Protein AF-A0A7S1ZQQ0-F1 (afdb_monomer_lite)

Radius of gyration: 28.27 Å; chains: 1; bounding box: 54×68×83 Å

Sequence (393 aa):
GRGGAGSAPSSYASSSVVGAVKSFFGMGETDEGSNVTDSGSGGEGSPTNDPLLAARMRSLRFAGRDAESLDLFVRELESSGHDDAAYRNLKRSTVEALRSILRGGGGGGAGGGAEGASSSSVDDAMALLSDSERAGGTTPESYAAVAAVLIERGRRNEAADLCEAALYASPSDGRASSSSSSEGLALLAMEAIGGQKDRPGRMRALRNAADDAARIEGTEQGEWIRSRYWTLKGKLGTKDARLLMWWNDPVRSRDNELELALEHVRRCKAEGLRPKGGALRSIVRLTGHRRRRRRGGDGGGDDDASDDDGAWDEEDSEGRTPPRPVGAKAANGGVDPRSRDVAQILLAAGEARRTGLDGDPRFVDDVASALRSLGGNGECVSYVREAVVRAGA

pLDDT: mean 73.49, std 22.1, range [25.56, 97.75]

Secondary structure (DSSP, 8-state):
-----PPPP--------------SS-----------------PPPPGGG-HHHHHHHHHHHHTT-HHHHHHHHHHHHHHH---HHHHHHHHHHHHHHHHHHHHTTSSS-SS----PPPHHHHHHHHHHHHHHHHTT---HHHHHHHHHHHHHTT-HHHHHHHHHHHHHHS---S----HHHHHHHHHHHHHHHHT-TT-TTHHHHHHHHHHHHHHHHTS-HHHHHHHHHHHHHHHHHHHHHHHHTT---HHHHHHHHHHHHHHHHHHHHHTTPPPPHHHHHHHHHHHHHHHHHHHGGG----------S-----TT----PPPP-TT----S----HHHHHHHHHHHHHHHHHHHTGGG-HHHHHHHHHHHHHTT-HHHHHHHHHHHHHHHT-

Structure (mmCIF, N/CA/C/O backbone):
data_AF-A0A7S1ZQQ0-F1
#
_entry.id   AF-A0A7S1ZQQ0-F1
#
loop_
_atom_site.group_PDB
_atom_site.id
_atom_site.type_symbol
_atom_site.label_atom_id
_atom_site.label_alt_id
_atom_site.label_comp_id
_atom_site.label_asym_id
_atom_site.label_entity_id
_atom_site.label_seq_id
_atom_site.pdbx_PDB_ins_code
_atom_site.Cartn_x
_atom_site.Cartn_y
_atom_site.Cartn_z
_atom_site.occupancy
_atom_site.B_iso_or_equiv
_atom_site.auth_seq_id
_atom_site.auth_comp_id
_atom_site.auth_asym_id
_atom_site.auth_atom_id
_atom_site.pdbx_PDB_model_num
ATOM 1 N N . GLY A 1 1 ? 24.781 42.252 34.941 1.00 40.00 1 GLY A N 1
ATOM 2 C CA . GLY A 1 1 ? 24.158 43.244 34.049 1.00 40.00 1 GLY A CA 1
ATOM 3 C C . GLY A 1 1 ? 24.727 43.085 32.658 1.00 40.00 1 GLY A C 1
ATOM 4 O O . GLY A 1 1 ? 25.937 42.970 32.595 1.00 40.00 1 GLY A O 1
ATOM 5 N N . ARG A 1 2 ? 23.845 43.094 31.635 1.00 34.00 2 ARG A N 1
ATOM 6 C CA . ARG A 1 2 ? 24.059 43.308 30.175 1.00 34.00 2 ARG A CA 1
ATOM 7 C C . ARG A 1 2 ? 25.136 42.435 29.499 1.00 34.00 2 ARG A C 1
ATOM 9 O O . ARG A 1 2 ? 26.260 42.406 29.955 1.00 34.00 2 ARG A O 1
ATOM 16 N N . GLY A 1 3 ? 24.946 41.736 28.386 1.00 33.69 3 GLY A N 1
ATOM 17 C CA . GLY A 1 3 ? 23.927 41.559 27.338 1.00 33.69 3 GLY A CA 1
ATOM 18 C C . GLY A 1 3 ? 24.571 40.543 26.358 1.00 33.69 3 GLY A C 1
ATOM 19 O O . GLY A 1 3 ? 25.790 40.443 26.320 1.00 33.69 3 GLY A O 1
ATOM 20 N N . GLY A 1 4 ? 23.887 39.660 25.638 1.00 35.19 4 GLY A N 1
ATOM 21 C CA . GLY A 1 4 ? 22.658 39.869 24.886 1.00 35.19 4 GLY A CA 1
ATOM 22 C C . GLY A 1 4 ? 22.996 40.179 23.423 1.00 35.19 4 GLY A C 1
ATOM 23 O O . GLY A 1 4 ? 22.872 41.326 23.021 1.00 35.19 4 GLY A O 1
ATOM 24 N N . ALA A 1 5 ? 23.440 39.178 22.652 1.00 35.88 5 ALA A N 1
ATOM 25 C CA . ALA A 1 5 ? 23.517 39.229 21.187 1.00 35.88 5 ALA A CA 1
ATOM 26 C C . ALA A 1 5 ? 23.404 37.804 20.612 1.00 35.88 5 ALA A C 1
ATOM 28 O O . ALA A 1 5 ? 24.387 37.181 20.217 1.00 35.88 5 ALA A O 1
ATOM 29 N N . GLY A 1 6 ? 22.186 37.259 20.639 1.00 35.41 6 GLY A N 1
ATOM 30 C CA . GLY A 1 6 ? 21.825 36.077 19.861 1.00 35.41 6 GLY A CA 1
ATOM 31 C C . GLY A 1 6 ? 21.527 36.506 18.428 1.00 35.41 6 GLY A C 1
ATOM 32 O O . GLY A 1 6 ? 20.647 37.335 18.206 1.00 35.41 6 GLY A O 1
ATOM 33 N N . SER A 1 7 ? 22.282 35.969 17.472 1.00 33.94 7 SER A N 1
ATOM 34 C CA . SER A 1 7 ? 22.012 36.140 16.045 1.00 33.94 7 SER A CA 1
ATOM 35 C C . SER A 1 7 ? 20.804 35.292 15.649 1.00 33.94 7 SER A C 1
ATOM 37 O O . SER A 1 7 ? 20.791 34.081 15.860 1.00 33.94 7 SER A O 1
ATOM 39 N N . ALA A 1 8 ? 19.790 35.943 15.086 1.00 35.06 8 ALA A N 1
ATOM 40 C CA . ALA A 1 8 ? 18.660 35.296 14.434 1.00 35.06 8 ALA A CA 1
ATOM 41 C C . ALA A 1 8 ? 19.076 34.792 13.039 1.00 35.06 8 ALA A C 1
ATOM 43 O O . ALA A 1 8 ? 19.772 35.521 12.327 1.00 35.06 8 ALA A O 1
ATOM 44 N N . PRO A 1 9 ? 18.643 33.601 12.597 1.00 36.81 9 PRO A N 1
ATOM 45 C CA . PRO A 1 9 ? 18.746 33.238 11.197 1.00 36.81 9 PRO A CA 1
ATOM 46 C C . PRO A 1 9 ? 17.637 33.908 10.376 1.00 36.81 9 PRO A C 1
ATOM 48 O O . PRO A 1 9 ? 16.452 33.874 10.709 1.00 36.81 9 PRO A O 1
ATOM 51 N N . SER A 1 10 ? 18.112 34.524 9.298 1.00 30.84 10 SER A N 1
ATOM 52 C CA . SER A 1 10 ? 17.414 35.167 8.190 1.00 30.84 10 SER A CA 1
ATOM 53 C C . SER A 1 10 ? 16.196 34.391 7.679 1.00 30.84 10 SER A C 1
ATOM 55 O O . SER A 1 10 ? 16.276 33.206 7.352 1.00 30.84 10 SER A O 1
ATOM 57 N N . SER A 1 11 ? 15.078 35.103 7.564 1.00 29.64 11 SER A N 1
ATOM 58 C CA . SER A 1 11 ? 13.858 34.691 6.886 1.00 29.64 11 SER A CA 1
ATOM 59 C C . SER A 1 11 ? 14.047 34.719 5.365 1.00 29.64 11 SER A C 1
ATOM 61 O O . SER A 1 11 ? 14.115 35.782 4.753 1.00 29.64 11 SER A O 1
ATOM 63 N N . TYR A 1 12 ? 14.053 33.549 4.727 1.00 30.02 12 TYR A N 1
ATOM 64 C CA . TYR A 1 12 ? 13.777 33.463 3.294 1.00 30.02 12 TYR A CA 1
ATOM 65 C C . TYR A 1 12 ? 12.266 33.417 3.074 1.00 30.02 12 TYR A C 1
ATOM 67 O O . TYR A 1 12 ? 11.593 32.425 3.353 1.00 30.02 12 TYR A O 1
ATOM 75 N N . ALA A 1 13 ? 11.738 34.535 2.581 1.00 29.66 13 ALA A N 1
ATOM 76 C CA . ALA A 1 13 ? 10.409 34.628 2.009 1.00 29.66 13 ALA A CA 1
ATOM 77 C C . ALA A 1 13 ? 10.333 33.731 0.761 1.00 29.66 13 ALA A C 1
ATOM 79 O O . ALA A 1 13 ? 11.017 33.974 -0.229 1.00 29.66 13 ALA A O 1
ATOM 80 N N . SER A 1 14 ? 9.499 32.692 0.810 1.00 27.72 14 SER A N 1
ATOM 81 C CA . SER A 1 14 ? 9.102 31.934 -0.377 1.00 27.72 14 SER A CA 1
ATOM 82 C C . SER A 1 14 ? 7.944 32.664 -1.049 1.00 27.72 14 SER A C 1
ATOM 84 O O . SER A 1 14 ? 6.824 32.684 -0.537 1.00 27.72 14 SER A O 1
ATOM 86 N N . SER A 1 15 ? 8.227 33.303 -2.182 1.00 29.70 15 SER A N 1
ATOM 87 C CA . SER A 1 15 ? 7.210 33.877 -3.055 1.00 29.70 15 SER A CA 1
ATOM 88 C C . SER A 1 15 ? 6.462 32.767 -3.795 1.00 29.70 15 SER A C 1
ATOM 90 O O . SER A 1 15 ? 7.056 31.997 -4.544 1.00 29.70 15 SER A O 1
ATOM 92 N N . SER A 1 16 ? 5.154 32.728 -3.554 1.00 28.53 16 SER A N 1
ATOM 93 C CA . SER A 1 16 ? 4.069 32.225 -4.403 1.00 28.53 16 SER A CA 1
ATOM 94 C C . SER A 1 16 ? 4.465 31.652 -5.776 1.00 28.53 16 SER A C 1
ATOM 96 O O . SER A 1 16 ? 4.719 32.393 -6.722 1.00 28.53 16 SER A O 1
ATOM 98 N N . VAL A 1 17 ? 4.376 30.326 -5.906 1.00 29.52 17 VAL A N 1
ATOM 99 C CA . VAL A 1 17 ? 4.088 29.643 -7.177 1.00 29.52 17 VAL A CA 1
ATOM 100 C C . VAL A 1 17 ? 2.749 28.929 -7.003 1.00 29.52 17 VAL A C 1
ATOM 102 O O . VAL A 1 17 ? 2.662 27.716 -6.848 1.00 29.52 17 VAL A O 1
ATOM 105 N N . VAL A 1 18 ? 1.676 29.718 -6.958 1.00 32.03 18 VAL A N 1
ATOM 106 C CA . VAL A 1 18 ? 0.299 29.235 -7.116 1.00 32.03 18 VAL A CA 1
ATOM 107 C C . VAL A 1 18 ? -0.200 29.801 -8.436 1.00 32.03 18 VAL A C 1
ATOM 109 O O . VAL A 1 18 ? -0.717 30.912 -8.491 1.00 32.03 18 VAL A O 1
ATOM 112 N N . GLY A 1 19 ? 0.020 29.056 -9.519 1.00 32.41 19 GLY A N 1
ATOM 113 C CA . GLY A 1 19 ? -0.414 29.496 -10.842 1.00 32.41 19 GLY A CA 1
ATOM 114 C C . GLY A 1 19 ? 0.051 28.640 -12.014 1.00 32.41 19 GLY A C 1
ATOM 115 O O . GLY A 1 19 ? 0.469 29.219 -13.001 1.00 32.41 19 GLY A O 1
ATOM 116 N N . ALA A 1 20 ? 0.013 27.300 -11.932 1.00 30.08 20 ALA A N 1
ATOM 117 C CA . ALA A 1 20 ? 0.182 26.438 -13.118 1.00 30.08 20 ALA A CA 1
ATOM 118 C C . ALA A 1 20 ? -0.195 24.956 -12.876 1.00 30.08 20 ALA A C 1
ATOM 120 O O . ALA A 1 20 ? 0.647 24.082 -13.028 1.00 30.08 20 ALA A O 1
ATOM 121 N N . VAL A 1 21 ? -1.443 24.633 -12.500 1.00 27.36 21 VAL A N 1
ATOM 122 C CA . VAL A 1 21 ? -1.960 23.236 -12.564 1.00 27.36 21 VAL A CA 1
ATOM 123 C C . VAL A 1 21 ? -3.460 23.216 -12.909 1.00 27.36 21 VAL A C 1
ATOM 125 O O . VAL A 1 21 ? -4.263 22.611 -12.204 1.00 27.36 21 VAL A O 1
ATOM 128 N N . LYS A 1 22 ? -3.898 23.932 -13.956 1.00 28.86 22 LYS A N 1
ATOM 129 C CA . LYS A 1 22 ? -5.340 23.999 -14.282 1.00 28.86 22 LYS A CA 1
ATOM 130 C C . LYS A 1 22 ? -5.755 23.804 -15.742 1.00 28.86 22 LYS A C 1
ATOM 132 O O . LYS A 1 22 ? -6.899 24.085 -16.066 1.00 28.86 22 LYS A O 1
ATOM 137 N N . SER A 1 23 ? -4.918 23.228 -16.600 1.00 28.72 23 SER A N 1
ATOM 138 C CA . SER A 1 23 ? -5.334 22.896 -17.972 1.00 28.72 23 SER A CA 1
ATOM 139 C C . SER A 1 23 ? -4.786 21.543 -18.431 1.00 28.72 23 SER A C 1
ATOM 141 O O . SER A 1 23 ? -3.764 21.461 -19.102 1.00 28.72 23 SER A O 1
ATOM 143 N N . PHE A 1 24 ? -5.468 20.453 -18.061 1.00 27.19 24 PHE A N 1
ATOM 144 C CA . PHE A 1 24 ? -5.206 19.133 -18.662 1.00 27.19 24 PHE A CA 1
ATOM 145 C C . PHE A 1 24 ? -6.459 18.280 -18.947 1.00 27.19 24 PHE A C 1
ATOM 147 O O . PHE A 1 24 ? -6.338 17.174 -19.456 1.00 27.19 24 PHE A O 1
ATOM 154 N N . PHE A 1 25 ? -7.672 18.792 -18.716 1.00 28.05 25 PHE A N 1
ATOM 155 C CA . PHE A 1 25 ? -8.905 18.180 -19.230 1.00 28.05 25 PHE A CA 1
ATOM 156 C C . PHE A 1 25 ? -9.790 19.285 -19.809 1.00 28.05 25 PHE A C 1
ATOM 158 O O . PHE A 1 25 ? -10.298 20.125 -19.073 1.00 28.05 25 PHE A O 1
ATOM 165 N N . GLY A 1 26 ? -9.870 19.344 -21.138 1.00 28.08 26 GLY A N 1
ATOM 166 C CA . GLY A 1 26 ? -10.518 20.425 -21.874 1.00 28.08 26 GLY A CA 1
ATOM 167 C C . GLY A 1 26 ? -12.038 20.303 -21.975 1.00 28.08 26 GLY A C 1
ATOM 168 O O . GLY A 1 26 ? -12.572 19.212 -22.139 1.00 28.08 26 GLY A O 1
ATOM 169 N N . MET A 1 27 ? -12.696 21.459 -21.977 1.00 25.56 27 MET A N 1
ATOM 170 C CA . MET A 1 27 ? -13.829 21.793 -22.842 1.00 25.56 27 MET A CA 1
ATOM 171 C C . MET A 1 27 ? -13.660 23.269 -23.214 1.00 25.56 27 MET A C 1
ATOM 173 O O . MET A 1 27 ? -13.268 24.073 -22.371 1.00 25.56 27 MET A O 1
ATOM 177 N N . GLY A 1 28 ? -13.805 23.574 -24.501 1.00 28.64 28 GLY A N 1
ATOM 178 C CA . GLY A 1 28 ? -13.458 24.871 -25.063 1.00 28.64 28 GLY A CA 1
ATOM 179 C C . GLY A 1 28 ? -14.454 25.973 -24.733 1.00 28.64 28 GLY A C 1
ATOM 180 O O . GLY A 1 28 ? -15.632 25.709 -24.533 1.00 28.64 28 GLY A O 1
ATOM 181 N N . GLU A 1 29 ? -13.957 27.200 -24.796 1.00 26.55 29 GLU A N 1
ATOM 182 C CA . GLU A 1 29 ? -14.693 28.356 -25.291 1.00 26.55 29 GLU A CA 1
ATOM 183 C C . GLU A 1 29 ? -13.696 29.177 -26.114 1.00 26.55 29 GLU A C 1
ATOM 185 O O . GLU A 1 29 ? -12.574 29.453 -25.686 1.00 26.55 29 GLU A O 1
ATOM 190 N N . THR A 1 30 ? -14.075 29.440 -27.359 1.00 36.78 30 THR A N 1
ATOM 191 C CA . THR A 1 30 ? -13.397 30.353 -28.272 1.00 36.78 30 THR A CA 1
ATOM 192 C C . THR A 1 30 ? -13.651 31.769 -27.792 1.00 36.78 30 THR A C 1
ATOM 194 O O . THR A 1 30 ? -14.815 32.148 -27.680 1.00 36.78 30 THR A O 1
ATOM 197 N N . ASP A 1 31 ? -12.597 32.554 -27.587 1.00 27.14 31 ASP A N 1
ATOM 198 C CA . ASP A 1 31 ? -12.744 34.002 -27.650 1.00 27.14 31 ASP A CA 1
ATOM 199 C C . ASP A 1 31 ? -11.626 34.609 -28.494 1.00 27.14 31 ASP A C 1
ATOM 201 O O . ASP A 1 31 ? -10.446 34.255 -28.391 1.00 27.14 31 ASP A O 1
ATOM 205 N N . GLU A 1 32 ? -12.076 35.434 -29.427 1.00 35.16 32 GLU A N 1
ATOM 206 C CA . GLU A 1 32 ? -11.340 35.986 -30.546 1.00 35.16 32 GLU A CA 1
ATOM 207 C C . GLU A 1 32 ? -10.509 37.199 -30.115 1.00 35.16 32 GLU A C 1
ATOM 209 O O . GLU A 1 32 ? -10.909 37.999 -29.273 1.00 35.16 32 GLU A O 1
ATOM 214 N N . GLY A 1 33 ? -9.378 37.393 -30.794 1.00 35.06 33 GLY A N 1
ATOM 215 C CA . GLY A 1 33 ? -8.764 38.711 -30.921 1.00 35.06 33 GLY A CA 1
ATOM 216 C C . GLY A 1 33 ? -7.434 38.881 -30.202 1.00 35.06 33 GLY A C 1
ATOM 217 O O . GLY A 1 33 ? -7.368 39.342 -29.069 1.00 35.06 33 GLY A O 1
ATOM 218 N N . SER A 1 34 ? -6.335 38.673 -30.928 1.00 31.83 34 SER A N 1
ATOM 219 C CA . SER A 1 34 ? -5.212 39.608 -30.822 1.00 31.83 34 SER A CA 1
ATOM 220 C C . SER A 1 34 ? -4.381 39.630 -32.101 1.00 31.83 34 SER A C 1
ATOM 222 O O . SER A 1 34 ? -4.284 38.651 -32.840 1.00 31.83 34 SER A O 1
ATOM 224 N N . ASN A 1 35 ? -3.887 40.831 -32.381 1.00 30.77 35 ASN A N 1
ATOM 225 C CA . ASN A 1 35 ? -3.395 41.296 -33.663 1.00 30.77 35 ASN A CA 1
ATOM 226 C C . ASN A 1 35 ? -2.081 40.654 -34.106 1.00 30.77 35 ASN A C 1
ATOM 228 O O . ASN A 1 35 ? -1.156 40.439 -33.327 1.00 30.77 35 ASN A O 1
ATOM 232 N N . VAL A 1 36 ? -2.018 40.496 -35.424 1.0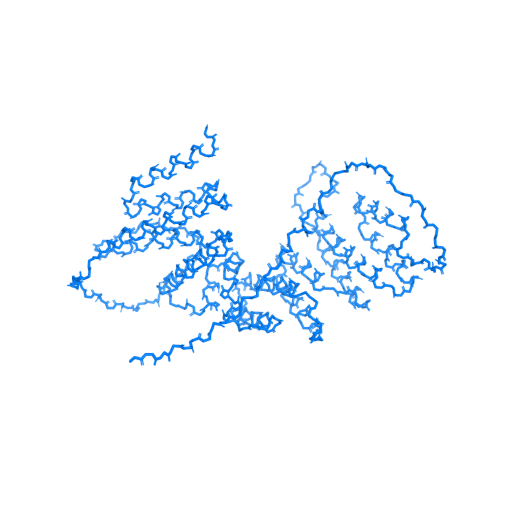0 37.88 36 VAL A N 1
ATOM 233 C CA . VAL A 1 36 ? -0.837 40.265 -36.249 1.00 37.88 36 VAL A CA 1
ATOM 234 C C . VAL A 1 36 ? 0.246 41.307 -35.950 1.00 37.88 36 VAL A C 1
ATOM 236 O O . VAL A 1 36 ? 0.036 42.503 -36.151 1.00 37.88 36 VAL A O 1
ATOM 239 N N . THR A 1 37 ? 1.437 40.840 -35.578 1.00 32.25 37 THR A N 1
ATOM 240 C CA . THR A 1 37 ? 2.687 41.502 -35.963 1.00 32.25 37 THR A CA 1
ATOM 241 C C . THR A 1 37 ? 3.575 40.487 -36.655 1.00 32.25 37 THR A C 1
ATOM 243 O O . THR A 1 37 ? 4.038 39.514 -36.065 1.00 32.25 37 THR A O 1
ATOM 246 N N . ASP A 1 38 ? 3.730 40.760 -37.939 1.00 42.28 38 ASP A N 1
ATOM 247 C CA . ASP A 1 38 ? 4.604 40.154 -38.921 1.00 42.28 38 ASP A CA 1
ATOM 248 C C . ASP A 1 38 ? 6.064 40.147 -38.439 1.00 42.28 38 ASP A C 1
ATOM 250 O O . ASP A 1 38 ? 6.615 41.169 -38.023 1.00 42.28 38 ASP A O 1
ATOM 254 N N . SER A 1 39 ? 6.690 38.974 -38.449 1.00 36.62 39 SER A N 1
ATOM 255 C CA . SER A 1 39 ? 8.141 38.805 -38.355 1.00 36.62 39 SER A CA 1
ATOM 256 C C . SER A 1 39 ? 8.500 37.526 -39.089 1.00 36.62 39 SER A C 1
ATOM 258 O O . SER A 1 39 ? 8.498 36.430 -38.530 1.00 36.62 39 SER A O 1
ATOM 260 N N . GLY A 1 40 ? 8.763 37.686 -40.383 1.00 44.38 40 GLY A N 1
ATOM 261 C CA . GLY A 1 40 ? 9.292 36.635 -41.229 1.00 44.38 40 GLY A CA 1
ATOM 262 C C . GLY A 1 40 ? 10.653 36.161 -40.724 1.00 44.38 40 GLY A C 1
ATOM 263 O O . GLY A 1 40 ? 11.648 36.877 -40.804 1.00 44.38 40 GLY A O 1
ATOM 264 N N . SER A 1 41 ? 10.699 34.916 -40.265 1.00 36.56 41 SER A N 1
ATOM 265 C CA . SER A 1 41 ? 11.913 34.110 -40.277 1.00 36.56 41 SER A CA 1
ATOM 266 C C . SER A 1 41 ? 11.574 32.793 -40.961 1.00 36.56 41 SER A C 1
ATOM 268 O O . SER A 1 41 ? 10.789 32.005 -40.433 1.00 36.56 41 SER A O 1
ATOM 270 N N . GLY A 1 42 ? 12.132 32.575 -42.152 1.00 42.16 42 GLY A N 1
ATOM 271 C CA . GLY A 1 42 ? 12.095 31.287 -42.835 1.00 42.16 42 GLY A CA 1
ATOM 272 C C . GLY A 1 42 ? 12.874 30.257 -42.025 1.00 42.16 42 GLY A C 1
ATOM 273 O O . GLY A 1 42 ? 14.074 30.099 -42.218 1.00 42.16 42 GLY A O 1
ATOM 274 N N . GLY A 1 43 ? 12.195 29.615 -41.079 1.00 38.78 43 GLY A N 1
ATOM 275 C CA . GLY A 1 43 ? 12.644 28.383 -40.452 1.00 38.78 43 GLY A CA 1
ATOM 276 C C . GLY A 1 43 ? 12.069 27.223 -41.247 1.00 38.78 43 GLY A C 1
ATOM 277 O O . GLY A 1 43 ? 10.851 27.126 -41.394 1.00 38.78 43 GLY A O 1
ATOM 278 N N . GLU A 1 44 ? 12.940 26.378 -41.788 1.00 42.69 44 GLU A N 1
ATOM 279 C CA . GLU A 1 44 ? 12.561 25.083 -42.345 1.00 42.69 44 GLU A CA 1
ATOM 280 C C . GLU A 1 44 ? 11.691 24.352 -41.312 1.00 42.69 44 GLU A C 1
ATOM 282 O O . GLU A 1 44 ? 12.088 24.158 -40.161 1.00 42.69 44 GLU A O 1
ATOM 287 N N . GLY A 1 45 ? 10.443 24.065 -41.689 1.00 43.59 45 GLY A N 1
ATOM 288 C CA . GLY A 1 45 ? 9.460 23.478 -40.791 1.00 43.59 45 GLY A CA 1
ATOM 289 C C . GLY A 1 45 ? 9.933 22.111 -40.317 1.00 43.59 45 GLY A C 1
ATOM 290 O O . GLY A 1 45 ? 10.230 21.247 -41.139 1.00 43.59 45 GLY A O 1
ATOM 291 N N . SER A 1 46 ? 9.987 21.913 -38.996 1.00 44.12 46 SER A N 1
ATOM 292 C CA . SER A 1 46 ? 10.211 20.585 -38.421 1.00 44.12 46 SER A CA 1
ATOM 293 C C . SER A 1 46 ? 9.187 19.606 -39.024 1.00 44.12 46 SER A C 1
ATOM 295 O O . SER A 1 46 ? 7.982 19.890 -38.976 1.00 44.12 46 SER A O 1
ATOM 297 N N . PRO A 1 47 ? 9.628 18.454 -39.566 1.00 48.47 47 PRO A N 1
ATOM 298 C CA . PRO A 1 47 ? 8.754 17.454 -40.189 1.00 48.47 47 PRO A CA 1
ATOM 299 C C . PRO A 1 47 ? 7.731 16.843 -39.211 1.00 48.47 47 PRO A C 1
ATOM 301 O O . PRO A 1 47 ? 6.822 16.126 -39.613 1.00 48.47 47 PRO A O 1
ATOM 304 N N . THR A 1 48 ? 7.820 17.157 -37.915 1.00 50.88 48 THR A N 1
ATOM 305 C CA . THR A 1 48 ? 6.959 16.601 -36.859 1.00 50.88 48 THR A CA 1
ATOM 306 C C . THR A 1 48 ? 5.613 17.301 -36.686 1.00 50.88 48 THR A C 1
ATOM 308 O O . THR A 1 48 ? 4.778 16.841 -35.905 1.00 50.88 48 THR A O 1
ATOM 311 N N . ASN A 1 49 ? 5.376 18.375 -37.440 1.00 56.38 49 ASN A N 1
ATOM 312 C CA . ASN A 1 49 ? 4.110 19.099 -37.471 1.00 56.38 49 ASN A CA 1
ATOM 313 C C . ASN A 1 49 ? 3.281 18.777 -38.720 1.00 56.38 49 ASN A C 1
ATOM 315 O O . ASN A 1 49 ? 2.541 19.647 -39.164 1.00 56.38 49 ASN A O 1
ATOM 319 N N . ASP A 1 50 ? 3.364 17.571 -39.296 1.00 75.44 50 ASP A N 1
ATOM 320 C CA . ASP A 1 50 ? 2.377 17.170 -40.305 1.00 75.44 50 ASP A CA 1
ATOM 321 C C . ASP A 1 50 ? 1.029 16.833 -39.623 1.00 75.44 50 ASP A C 1
ATOM 323 O O . ASP A 1 50 ? 0.874 15.764 -39.009 1.00 75.44 50 ASP A O 1
ATOM 327 N N . PRO A 1 51 ? 0.011 17.718 -39.700 1.00 73.75 51 PRO A N 1
ATOM 328 C CA . PRO A 1 51 ? -1.295 17.451 -39.114 1.00 73.75 51 PRO A CA 1
ATOM 329 C C . PRO A 1 51 ? -1.989 16.251 -39.772 1.00 73.75 51 PRO A C 1
ATOM 331 O O . PRO A 1 51 ? -2.859 15.644 -39.137 1.00 73.75 51 PRO A O 1
ATOM 334 N N . LEU A 1 52 ? -1.613 15.886 -41.005 1.00 76.81 52 LEU A N 1
ATOM 335 C CA . LEU A 1 52 ? -2.190 14.764 -41.739 1.00 76.81 52 LEU A CA 1
ATOM 336 C C . LEU A 1 52 ? -1.705 13.429 -41.181 1.00 76.81 52 LEU A C 1
ATOM 338 O O . LEU A 1 52 ? -2.540 12.558 -40.924 1.00 76.81 52 LEU A O 1
ATOM 342 N N . LEU A 1 53 ? -0.408 13.281 -40.896 1.00 78.31 53 LEU A N 1
ATOM 343 C CA . LEU A 1 53 ? 0.122 12.114 -40.186 1.00 78.31 53 LEU A CA 1
ATOM 344 C C . LEU A 1 53 ? -0.571 11.937 -38.828 1.00 78.31 53 LEU A C 1
ATOM 346 O O . LEU A 1 53 ? -1.104 10.866 -38.526 1.00 78.31 53 LEU A O 1
ATOM 350 N N . ALA A 1 54 ? -0.648 13.004 -38.028 1.00 70.06 54 ALA A N 1
ATOM 351 C CA . ALA A 1 54 ? -1.284 12.956 -36.713 1.00 70.06 54 ALA A CA 1
ATOM 352 C C . ALA A 1 54 ? -2.787 12.618 -36.794 1.00 70.06 54 ALA A C 1
ATOM 354 O O . ALA A 1 54 ? -3.319 11.891 -35.949 1.00 70.06 54 ALA A O 1
ATOM 355 N N . ALA A 1 55 ? -3.504 13.137 -37.795 1.00 75.81 55 ALA A N 1
ATOM 356 C CA . ALA A 1 55 ? -4.899 12.783 -38.055 1.00 75.81 55 ALA A CA 1
ATOM 357 C C . ALA A 1 55 ? -5.047 11.316 -38.492 1.00 75.81 55 ALA A C 1
ATOM 359 O O . ALA A 1 55 ? -5.924 10.614 -37.986 1.00 75.81 55 ALA A O 1
ATOM 360 N N . ARG A 1 56 ? -4.157 10.822 -39.359 1.00 81.06 56 ARG A N 1
ATOM 361 C CA . ARG A 1 56 ? -4.170 9.441 -39.855 1.00 81.06 56 ARG A CA 1
ATOM 362 C C . ARG A 1 56 ? -3.876 8.432 -38.748 1.00 81.06 56 ARG A C 1
ATOM 364 O O . ARG A 1 56 ? -4.615 7.462 -38.611 1.00 81.06 56 ARG A O 1
ATOM 371 N N . MET A 1 57 ? -2.889 8.700 -37.897 1.00 78.19 57 MET A N 1
ATOM 372 C CA . MET A 1 57 ? -2.614 7.878 -36.714 1.00 78.19 57 MET A CA 1
ATOM 373 C C . MET A 1 57 ? -3.782 7.866 -35.726 1.00 78.19 57 MET A C 1
ATOM 375 O O . MET A 1 57 ? -4.096 6.834 -35.143 1.00 78.19 57 MET A O 1
ATOM 379 N N . ARG A 1 58 ? -4.436 9.013 -35.496 1.00 73.56 58 ARG A N 1
ATOM 380 C CA . ARG A 1 58 ? -5.628 9.067 -34.631 1.00 73.56 58 ARG A CA 1
ATOM 381 C C . ARG A 1 58 ? -6.785 8.265 -35.219 1.00 73.56 58 ARG A C 1
ATOM 383 O O . ARG A 1 58 ? -7.453 7.564 -34.473 1.00 73.56 58 ARG A O 1
ATOM 390 N N . SER A 1 59 ? -6.981 8.328 -36.534 1.00 79.12 59 SER A N 1
ATOM 391 C CA . SER A 1 59 ? -7.996 7.543 -37.244 1.00 79.12 59 SER A CA 1
ATOM 392 C C . SER A 1 59 ? -7.736 6.035 -37.138 1.00 79.12 59 SER A C 1
ATOM 394 O O . SER A 1 59 ? -8.638 5.281 -36.780 1.00 79.12 59 SER A O 1
ATOM 396 N N . LEU A 1 60 ? -6.489 5.595 -37.349 1.00 76.50 60 LEU A N 1
ATOM 397 C CA . LEU A 1 60 ? -6.097 4.188 -37.197 1.00 76.50 60 LEU A CA 1
ATOM 398 C C . LEU A 1 60 ? -6.303 3.688 -35.761 1.00 76.50 60 LEU A C 1
ATOM 400 O O . LEU A 1 60 ? -6.890 2.625 -35.573 1.00 76.50 60 LEU A O 1
ATOM 404 N N . ARG A 1 61 ? -5.924 4.487 -34.757 1.00 70.56 61 ARG A N 1
ATOM 405 C CA . ARG A 1 61 ? -6.190 4.191 -33.338 1.00 70.56 61 ARG A CA 1
ATOM 406 C C . ARG A 1 61 ? -7.684 4.105 -33.027 1.00 70.56 61 ARG A C 1
ATOM 408 O O . ARG A 1 61 ? -8.127 3.171 -32.371 1.00 70.56 61 ARG A O 1
ATOM 415 N N . PHE A 1 62 ? -8.490 5.037 -33.538 1.00 72.50 62 PHE A N 1
ATOM 416 C CA . PHE A 1 62 ? -9.944 5.018 -33.335 1.00 72.50 62 PHE A CA 1
ATOM 417 C C . PHE A 1 62 ? -10.606 3.786 -33.974 1.00 72.50 62 PHE A C 1
ATOM 419 O O . PHE A 1 62 ? -11.622 3.301 -33.486 1.00 72.50 62 PHE A O 1
ATOM 426 N N . ALA A 1 63 ? -10.007 3.259 -35.042 1.00 74.50 63 ALA A N 1
ATOM 427 C CA . ALA A 1 63 ? -10.430 2.032 -35.706 1.00 74.50 63 ALA A CA 1
ATOM 428 C C . ALA A 1 63 ? -9.877 0.744 -35.057 1.00 74.50 63 ALA A C 1
ATOM 430 O O . ALA A 1 63 ? -10.107 -0.335 -35.600 1.00 74.50 63 ALA A O 1
ATOM 431 N N . GLY A 1 64 ? -9.131 0.830 -33.946 1.00 74.19 64 GLY A N 1
ATOM 432 C CA . GLY A 1 64 ? -8.487 -0.323 -33.299 1.00 74.19 64 GLY A CA 1
ATOM 433 C C . GLY A 1 64 ? -7.327 -0.931 -34.100 1.00 74.19 64 GLY A C 1
ATOM 434 O O . GLY A 1 64 ? -6.954 -2.079 -33.879 1.00 74.19 64 GLY A O 1
ATOM 435 N N . ARG A 1 65 ? -6.767 -0.190 -35.066 1.00 77.44 65 ARG A N 1
ATOM 436 C CA . ARG A 1 65 ? -5.654 -0.618 -35.935 1.00 77.44 65 ARG A CA 1
ATOM 437 C C . ARG A 1 65 ? -4.332 -0.052 -35.426 1.00 77.44 65 ARG A C 1
ATOM 439 O O . ARG A 1 65 ? -3.616 0.652 -36.139 1.00 77.44 65 ARG A O 1
ATOM 446 N N . ASP A 1 66 ? -4.016 -0.331 -34.168 1.00 70.44 66 ASP A N 1
ATOM 447 C CA . ASP A 1 66 ? -2.883 0.293 -33.478 1.00 70.44 66 ASP A CA 1
ATOM 448 C C . ASP A 1 66 ? -1.523 -0.113 -34.054 1.00 70.44 66 ASP A C 1
ATOM 450 O O . ASP A 1 66 ? -0.635 0.732 -34.159 1.00 70.44 66 ASP A O 1
ATOM 454 N N . ALA A 1 67 ? -1.379 -1.364 -34.506 1.00 64.62 67 ALA A N 1
ATOM 455 C CA . ALA A 1 67 ? -0.164 -1.845 -35.167 1.00 64.62 67 ALA A CA 1
ATOM 456 C C . ALA A 1 67 ? 0.143 -1.053 -36.449 1.00 64.62 67 ALA A C 1
ATOM 458 O O . ALA A 1 67 ? 1.275 -0.639 -36.679 1.00 64.62 67 ALA A O 1
ATOM 459 N N . GLU A 1 68 ? -0.883 -0.754 -37.249 1.00 75.19 68 GLU A N 1
ATOM 460 C CA . GLU A 1 68 ? -0.727 0.053 -38.460 1.00 75.19 68 GLU A CA 1
ATOM 461 C C . GLU A 1 68 ? -0.492 1.529 -38.155 1.00 75.19 68 GLU A C 1
ATOM 463 O O . GLU A 1 68 ? 0.240 2.202 -38.878 1.00 75.19 68 GLU A O 1
ATOM 468 N N . SER A 1 69 ? -1.097 2.048 -37.079 1.00 75.44 69 SER A N 1
ATOM 469 C CA . SER A 1 69 ? -0.786 3.397 -36.605 1.00 75.44 69 SER A CA 1
ATOM 470 C C . SER A 1 69 ? 0.682 3.518 -36.203 1.00 75.44 69 SER A C 1
ATOM 472 O O . SER A 1 69 ? 1.250 4.598 -36.359 1.00 75.44 69 SER A O 1
ATOM 474 N N . LEU A 1 70 ? 1.269 2.451 -35.656 1.00 63.22 70 LEU A N 1
ATOM 475 C CA . LEU A 1 70 ? 2.671 2.419 -35.269 1.00 63.22 70 LEU A CA 1
ATOM 476 C C . LEU A 1 70 ? 3.593 2.290 -36.486 1.00 63.22 70 LEU A C 1
ATOM 478 O O . LEU A 1 70 ? 4.520 3.082 -36.608 1.00 63.22 70 LEU A O 1
ATOM 482 N N . ASP A 1 71 ? 3.306 1.358 -37.402 1.00 70.75 71 ASP A N 1
ATOM 483 C CA . ASP A 1 71 ? 4.076 1.150 -38.641 1.00 70.75 71 ASP A CA 1
ATOM 484 C C . ASP A 1 71 ? 4.149 2.428 -39.487 1.00 70.75 71 ASP A C 1
ATOM 486 O O . ASP A 1 71 ? 5.225 2.847 -39.911 1.00 70.75 71 ASP A O 1
ATOM 490 N N . LEU A 1 72 ? 3.007 3.109 -39.654 1.00 76.00 72 LEU A N 1
ATOM 491 C CA . LEU A 1 72 ? 2.930 4.396 -40.348 1.00 76.00 72 LEU A CA 1
ATOM 492 C C . LEU A 1 72 ? 3.870 5.433 -39.719 1.00 76.00 72 LEU A C 1
ATOM 494 O O . LEU A 1 72 ? 4.504 6.216 -40.418 1.00 76.00 72 LEU A O 1
ATOM 498 N N . PHE A 1 73 ? 3.943 5.446 -38.394 1.00 66.88 73 PHE A N 1
ATOM 499 C CA . PHE A 1 73 ? 4.713 6.431 -37.660 1.00 66.88 73 PHE A CA 1
ATOM 500 C C . PHE A 1 73 ? 6.215 6.116 -37.634 1.00 66.88 73 PHE A C 1
ATOM 502 O O . PHE A 1 73 ? 7.024 7.034 -37.744 1.00 66.88 73 PHE A O 1
ATOM 509 N N . VAL A 1 74 ? 6.593 4.836 -37.545 1.00 63.34 74 VAL A N 1
ATOM 510 C CA . VAL A 1 74 ? 7.990 4.386 -37.676 1.00 63.34 74 VAL A CA 1
ATOM 511 C C . VAL A 1 74 ? 8.530 4.724 -39.066 1.00 63.34 74 VAL A C 1
ATOM 513 O O . VAL A 1 74 ? 9.598 5.320 -39.166 1.00 63.34 74 VAL A O 1
ATOM 516 N N . ARG A 1 75 ? 7.761 4.446 -40.127 1.00 71.44 75 ARG A N 1
ATOM 517 C CA . ARG A 1 75 ? 8.135 4.801 -41.506 1.00 71.44 75 ARG A CA 1
ATOM 518 C C . ARG A 1 75 ? 8.357 6.297 -41.695 1.00 71.44 75 ARG A C 1
ATOM 520 O O . ARG A 1 75 ? 9.307 6.698 -42.363 1.00 71.44 75 ARG A O 1
ATOM 527 N N . GLU A 1 76 ? 7.500 7.122 -41.099 1.00 70.88 76 GLU A N 1
ATOM 528 C CA . GLU A 1 76 ? 7.659 8.572 -41.190 1.00 70.88 76 GLU A CA 1
ATOM 529 C C . GLU A 1 76 ? 8.931 9.040 -40.469 1.00 70.88 76 GLU A C 1
ATOM 531 O O . GLU A 1 76 ? 9.688 9.847 -41.002 1.00 70.88 76 GLU A O 1
ATOM 536 N N . LEU A 1 77 ? 9.219 8.473 -39.297 1.00 60.59 77 LEU A N 1
ATOM 537 C CA . LEU A 1 77 ? 10.435 8.741 -38.526 1.00 60.59 77 LEU A CA 1
ATOM 538 C C . LEU A 1 77 ? 11.726 8.366 -39.251 1.00 60.59 77 LEU A C 1
ATOM 540 O O . LEU A 1 77 ? 12.708 9.106 -39.186 1.00 60.59 77 LEU A O 1
ATOM 544 N N . GLU A 1 78 ? 11.731 7.217 -39.924 1.00 64.56 78 GLU A N 1
ATOM 545 C CA . GLU A 1 78 ? 12.853 6.781 -40.758 1.00 64.56 78 GLU A CA 1
ATOM 546 C C . GLU A 1 78 ? 13.094 7.760 -41.914 1.00 64.56 78 GLU A C 1
ATOM 548 O O . GLU A 1 78 ? 14.237 7.978 -42.315 1.00 64.56 78 GLU A O 1
ATOM 553 N N . SER A 1 79 ? 12.031 8.395 -42.416 1.00 70.88 79 SER A N 1
ATOM 554 C CA . SER A 1 79 ? 12.105 9.365 -43.510 1.00 70.88 79 SER A CA 1
ATOM 555 C C . SER A 1 79 ? 12.463 10.791 -43.067 1.00 70.88 79 SER A C 1
ATOM 557 O O . SER A 1 79 ? 13.053 11.539 -43.846 1.00 70.88 79 SER A O 1
ATOM 559 N N . SER A 1 80 ? 12.146 11.176 -41.824 1.00 61.50 80 SER A N 1
ATOM 560 C CA . SER A 1 80 ? 12.221 12.571 -41.372 1.00 61.50 80 SER A CA 1
ATOM 561 C C . SER A 1 80 ? 13.592 13.006 -40.845 1.00 61.50 80 SER A C 1
ATOM 563 O O . SER A 1 80 ? 13.805 14.196 -40.622 1.00 61.50 80 SER A O 1
ATOM 565 N N . GLY A 1 81 ? 14.516 12.068 -40.609 1.00 57.56 81 GLY A N 1
ATOM 566 C CA . GLY A 1 81 ? 15.735 12.339 -39.843 1.00 57.56 81 GLY A CA 1
ATOM 567 C C . GLY A 1 81 ?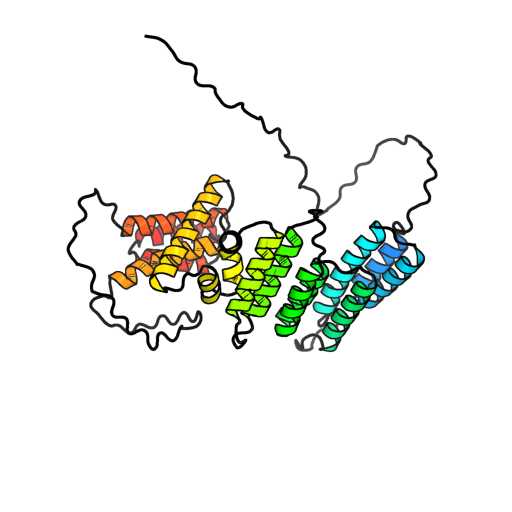 15.419 12.622 -38.366 1.00 57.56 81 GLY A C 1
ATOM 568 O O . GLY A 1 81 ? 14.333 13.080 -38.013 1.00 57.56 81 GLY A O 1
ATOM 569 N N . HIS A 1 82 ? 16.340 12.271 -37.470 1.00 56.06 82 HIS A N 1
ATOM 570 C CA . HIS A 1 82 ? 16.092 12.204 -36.026 1.00 56.06 82 HIS A CA 1
ATOM 571 C C . HIS A 1 82 ? 15.797 13.573 -35.376 1.00 56.06 82 HIS A C 1
ATOM 573 O O . HIS A 1 82 ? 16.703 14.248 -34.894 1.00 56.06 82 HIS A O 1
ATOM 579 N N . ASP A 1 83 ? 14.519 13.958 -35.316 1.00 67.25 83 ASP A N 1
ATOM 580 C CA . ASP A 1 83 ? 14.014 15.042 -34.465 1.00 67.25 83 ASP A CA 1
ATOM 581 C C . ASP A 1 83 ? 13.564 14.474 -33.099 1.00 67.25 83 ASP A C 1
ATOM 583 O O . ASP A 1 83 ? 12.725 13.570 -33.015 1.00 67.25 83 ASP A O 1
ATOM 587 N N . ASP A 1 84 ? 14.088 15.032 -32.005 1.00 58.00 84 ASP A N 1
ATOM 588 C CA . ASP A 1 84 ? 13.738 14.701 -30.615 1.00 58.00 84 ASP A CA 1
ATOM 589 C C . ASP A 1 84 ? 12.228 14.813 -30.320 1.00 58.00 84 ASP A C 1
ATOM 591 O O . ASP A 1 84 ? 11.704 14.171 -29.398 1.00 58.00 84 ASP A O 1
ATOM 595 N N . ALA A 1 85 ? 11.495 15.652 -31.057 1.00 63.69 85 ALA A N 1
ATOM 596 C CA . ALA A 1 85 ? 10.039 15.740 -30.955 1.00 63.69 85 ALA A CA 1
ATOM 597 C C . ALA A 1 85 ? 9.339 14.521 -31.581 1.00 63.69 85 ALA A C 1
ATOM 599 O O . ALA A 1 85 ? 8.415 13.964 -30.975 1.00 63.69 85 ALA A O 1
ATOM 600 N N . ALA A 1 86 ? 9.821 14.059 -32.738 1.00 61.56 86 ALA A N 1
ATOM 601 C CA . ALA A 1 86 ? 9.331 12.860 -33.418 1.00 61.56 86 ALA A CA 1
ATOM 602 C C . ALA A 1 86 ? 9.527 11.641 -32.515 1.00 61.56 86 ALA A C 1
ATOM 604 O O . ALA A 1 86 ? 8.620 10.845 -32.288 1.00 61.56 86 ALA A O 1
ATOM 605 N N . TYR A 1 87 ? 10.694 11.561 -31.889 1.00 61.91 87 TYR A N 1
ATOM 606 C CA . TYR A 1 87 ? 11.050 10.470 -31.002 1.00 61.91 87 TYR A CA 1
ATOM 607 C C . TYR A 1 87 ? 10.193 10.396 -29.731 1.00 61.91 87 TYR A C 1
ATOM 609 O O . TYR A 1 87 ? 9.763 9.324 -29.306 1.00 61.91 87 TYR A O 1
ATOM 617 N N . ARG A 1 88 ? 9.869 11.543 -29.121 1.00 60.62 88 ARG A N 1
ATOM 618 C CA . ARG A 1 88 ? 8.932 11.593 -27.983 1.00 60.62 88 ARG A CA 1
ATOM 619 C C . ARG A 1 88 ? 7.514 11.184 -28.383 1.00 60.62 88 ARG A C 1
ATOM 621 O O . ARG A 1 88 ? 6.819 10.544 -27.591 1.00 60.62 88 ARG A O 1
ATOM 628 N N . ASN A 1 89 ? 7.092 11.522 -29.599 1.00 64.44 89 ASN A N 1
ATOM 629 C CA . ASN A 1 89 ? 5.810 11.083 -30.140 1.00 64.44 89 ASN A CA 1
ATOM 630 C C . ASN A 1 89 ? 5.805 9.579 -30.466 1.00 64.44 89 ASN A C 1
ATOM 632 O O . ASN A 1 89 ? 4.785 8.943 -30.197 1.00 64.44 89 ASN A O 1
ATOM 636 N N . LEU A 1 90 ? 6.940 8.995 -30.892 1.00 64.94 90 LEU A N 1
ATOM 637 C CA . LEU A 1 90 ? 7.117 7.535 -31.010 1.00 64.94 90 LEU A CA 1
ATOM 638 C C . LEU A 1 90 ? 6.833 6.868 -29.693 1.00 64.94 90 LEU A C 1
ATOM 640 O O . LEU A 1 90 ? 5.935 6.050 -29.593 1.00 64.94 90 LEU A O 1
ATOM 644 N N . LYS A 1 91 ? 7.559 7.298 -28.664 1.00 62.47 91 LYS A N 1
ATOM 645 C CA . LYS A 1 91 ? 7.488 6.735 -27.321 1.00 62.47 91 LYS A CA 1
ATOM 646 C C . LYS A 1 91 ? 6.056 6.739 -26.799 1.00 62.47 91 LYS A C 1
ATOM 648 O O . LYS A 1 91 ? 5.565 5.719 -26.323 1.00 62.47 91 LYS A O 1
ATOM 653 N N . ARG A 1 92 ? 5.345 7.861 -26.960 1.00 66.00 92 ARG A N 1
ATOM 654 C CA . ARG A 1 92 ? 3.930 7.962 -26.577 1.00 66.00 92 ARG A CA 1
ATOM 655 C C . ARG A 1 92 ? 3.042 7.032 -27.411 1.00 66.00 92 ARG A C 1
ATOM 657 O O . ARG A 1 92 ? 2.207 6.339 -26.837 1.00 66.00 92 ARG A O 1
ATOM 664 N N . SER A 1 93 ? 3.229 6.998 -28.730 1.00 67.06 93 SER A N 1
ATOM 665 C CA . SER A 1 93 ? 2.444 6.151 -29.634 1.00 67.06 93 SER A CA 1
ATOM 666 C C . SER A 1 93 ? 2.679 4.660 -29.387 1.00 67.06 93 SER A C 1
ATOM 668 O O . SER A 1 93 ? 1.720 3.901 -29.402 1.00 67.06 93 SER A O 1
ATOM 670 N N . THR A 1 94 ? 3.912 4.239 -29.101 1.00 64.94 94 THR A N 1
ATOM 671 C CA . THR A 1 94 ? 4.265 2.853 -28.767 1.00 64.94 94 THR A CA 1
ATOM 672 C C . THR A 1 94 ? 3.646 2.436 -27.447 1.00 64.94 94 THR A C 1
ATOM 674 O O . THR A 1 94 ? 3.029 1.380 -27.377 1.00 64.94 94 THR A O 1
ATOM 677 N N . VAL A 1 95 ? 3.705 3.281 -26.413 1.00 62.91 95 VAL A N 1
ATOM 678 C CA . VAL A 1 95 ? 3.033 2.999 -25.133 1.00 62.91 95 VAL A CA 1
ATOM 679 C C . VAL A 1 95 ? 1.515 2.894 -25.307 1.00 62.91 95 VAL A C 1
ATOM 681 O O . VAL A 1 95 ? 0.884 2.037 -24.691 1.00 62.91 95 VAL A O 1
ATOM 684 N N . GLU A 1 96 ? 0.905 3.746 -26.131 1.00 67.75 96 GLU A N 1
ATOM 685 C CA . GLU A 1 96 ? -0.531 3.679 -26.421 1.00 67.75 96 GLU A CA 1
ATOM 686 C C . GLU A 1 96 ? -0.909 2.454 -27.256 1.00 67.75 96 GLU A C 1
ATOM 688 O O . GLU A 1 96 ? -1.888 1.792 -26.920 1.00 67.75 96 GLU A O 1
ATOM 693 N N . ALA A 1 97 ? -0.119 2.106 -28.273 1.00 66.25 97 ALA A N 1
ATOM 694 C CA . ALA A 1 97 ? -0.326 0.913 -29.085 1.00 66.25 97 ALA A CA 1
ATOM 695 C C . ALA A 1 97 ? -0.170 -0.360 -28.251 1.00 66.25 97 ALA A C 1
ATOM 697 O O . ALA A 1 97 ? -1.038 -1.222 -28.307 1.00 66.25 97 ALA A O 1
ATOM 698 N N . LEU A 1 98 ? 0.859 -0.438 -27.400 1.00 63.53 98 LEU A N 1
ATOM 699 C CA . LEU A 1 98 ? 1.018 -1.514 -26.422 1.00 63.53 98 LEU A CA 1
ATOM 700 C C . LEU A 1 98 ? -0.210 -1.582 -25.513 1.00 63.53 98 LEU A C 1
ATOM 702 O O . LEU A 1 98 ? -0.851 -2.617 -25.421 1.00 63.53 98 LEU A O 1
ATOM 706 N N . ARG A 1 99 ? -0.634 -0.472 -24.900 1.00 64.88 99 ARG A N 1
ATOM 707 C CA . ARG A 1 99 ? -1.852 -0.461 -24.068 1.00 64.88 99 ARG A CA 1
ATOM 708 C C . ARG A 1 99 ? -3.098 -0.902 -24.830 1.00 64.88 99 ARG A C 1
ATOM 710 O O . ARG A 1 99 ? -3.962 -1.533 -24.226 1.00 64.88 99 ARG A O 1
ATOM 717 N N . SER A 1 100 ? -3.212 -0.552 -26.105 1.00 69.69 100 SER A N 1
ATOM 718 C CA . SER A 1 100 ? -4.366 -0.903 -26.924 1.00 69.69 100 SER A CA 1
ATOM 719 C C . SER A 1 100 ? -4.354 -2.371 -27.332 1.00 69.69 100 SER A C 1
ATOM 721 O O . SER A 1 100 ? -5.332 -3.053 -27.061 1.00 69.69 100 SER A O 1
ATOM 723 N N . ILE A 1 101 ? -3.232 -2.902 -27.832 1.00 67.12 101 ILE A N 1
ATOM 724 C CA . ILE A 1 101 ? -3.025 -4.339 -28.090 1.00 67.12 101 ILE A CA 1
ATOM 725 C C . ILE A 1 101 ? -3.381 -5.150 -26.839 1.00 67.12 101 ILE A C 1
ATOM 727 O O . ILE A 1 101 ? -4.067 -6.166 -26.911 1.00 67.12 101 ILE A O 1
ATOM 731 N N . LEU A 1 102 ? -2.985 -4.649 -25.669 1.00 62.59 102 LEU A N 1
ATOM 732 C CA . LEU A 1 102 ? -3.152 -5.351 -24.404 1.00 62.59 102 LEU A CA 1
ATOM 733 C C . LEU A 1 102 ? -4.569 -5.227 -23.813 1.00 62.59 102 LEU A C 1
ATOM 735 O O . LEU A 1 102 ? -5.028 -6.157 -23.150 1.00 62.59 102 LEU A O 1
ATOM 739 N N . ARG A 1 103 ? -5.301 -4.138 -24.099 1.00 68.62 103 ARG A N 1
ATOM 740 C CA . ARG A 1 103 ? -6.750 -4.009 -23.812 1.00 68.62 103 ARG A CA 1
ATOM 741 C C . ARG A 1 103 ? -7.634 -4.674 -24.877 1.00 68.62 103 ARG A C 1
ATOM 743 O O . ARG A 1 103 ? -8.791 -4.988 -24.610 1.00 68.62 103 ARG A O 1
ATOM 750 N N . GLY A 1 104 ? -7.108 -4.847 -26.084 1.00 59.41 104 GLY A N 1
ATOM 751 C CA . GLY A 1 104 ? -7.830 -5.012 -27.344 1.00 59.41 104 GLY A CA 1
ATOM 752 C C . GLY A 1 104 ? -8.113 -6.446 -27.778 1.00 59.41 104 GLY A C 1
ATOM 753 O O . GLY A 1 104 ? -8.196 -6.702 -28.971 1.00 59.41 104 GLY A O 1
ATOM 754 N N . GLY A 1 105 ? -8.328 -7.371 -26.841 1.00 53.81 105 GLY A N 1
ATOM 755 C CA . GLY A 1 105 ? -8.944 -8.672 -27.146 1.00 53.81 105 GLY A CA 1
ATOM 756 C C . GLY A 1 105 ? -10.483 -8.654 -27.185 1.00 53.81 105 GLY A C 1
ATOM 757 O O . GLY A 1 105 ? -11.084 -9.674 -27.490 1.00 53.81 105 GLY A O 1
ATOM 758 N N . GLY A 1 106 ? -11.138 -7.533 -26.845 1.00 47.28 106 GLY A N 1
ATOM 759 C CA . GLY A 1 106 ? -12.594 -7.479 -26.600 1.00 47.28 106 GLY A CA 1
ATOM 760 C C . GLY A 1 106 ? -13.419 -6.584 -27.533 1.00 47.28 106 GLY A C 1
ATOM 761 O O . GLY A 1 106 ? -14.603 -6.364 -27.280 1.00 47.28 106 GLY A O 1
ATOM 762 N N . GLY A 1 107 ? -12.825 -6.019 -28.584 1.00 51.47 107 GLY A N 1
ATOM 763 C CA . GLY A 1 107 ? -13.513 -5.095 -29.486 1.00 51.47 107 GLY A CA 1
ATOM 764 C C . GLY A 1 107 ? -14.037 -5.781 -30.742 1.00 51.47 107 GLY A C 1
ATOM 765 O O . GLY A 1 107 ? -13.332 -5.805 -31.742 1.00 51.47 107 GLY A O 1
ATOM 766 N N . GLY A 1 108 ? -15.274 -6.287 -30.719 1.00 46.81 108 GLY A N 1
ATOM 767 C CA . GLY A 1 108 ? -15.999 -6.596 -31.962 1.00 46.81 108 GLY A CA 1
ATOM 768 C C . GLY A 1 108 ? -16.789 -7.900 -31.992 1.00 46.81 108 GLY A C 1
ATOM 769 O O . GLY A 1 108 ? -16.654 -8.674 -32.930 1.00 46.81 108 GLY A O 1
ATOM 770 N N . GLY A 1 109 ? -17.646 -8.147 -31.003 1.00 46.19 109 GLY A N 1
ATOM 771 C CA . GLY A 1 109 ? -18.614 -9.239 -31.077 1.00 46.19 109 GLY A CA 1
ATOM 772 C C . GLY A 1 109 ? -19.572 -9.189 -29.902 1.00 46.19 109 GLY A C 1
ATOM 773 O O . GLY A 1 109 ? -19.243 -9.639 -28.810 1.00 46.19 109 GLY A O 1
ATOM 774 N N . ALA A 1 110 ? -20.756 -8.613 -30.105 1.00 50.00 110 ALA A N 1
ATOM 775 C CA . ALA A 1 110 ? -21.833 -8.690 -29.128 1.00 50.00 110 ALA A CA 1
ATOM 776 C C . ALA A 1 110 ? -22.289 -10.157 -29.017 1.00 50.00 110 ALA A C 1
ATOM 778 O O . ALA A 1 110 ? -23.126 -10.608 -29.791 1.00 50.00 110 ALA A O 1
ATOM 779 N N . GLY A 1 111 ? -21.696 -10.903 -28.084 1.00 51.47 111 GLY A N 1
ATOM 780 C CA . GLY A 1 111 ? -22.059 -12.287 -27.779 1.00 51.47 111 GLY A CA 1
ATOM 781 C C . GLY A 1 111 ? -20.930 -13.283 -28.033 1.00 51.47 111 GLY A C 1
ATOM 782 O O . GLY A 1 111 ? -20.932 -13.994 -29.029 1.00 51.47 111 GLY A O 1
ATOM 783 N N . GLY A 1 112 ? -19.979 -13.366 -27.109 1.00 47.69 112 GLY A N 1
ATOM 784 C CA . GLY A 1 112 ? -18.934 -14.390 -27.090 1.00 47.69 112 GLY A CA 1
ATOM 785 C C . GLY A 1 112 ? -18.086 -14.199 -25.841 1.00 47.69 112 GLY A C 1
ATOM 786 O O . GLY A 1 112 ? -17.801 -13.062 -25.484 1.00 47.69 112 GLY A O 1
ATOM 787 N N . GLY A 1 113 ? -17.801 -15.277 -25.113 1.00 48.53 113 GLY A N 1
ATOM 788 C CA . GLY A 1 113 ? -17.252 -15.234 -23.758 1.00 48.53 113 GLY A CA 1
ATOM 789 C C . GLY A 1 113 ? -15.914 -14.504 -23.639 1.00 48.53 113 GLY A C 1
ATOM 790 O O . GLY A 1 113 ? -15.217 -14.275 -24.622 1.00 48.53 113 GLY A O 1
ATOM 791 N N . ALA A 1 114 ? -15.563 -14.154 -22.401 1.00 47.81 114 ALA A N 1
ATOM 792 C CA . ALA A 1 114 ? -14.275 -13.584 -22.026 1.00 47.81 114 ALA A CA 1
ATOM 793 C C . ALA A 1 114 ? -13.138 -14.607 -22.222 1.00 47.81 114 ALA A C 1
ATOM 795 O O . ALA A 1 114 ? -12.545 -15.086 -21.259 1.00 47.81 114 ALA A O 1
ATOM 796 N N . GLU A 1 115 ? -12.846 -14.980 -23.464 1.00 47.12 115 GLU A N 1
ATOM 797 C CA . GLU A 1 115 ? -11.603 -15.652 -23.812 1.00 47.12 115 GLU A CA 1
ATOM 798 C C . GLU A 1 115 ? -10.534 -14.566 -23.953 1.00 47.12 115 GLU A C 1
ATOM 800 O O . GLU A 1 115 ? -10.619 -13.671 -24.793 1.00 47.12 115 GLU A O 1
ATOM 805 N N . GLY A 1 116 ? -9.586 -14.575 -23.010 1.00 55.19 116 GLY A N 1
ATOM 806 C CA . GLY A 1 116 ? -8.539 -13.565 -22.882 1.00 55.19 116 GLY A CA 1
ATOM 807 C C . GLY A 1 116 ? -7.737 -13.385 -24.169 1.00 55.19 116 GLY A C 1
ATOM 808 O O . GLY A 1 116 ? -7.650 -14.305 -24.977 1.00 55.19 116 GLY A O 1
ATOM 809 N N . ALA A 1 117 ? -7.124 -12.206 -24.360 1.00 54.97 117 ALA A N 1
ATOM 810 C CA . ALA A 1 117 ? -6.377 -11.957 -25.598 1.00 54.97 117 ALA A CA 1
ATOM 811 C C . ALA A 1 117 ? -5.364 -13.086 -25.861 1.00 54.97 117 ALA A C 1
ATOM 813 O O . ALA A 1 117 ? -4.732 -13.584 -24.925 1.00 54.97 117 ALA A O 1
ATOM 814 N N . SER A 1 118 ? -5.255 -13.513 -27.111 1.00 65.31 118 SER A N 1
ATOM 815 C CA . SER A 1 118 ? -4.413 -14.635 -27.515 1.00 65.31 118 SER A CA 1
ATOM 816 C C . SER A 1 118 ? -2.955 -14.423 -27.095 1.00 65.31 118 SER A C 1
ATOM 818 O O . SER A 1 118 ? -2.480 -13.290 -27.005 1.00 65.31 118 SER A O 1
ATOM 820 N N . SER A 1 119 ? -2.219 -15.515 -26.860 1.00 67.38 119 SER A N 1
ATOM 821 C CA . SER A 1 119 ? -0.772 -15.481 -26.583 1.00 67.38 119 SER A CA 1
ATOM 822 C C . SER A 1 119 ? 0.004 -14.641 -27.606 1.00 67.38 119 SER A C 1
ATOM 824 O O . SER A 1 119 ? 0.941 -13.943 -27.228 1.00 67.38 119 SER A O 1
ATOM 826 N N . SER A 1 120 ? -0.469 -14.613 -28.858 1.00 77.50 120 SER A N 1
ATOM 827 C CA . SER A 1 120 ? 0.094 -13.805 -29.943 1.00 77.50 120 SER A CA 1
ATOM 828 C C . SER A 1 120 ? 0.172 -12.310 -29.620 1.00 77.50 120 SER A C 1
ATOM 830 O O . SER A 1 120 ? 1.162 -11.679 -29.948 1.00 77.50 120 SER A O 1
ATOM 832 N N . SER A 1 121 ? -0.807 -11.747 -28.905 1.00 74.12 121 SER A N 1
ATOM 833 C CA . SER A 1 121 ? -0.847 -10.313 -28.582 1.00 74.12 121 SER A CA 1
ATOM 834 C C . SER A 1 121 ? 0.296 -9.877 -27.654 1.00 74.12 121 SER A C 1
ATOM 836 O O . SER A 1 121 ? 0.790 -8.754 -27.760 1.00 74.12 121 SER A O 1
ATOM 838 N N . VAL A 1 122 ? 0.737 -10.758 -26.750 1.00 73.38 122 VAL A N 1
ATOM 839 C CA . VAL A 1 122 ? 1.880 -10.476 -25.868 1.00 73.38 122 VAL A CA 1
ATOM 840 C C . VAL A 1 122 ? 3.193 -10.625 -26.629 1.00 73.38 122 VAL A C 1
ATOM 842 O O . VAL A 1 122 ? 4.096 -9.814 -26.439 1.00 73.38 122 VAL A O 1
ATOM 845 N N . ASP A 1 123 ? 3.293 -11.620 -27.507 1.00 79.19 123 ASP A N 1
ATOM 846 C CA . ASP A 1 123 ? 4.492 -11.831 -28.318 1.00 79.19 123 ASP A CA 1
ATOM 847 C C . ASP A 1 123 ? 4.681 -10.683 -29.331 1.00 79.19 123 ASP A C 1
ATOM 849 O O . ASP A 1 123 ? 5.798 -10.195 -29.493 1.00 79.19 123 ASP A O 1
ATOM 853 N N . ASP A 1 124 ? 3.591 -10.154 -29.897 1.00 77.00 124 ASP A N 1
ATOM 854 C CA . ASP A 1 124 ? 3.593 -8.945 -30.732 1.00 77.00 124 ASP A CA 1
ATOM 855 C C . ASP A 1 124 ? 4.046 -7.708 -29.933 1.00 77.00 124 ASP A C 1
ATOM 857 O O . ASP A 1 124 ? 4.849 -6.905 -30.408 1.00 77.00 124 ASP A O 1
ATOM 861 N N . ALA A 1 125 ? 3.580 -7.559 -28.686 1.00 73.19 125 ALA A N 1
ATOM 862 C CA . ALA A 1 125 ? 4.006 -6.478 -27.795 1.00 73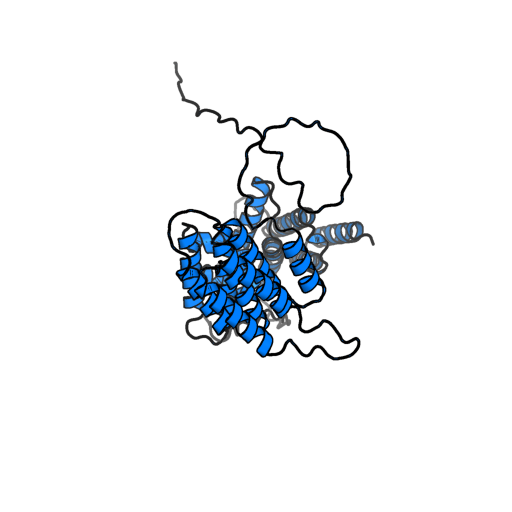.19 125 ALA A CA 1
ATOM 863 C C . ALA A 1 125 ? 5.503 -6.563 -27.439 1.00 73.19 125 ALA A C 1
ATOM 865 O O . ALA A 1 125 ? 6.190 -5.540 -27.397 1.00 73.19 125 ALA A O 1
ATOM 866 N N . MET A 1 126 ? 6.020 -7.773 -27.211 1.00 75.94 126 MET A N 1
ATOM 867 C CA . MET A 1 126 ? 7.445 -8.009 -26.968 1.00 75.94 126 MET A CA 1
ATOM 868 C C . MET A 1 126 ? 8.284 -7.747 -28.223 1.00 75.94 126 MET A C 1
ATOM 870 O O . MET A 1 126 ? 9.334 -7.117 -28.122 1.00 75.94 126 MET A O 1
ATOM 874 N N . ALA A 1 127 ? 7.807 -8.151 -29.404 1.00 80.00 127 ALA A N 1
ATOM 875 C CA . ALA A 1 127 ? 8.465 -7.850 -30.673 1.00 80.00 127 ALA A CA 1
ATOM 876 C C . ALA A 1 127 ? 8.556 -6.333 -30.912 1.00 80.00 127 ALA A C 1
ATOM 878 O O . ALA A 1 127 ? 9.635 -5.823 -31.206 1.00 80.00 127 ALA A O 1
ATOM 879 N N . LEU A 1 128 ? 7.462 -5.598 -30.672 1.00 74.62 128 LEU A N 1
ATOM 880 C CA . LEU A 1 128 ? 7.438 -4.135 -30.758 1.00 74.62 128 LEU A CA 1
ATOM 881 C C . LEU A 1 128 ? 8.399 -3.463 -29.771 1.00 74.62 128 LEU A C 1
ATOM 883 O O . LEU A 1 128 ? 9.022 -2.455 -30.111 1.00 74.62 128 LEU A O 1
ATOM 887 N N . LEU A 1 129 ? 8.535 -3.998 -28.553 1.00 75.75 129 LEU A N 1
ATOM 888 C CA . LEU A 1 129 ? 9.551 -3.521 -27.616 1.00 75.75 129 LEU A CA 1
ATOM 889 C C . LEU A 1 129 ? 10.959 -3.755 -28.156 1.00 75.75 129 LEU A C 1
ATOM 891 O O . LEU A 1 129 ? 11.743 -2.814 -28.165 1.00 75.75 129 LEU A O 1
ATOM 895 N N . SER A 1 130 ? 11.275 -4.962 -28.628 1.00 79.38 130 SER A N 1
ATOM 896 C CA . SER A 1 130 ? 12.600 -5.279 -29.172 1.00 79.38 130 SER A CA 1
ATOM 897 C C . SER A 1 130 ? 12.952 -4.430 -30.396 1.00 79.38 130 SER A C 1
ATOM 899 O O . SER A 1 130 ? 14.096 -4.001 -30.542 1.00 79.38 130 SER A O 1
ATOM 901 N N . ASP A 1 131 ? 11.985 -4.140 -31.264 1.00 75.31 131 ASP A N 1
ATOM 902 C CA . ASP A 1 131 ? 12.199 -3.251 -32.408 1.00 75.31 131 ASP A CA 1
ATOM 903 C C . ASP A 1 131 ? 12.400 -1.797 -31.960 1.00 75.31 131 ASP A C 1
ATOM 905 O O . ASP A 1 131 ? 13.296 -1.111 -32.457 1.00 75.31 131 ASP A O 1
ATOM 909 N N . SER A 1 132 ? 11.654 -1.350 -30.944 1.00 71.56 132 SER A N 1
ATOM 910 C CA . SER A 1 132 ? 11.879 -0.052 -30.300 1.00 71.56 132 SER A CA 1
ATOM 911 C C . SER A 1 132 ? 13.266 0.031 -29.649 1.00 71.56 132 SER A C 1
ATOM 913 O O . SER A 1 132 ? 13.941 1.044 -29.801 1.00 71.56 132 SER A O 1
ATOM 915 N N . GLU A 1 133 ? 13.744 -1.028 -28.984 1.00 76.00 133 GLU A N 1
ATOM 916 C CA . GLU A 1 133 ? 15.088 -1.081 -28.382 1.00 76.00 133 GLU A CA 1
ATOM 917 C C . GLU A 1 133 ? 16.178 -0.919 -29.438 1.00 76.00 133 GLU A C 1
ATOM 919 O O . GLU A 1 133 ? 17.108 -0.135 -29.248 1.00 76.00 133 GLU A O 1
ATOM 924 N N . ARG A 1 134 ? 16.049 -1.613 -30.577 1.00 77.50 134 ARG A N 1
ATOM 925 C CA . ARG A 1 134 ? 16.987 -1.488 -31.706 1.00 77.50 134 ARG A CA 1
ATOM 926 C C . ARG A 1 134 ? 17.017 -0.073 -32.275 1.00 77.50 134 ARG A C 1
ATOM 928 O O . ARG A 1 134 ? 18.077 0.389 -32.686 1.00 77.50 134 ARG A O 1
ATOM 935 N N . ALA A 1 135 ? 15.882 0.620 -32.254 1.00 73.50 135 ALA A N 1
ATOM 936 C CA . ALA A 1 135 ? 15.775 2.026 -32.631 1.00 73.50 135 ALA A CA 1
ATOM 937 C C . ALA A 1 135 ? 16.229 3.002 -31.519 1.00 73.50 135 ALA A C 1
ATOM 939 O O . ALA A 1 135 ? 16.116 4.215 -31.688 1.00 73.50 135 ALA A O 1
ATOM 940 N N . GLY A 1 136 ? 16.699 2.496 -30.369 1.00 74.12 136 GLY A N 1
ATOM 941 C CA . GLY A 1 136 ? 17.034 3.261 -29.158 1.00 74.12 136 GLY A CA 1
ATOM 942 C C . GLY A 1 136 ? 15.816 3.795 -28.391 1.00 74.12 136 GLY A C 1
ATOM 943 O O . GLY A 1 136 ? 15.957 4.488 -27.376 1.00 74.12 136 GLY A O 1
ATOM 944 N N . GLY A 1 137 ? 14.614 3.539 -28.910 1.00 70.12 137 GLY A N 1
ATOM 945 C CA . GLY A 1 137 ? 13.343 4.175 -28.585 1.00 70.12 137 GLY A CA 1
ATOM 946 C C . GLY A 1 137 ? 12.719 3.745 -27.271 1.00 70.12 137 GLY A C 1
ATOM 947 O O . GLY A 1 137 ? 11.725 4.351 -26.861 1.00 70.12 137 GLY A O 1
ATOM 948 N N . THR A 1 138 ? 13.267 2.749 -26.577 1.00 75.25 138 THR A N 1
ATOM 949 C CA . THR A 1 138 ? 12.664 2.304 -25.327 1.00 75.25 138 THR A CA 1
ATOM 950 C C . THR A 1 138 ? 12.779 3.348 -24.232 1.00 75.25 138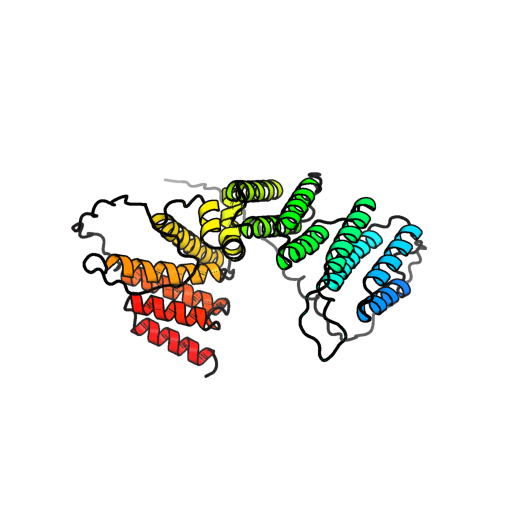 THR A C 1
ATOM 952 O O . THR A 1 138 ? 13.748 4.098 -24.096 1.00 75.25 138 THR A O 1
ATOM 955 N N . THR A 1 139 ? 11.709 3.434 -23.454 1.00 79.81 139 THR A N 1
ATOM 956 C CA . THR A 1 139 ? 11.675 4.227 -22.234 1.00 79.81 139 THR A CA 1
ATOM 957 C C . THR A 1 139 ? 11.335 3.342 -21.054 1.00 79.81 139 THR A C 1
ATOM 959 O O . THR A 1 139 ? 10.655 2.327 -21.238 1.00 79.81 139 THR A O 1
ATOM 962 N N . PRO A 1 140 ? 11.712 3.752 -19.834 1.00 81.06 140 PRO A N 1
ATOM 963 C CA . PRO A 1 140 ? 11.230 3.128 -18.610 1.00 81.06 140 PRO A CA 1
ATOM 964 C C . PRO A 1 140 ? 9.708 2.902 -18.592 1.00 81.06 140 PRO A C 1
ATOM 966 O O . PRO A 1 140 ? 9.235 1.856 -18.159 1.00 81.06 140 PRO A O 1
ATOM 969 N N . GLU A 1 141 ? 8.919 3.834 -19.136 1.00 77.38 141 GLU A N 1
ATOM 970 C CA . GLU A 1 141 ? 7.458 3.703 -19.216 1.00 77.38 141 GLU A CA 1
ATOM 971 C C . GLU A 1 141 ? 7.004 2.594 -20.173 1.00 77.38 141 GLU A C 1
ATOM 973 O O . GLU A 1 141 ? 5.967 1.974 -19.937 1.00 77.38 141 GLU A O 1
ATOM 978 N N . SER A 1 142 ? 7.767 2.337 -21.240 1.00 79.25 142 SER A N 1
ATOM 979 C CA . SER A 1 142 ? 7.482 1.265 -22.200 1.00 79.25 142 SER A CA 1
ATOM 980 C C . SER A 1 142 ? 7.690 -0.104 -21.548 1.00 79.25 142 SER A C 1
ATOM 982 O O . SER A 1 142 ? 6.806 -0.958 -21.620 1.00 79.25 142 SER A O 1
ATOM 984 N N . TYR A 1 143 ? 8.794 -0.273 -20.812 1.00 83.00 143 TYR A N 1
ATOM 985 C CA . TYR A 1 143 ? 9.037 -1.469 -20.001 1.00 83.00 143 TYR A CA 1
ATOM 986 C C . TYR A 1 143 ? 7.974 -1.646 -18.914 1.00 83.00 143 TYR A C 1
ATOM 988 O O . TYR A 1 143 ? 7.448 -2.742 -18.744 1.00 83.00 143 TYR A O 1
ATOM 996 N N . ALA A 1 144 ? 7.591 -0.566 -18.223 1.00 82.31 144 ALA A N 1
ATOM 997 C CA . ALA A 1 144 ? 6.570 -0.610 -17.179 1.00 82.31 144 ALA A CA 1
ATOM 998 C C . ALA A 1 144 ? 5.207 -1.055 -17.728 1.00 82.31 144 ALA A C 1
ATOM 1000 O O . ALA A 1 144 ? 4.505 -1.840 -17.089 1.00 82.31 144 ALA A O 1
ATOM 1001 N N . ALA A 1 145 ? 4.833 -0.577 -18.919 1.00 76.88 145 ALA A N 1
ATOM 1002 C CA . ALA A 1 145 ? 3.587 -0.965 -19.570 1.00 76.88 145 ALA A CA 1
ATOM 1003 C C . ALA A 1 145 ? 3.556 -2.465 -19.893 1.00 76.88 145 ALA A C 1
ATOM 1005 O O . ALA A 1 145 ? 2.558 -3.125 -19.608 1.00 76.88 145 ALA A O 1
ATOM 1006 N N . VAL A 1 146 ? 4.644 -3.016 -20.435 1.00 81.44 146 VAL A N 1
ATOM 1007 C CA . VAL A 1 146 ? 4.701 -4.445 -20.770 1.00 81.44 146 VAL A CA 1
ATOM 1008 C C . VAL A 1 146 ? 4.825 -5.317 -19.527 1.00 81.44 146 VAL A C 1
ATOM 1010 O O . VAL A 1 146 ? 4.116 -6.316 -19.420 1.00 81.44 146 VAL A O 1
ATOM 1013 N N . ALA A 1 147 ? 5.621 -4.913 -18.536 1.00 84.88 147 ALA A N 1
ATOM 1014 C CA . ALA A 1 147 ? 5.722 -5.624 -17.267 1.00 84.88 147 ALA A CA 1
ATOM 1015 C C . ALA A 1 147 ? 4.366 -5.726 -16.551 1.00 84.88 147 ALA A C 1
ATOM 1017 O O . ALA A 1 147 ? 4.006 -6.804 -16.080 1.00 84.88 147 ALA A O 1
ATOM 1018 N N . ALA A 1 148 ? 3.581 -4.642 -16.514 1.00 78.12 148 ALA A N 1
ATOM 1019 C CA . ALA A 1 148 ? 2.241 -4.652 -15.921 1.00 78.12 148 ALA A CA 1
ATOM 1020 C C . ALA A 1 148 ? 1.334 -5.708 -16.571 1.00 78.12 148 ALA A C 1
ATOM 1022 O O . ALA A 1 148 ? 0.641 -6.455 -15.883 1.00 78.12 148 ALA A O 1
ATOM 1023 N N . VAL A 1 149 ? 1.399 -5.837 -17.891 1.00 76.25 149 VAL A N 1
ATOM 1024 C CA . VAL A 1 149 ? 0.612 -6.833 -18.617 1.00 76.25 149 VAL A CA 1
ATOM 1025 C C . VAL A 1 149 ? 1.126 -8.244 -18.400 1.00 76.25 149 VAL A C 1
ATOM 1027 O O . VAL A 1 149 ? 0.329 -9.158 -18.197 1.00 76.25 149 VAL A O 1
ATOM 1030 N N . LEU A 1 150 ? 2.442 -8.449 -18.408 1.00 81.75 150 LEU A N 1
ATOM 1031 C CA . LEU A 1 150 ? 3.018 -9.751 -18.084 1.00 81.75 150 LEU A CA 1
ATOM 1032 C C . LEU A 1 150 ? 2.574 -10.209 -16.678 1.00 81.75 150 LEU A C 1
ATOM 1034 O O . LEU A 1 150 ? 2.244 -11.382 -16.496 1.00 81.75 150 LEU A O 1
ATOM 1038 N N . ILE A 1 151 ? 2.458 -9.286 -15.711 1.00 81.19 151 ILE A N 1
ATOM 1039 C CA . ILE A 1 151 ? 1.895 -9.554 -14.375 1.00 81.19 151 ILE A CA 1
ATOM 1040 C C . ILE A 1 151 ? 0.414 -9.949 -14.455 1.00 81.19 151 ILE A C 1
ATOM 1042 O O . ILE A 1 151 ? 0.044 -10.979 -13.884 1.00 81.19 151 ILE A O 1
ATOM 1046 N N . GLU A 1 152 ? -0.422 -9.180 -15.163 1.00 76.44 152 GLU A N 1
ATOM 1047 C CA . GLU A 1 152 ? -1.856 -9.473 -15.349 1.00 76.44 152 GLU A CA 1
ATOM 1048 C C . GLU A 1 152 ? -2.088 -10.848 -15.997 1.00 76.44 152 GLU A C 1
ATOM 1050 O O . GLU A 1 152 ? -3.041 -11.551 -15.665 1.00 76.44 152 GLU A O 1
ATOM 1055 N N . ARG A 1 153 ? -1.174 -11.271 -16.876 1.00 80.19 153 ARG A N 1
ATOM 1056 C CA . ARG A 1 153 ? -1.192 -12.573 -17.560 1.00 80.19 153 ARG A CA 1
ATOM 1057 C C . ARG A 1 153 ? -0.608 -13.724 -16.749 1.00 80.19 153 ARG A C 1
ATOM 1059 O O . ARG A 1 153 ? -0.577 -14.850 -17.234 1.00 80.19 153 ARG A O 1
ATOM 1066 N N . GLY A 1 154 ? -0.103 -13.463 -15.546 1.00 82.69 154 GLY A N 1
ATOM 1067 C CA . GLY A 1 154 ? 0.574 -14.468 -14.729 1.00 82.69 154 GLY A CA 1
ATOM 1068 C C . GLY A 1 154 ? 1.981 -14.846 -15.215 1.00 82.69 154 GLY A C 1
ATOM 1069 O O . GLY A 1 154 ? 2.632 -15.657 -14.557 1.00 82.69 154 GLY A O 1
ATOM 1070 N N . ARG A 1 155 ? 2.507 -14.222 -16.285 1.00 85.94 155 ARG A N 1
ATOM 1071 C CA . ARG A 1 155 ? 3.899 -14.356 -16.776 1.00 85.94 155 ARG A CA 1
ATOM 1072 C C . ARG A 1 155 ? 4.862 -13.548 -15.895 1.00 85.94 155 ARG A C 1
ATOM 1074 O O . ARG A 1 155 ? 5.621 -12.698 -16.350 1.00 85.94 155 ARG A O 1
ATOM 1081 N N . ARG A 1 156 ? 4.815 -13.792 -14.584 1.00 87.62 156 ARG A N 1
ATOM 1082 C CA . ARG A 1 156 ? 5.510 -12.969 -13.583 1.00 87.62 156 ARG A CA 1
ATOM 1083 C C . ARG A 1 156 ? 7.033 -13.055 -13.671 1.00 87.62 156 ARG A C 1
ATOM 1085 O O . ARG A 1 156 ? 7.684 -12.085 -13.307 1.00 87.62 156 ARG A O 1
ATOM 1092 N N . ASN A 1 157 ? 7.595 -14.189 -14.098 1.00 86.06 157 ASN A N 1
ATOM 1093 C CA . ASN A 1 157 ? 9.051 -14.340 -14.237 1.00 86.06 157 ASN A CA 1
ATOM 1094 C C . ASN A 1 157 ? 9.585 -13.373 -15.292 1.00 86.06 157 ASN A C 1
ATOM 1096 O O . ASN A 1 157 ? 10.445 -12.559 -14.992 1.00 86.06 157 ASN A O 1
ATOM 1100 N N . GLU A 1 158 ? 8.958 -13.369 -16.464 1.00 88.06 158 GLU A N 1
ATOM 1101 C CA . GLU A 1 158 ? 9.323 -12.478 -17.562 1.00 88.06 158 GLU A CA 1
ATOM 1102 C C . GLU A 1 158 ? 9.104 -11.008 -17.210 1.00 88.06 158 GLU A C 1
ATOM 1104 O O . GLU A 1 158 ? 9.920 -10.169 -17.564 1.00 88.06 158 GLU A O 1
ATOM 1109 N N . ALA A 1 159 ? 8.041 -10.687 -16.461 1.00 87.56 159 ALA A N 1
ATOM 1110 C CA . ALA A 1 159 ? 7.833 -9.329 -15.961 1.00 87.56 159 ALA A CA 1
ATOM 1111 C C . ALA A 1 159 ? 8.975 -8.869 -15.041 1.00 87.56 159 ALA A C 1
ATOM 1113 O O . ALA A 1 159 ? 9.411 -7.724 -15.124 1.00 87.56 159 ALA A O 1
ATOM 1114 N N . ALA A 1 160 ? 9.446 -9.755 -14.157 1.00 85.81 160 ALA A N 1
ATOM 1115 C CA . ALA A 1 160 ? 10.552 -9.458 -13.256 1.00 85.81 160 ALA A CA 1
ATOM 1116 C C . ALA A 1 160 ? 11.862 -9.266 -14.035 1.00 85.81 160 ALA A C 1
ATOM 1118 O O . ALA A 1 160 ? 12.531 -8.259 -13.822 1.00 85.81 160 ALA A O 1
ATOM 1119 N N . ASP A 1 161 ? 12.168 -10.171 -14.968 1.00 87.19 161 ASP A N 1
ATOM 1120 C CA . ASP A 1 161 ? 13.377 -10.111 -15.796 1.00 87.19 161 ASP A CA 1
ATOM 1121 C C . ASP A 1 161 ? 13.379 -8.854 -16.687 1.00 87.19 161 ASP A C 1
ATOM 1123 O O . ASP A 1 161 ? 14.396 -8.173 -16.809 1.00 87.19 161 ASP A O 1
ATOM 1127 N N . LEU A 1 162 ? 12.218 -8.487 -17.248 1.00 87.62 162 LEU A N 1
ATOM 1128 C CA . LEU A 1 162 ? 12.043 -7.272 -18.044 1.00 87.62 162 LEU A CA 1
ATOM 1129 C C . LEU A 1 162 ? 12.261 -6.005 -17.209 1.00 87.62 162 LEU A C 1
ATOM 1131 O O . LEU A 1 162 ? 12.946 -5.085 -17.654 1.00 87.62 162 LEU A O 1
ATOM 1135 N N . CYS A 1 163 ? 11.692 -5.939 -16.002 1.00 87.62 163 CYS A N 1
ATOM 1136 C CA . CYS A 1 163 ? 11.913 -4.801 -15.115 1.00 87.62 163 CYS A CA 1
ATOM 1137 C C . CYS A 1 163 ? 13.373 -4.700 -14.657 1.00 87.62 163 CYS A C 1
ATOM 1139 O O . CYS A 1 163 ? 13.897 -3.594 -14.566 1.00 87.62 163 CYS A O 1
ATOM 1141 N N . GLU A 1 164 ? 14.026 -5.826 -14.367 1.00 84.69 164 GLU A N 1
ATOM 1142 C CA . GLU A 1 164 ? 15.441 -5.862 -13.987 1.00 84.69 164 GLU A CA 1
ATOM 1143 C C . GLU A 1 164 ? 16.323 -5.360 -15.139 1.00 84.69 164 GLU A C 1
ATOM 1145 O O . GLU A 1 164 ? 17.132 -4.452 -14.946 1.00 84.69 164 GLU A O 1
ATOM 1150 N N . ALA A 1 165 ? 16.089 -5.851 -16.361 1.00 85.62 165 ALA A N 1
ATOM 1151 C CA . ALA A 1 165 ? 16.763 -5.361 -17.560 1.00 85.62 165 ALA A CA 1
ATOM 1152 C C . ALA A 1 165 ? 16.543 -3.853 -17.768 1.00 85.62 165 ALA A C 1
ATOM 1154 O O . ALA A 1 165 ? 17.497 -3.130 -18.044 1.00 85.62 165 ALA A O 1
ATOM 1155 N N . ALA A 1 166 ? 15.317 -3.358 -17.568 1.00 86.25 166 ALA A N 1
ATOM 1156 C CA . ALA A 1 166 ? 14.991 -1.938 -17.692 1.00 86.25 166 ALA A CA 1
ATOM 1157 C C . ALA A 1 166 ? 15.719 -1.064 -16.657 1.00 86.25 166 ALA A C 1
ATOM 1159 O O . ALA A 1 166 ? 16.194 0.022 -16.992 1.00 86.25 166 ALA A O 1
ATOM 1160 N N . LEU A 1 167 ? 15.833 -1.536 -15.410 1.00 82.88 167 LEU A N 1
ATOM 1161 C CA . LEU A 1 167 ? 16.550 -0.831 -14.344 1.00 82.88 167 LEU A CA 1
ATOM 1162 C C . LEU A 1 167 ? 18.056 -0.739 -14.633 1.00 82.88 167 LEU A C 1
ATOM 1164 O O . LEU A 1 167 ? 18.655 0.295 -14.344 1.00 82.88 167 LEU A O 1
ATOM 1168 N N . TYR A 1 168 ? 18.657 -1.770 -15.239 1.00 82.12 168 TYR A N 1
ATOM 1169 C CA . TYR A 1 168 ? 20.073 -1.759 -15.637 1.00 82.12 168 TYR A CA 1
ATOM 1170 C C . TYR A 1 168 ? 20.346 -1.020 -16.952 1.00 82.12 168 TYR A C 1
ATOM 1172 O O . TYR A 1 168 ? 21.428 -0.459 -17.121 1.00 82.12 168 TYR A O 1
ATOM 1180 N N . ALA A 1 169 ? 19.392 -1.020 -17.886 1.00 78.88 169 ALA A N 1
ATOM 1181 C CA . ALA A 1 169 ? 19.527 -0.351 -19.177 1.00 78.88 169 ALA A CA 1
ATOM 1182 C C . ALA A 1 169 ? 19.423 1.177 -19.068 1.00 78.88 169 ALA A C 1
ATOM 1184 O O . ALA A 1 169 ? 19.938 1.878 -19.937 1.00 78.88 169 ALA A O 1
ATOM 1185 N N . SER A 1 170 ? 18.782 1.703 -18.016 1.00 72.31 170 SER A N 1
ATOM 1186 C CA . SER A 1 170 ? 18.766 3.137 -17.727 1.00 72.31 170 SER A CA 1
ATOM 1187 C C . SER A 1 170 ? 20.189 3.627 -17.424 1.00 72.31 170 SER A C 1
ATOM 1189 O O . SER A 1 170 ? 20.730 3.293 -16.367 1.00 72.31 170 SER A O 1
ATOM 1191 N N . PRO A 1 171 ? 20.810 4.434 -18.309 1.00 62.59 171 PRO A N 1
ATOM 1192 C CA . PRO A 1 171 ? 22.156 4.934 -18.079 1.00 62.59 171 PRO A CA 1
ATOM 1193 C C . PRO A 1 171 ? 22.164 5.741 -16.785 1.00 62.59 171 PRO A C 1
ATOM 1195 O O . PRO A 1 171 ? 21.361 6.660 -16.620 1.00 62.59 171 PRO A O 1
ATOM 1198 N N . SER A 1 172 ? 23.103 5.452 -15.884 1.00 58.44 172 SER A N 1
ATOM 1199 C CA . SER A 1 172 ? 23.352 6.262 -14.685 1.00 58.44 172 SER A CA 1
ATOM 1200 C C . SER A 1 172 ? 23.934 7.643 -15.012 1.00 58.44 172 SER A C 1
ATOM 1202 O O . SER A 1 172 ? 24.498 8.298 -14.133 1.00 58.44 172 SER A O 1
ATOM 1204 N N . ASP A 1 173 ? 23.868 8.067 -16.276 1.00 55.31 173 ASP A N 1
ATOM 1205 C CA . ASP A 1 173 ? 24.260 9.388 -16.729 1.00 55.31 173 ASP A CA 1
ATOM 1206 C C . ASP A 1 173 ? 23.439 10.377 -15.914 1.00 55.31 173 ASP A C 1
ATOM 1208 O O . ASP A 1 173 ? 22.238 10.502 -16.127 1.00 55.31 173 ASP A O 1
ATOM 1212 N N . GLY A 1 174 ? 24.078 11.030 -14.938 1.00 56.78 174 GLY A N 1
ATOM 1213 C CA . GLY A 1 174 ? 23.472 11.813 -13.851 1.00 56.78 174 GLY A CA 1
ATOM 1214 C C . GLY A 1 174 ? 22.619 13.023 -14.260 1.00 56.78 174 GLY A C 1
ATOM 1215 O O . GLY A 1 174 ? 22.448 13.962 -13.484 1.00 56.78 174 GLY A O 1
ATOM 1216 N N . ARG A 1 175 ? 22.071 13.039 -15.474 1.00 56.53 175 ARG A N 1
ATOM 1217 C CA . ARG A 1 175 ? 20.935 13.857 -15.870 1.00 56.53 175 ARG A CA 1
ATOM 1218 C C . ARG A 1 175 ? 19.694 13.314 -15.169 1.00 56.53 175 ARG A C 1
ATOM 1220 O O . ARG A 1 175 ? 19.093 12.339 -15.598 1.00 56.53 175 ARG A O 1
ATOM 1227 N N . ALA A 1 176 ? 19.318 13.999 -14.092 1.00 52.69 176 ALA A N 1
ATOM 1228 C CA . ALA A 1 176 ? 18.168 13.772 -13.212 1.00 52.69 176 ALA A CA 1
ATOM 1229 C C . ALA A 1 176 ? 16.781 13.870 -13.898 1.00 52.69 176 ALA A C 1
ATOM 1231 O O . ALA A 1 176 ? 15.835 14.452 -13.364 1.00 52.69 176 ALA A O 1
ATOM 1232 N N . SER A 1 177 ? 16.630 13.348 -15.112 1.00 49.84 177 SER A N 1
ATOM 1233 C CA . SER A 1 177 ? 15.382 13.376 -15.859 1.00 49.84 177 SER A CA 1
ATOM 1234 C C . SER A 1 177 ? 14.467 12.240 -15.389 1.00 49.84 177 SER A C 1
ATOM 1236 O O . SER A 1 177 ? 14.464 11.143 -15.933 1.00 49.84 177 SER A O 1
ATOM 1238 N N . SER A 1 178 ? 13.651 12.573 -14.383 1.00 58.25 178 SER A N 1
ATOM 1239 C CA . SER A 1 178 ? 12.467 11.863 -13.865 1.00 58.25 178 SER A CA 1
ATOM 1240 C C . SER A 1 178 ? 12.698 10.624 -12.983 1.00 58.25 178 SER A C 1
ATOM 1242 O O . SER A 1 178 ? 12.508 9.486 -13.400 1.00 58.25 178 SER A O 1
ATOM 1244 N N . SER A 1 179 ? 12.950 10.855 -11.691 1.00 63.00 179 SER A N 1
ATOM 1245 C CA . SER A 1 179 ? 12.881 9.830 -10.629 1.00 63.00 179 SER A CA 1
ATOM 1246 C C . SER A 1 179 ? 11.532 9.095 -10.540 1.00 63.00 179 SER A C 1
ATOM 1248 O O . SER A 1 179 ? 11.438 8.032 -9.937 1.00 63.00 179 SER A O 1
ATOM 1250 N N . SER A 1 180 ? 10.470 9.631 -11.149 1.00 65.94 180 SER A N 1
ATOM 1251 C CA . SER A 1 180 ? 9.136 9.027 -11.113 1.00 65.94 180 SER A CA 1
ATOM 1252 C C . SER A 1 180 ? 8.998 7.764 -11.967 1.00 65.94 180 SER A C 1
ATOM 1254 O O . SER A 1 180 ? 8.101 6.963 -11.712 1.00 65.94 180 SER A O 1
ATOM 1256 N N . SER A 1 181 ? 9.831 7.587 -12.998 1.00 74.25 181 SER A N 1
ATOM 1257 C CA . SER A 1 181 ? 9.715 6.452 -13.923 1.00 74.25 181 SER A CA 1
ATOM 1258 C C . SER A 1 181 ? 10.400 5.188 -13.383 1.00 74.25 181 SER A C 1
ATOM 1260 O O . SER A 1 181 ? 9.843 4.092 -13.482 1.00 74.25 181 SER A O 1
ATOM 1262 N N . SER A 1 182 ? 11.544 5.345 -12.711 1.00 81.38 182 SER A N 1
ATOM 1263 C CA . SER A 1 182 ? 12.272 4.251 -12.059 1.00 81.38 182 SER A CA 1
ATOM 1264 C C . SER A 1 182 ? 11.535 3.691 -10.839 1.00 81.38 182 SER A C 1
ATOM 1266 O O . SER A 1 182 ? 11.493 2.474 -10.660 1.00 81.38 182 SER A O 1
ATOM 1268 N N . GLU A 1 183 ? 10.877 4.543 -10.043 1.00 87.88 183 GLU A N 1
ATOM 1269 C CA . GLU A 1 183 ? 10.058 4.096 -8.907 1.00 87.88 183 GLU A CA 1
ATOM 1270 C C . GLU A 1 183 ? 8.919 3.170 -9.365 1.00 87.88 183 GLU A C 1
ATOM 1272 O O . GLU A 1 183 ? 8.682 2.112 -8.776 1.00 87.88 183 GLU A O 1
ATOM 1277 N N . GLY A 1 184 ? 8.214 3.553 -10.434 1.00 88.19 184 GLY A N 1
ATOM 1278 C CA . GLY A 1 184 ? 7.116 2.761 -10.986 1.00 88.19 184 GLY A CA 1
ATOM 1279 C C . GLY A 1 184 ? 7.575 1.376 -11.446 1.00 88.19 184 GLY A C 1
ATOM 1280 O O . GLY A 1 184 ? 6.926 0.378 -11.124 1.00 88.19 184 GLY A O 1
ATOM 1281 N N . LEU A 1 185 ? 8.718 1.312 -12.135 1.00 87.56 185 LEU A N 1
ATOM 1282 C CA . LEU A 1 185 ? 9.342 0.057 -12.557 1.00 87.56 185 LEU A CA 1
ATOM 1283 C C . LEU A 1 185 ? 9.733 -0.825 -11.375 1.00 87.56 185 LEU A C 1
ATOM 1285 O O . LEU A 1 185 ? 9.401 -2.009 -11.370 1.00 87.56 185 LEU A O 1
ATOM 1289 N N . ALA A 1 186 ? 10.373 -0.255 -10.353 1.00 91.25 186 ALA A N 1
ATOM 1290 C CA . ALA A 1 186 ? 10.751 -0.996 -9.157 1.00 91.25 186 ALA A CA 1
ATOM 1291 C C . ALA A 1 186 ? 9.527 -1.594 -8.447 1.00 91.25 186 ALA A C 1
ATOM 1293 O O . ALA A 1 186 ? 9.523 -2.771 -8.089 1.00 91.25 186 ALA A O 1
ATOM 1294 N N . LEU A 1 187 ? 8.447 -0.821 -8.297 1.00 94.06 187 LEU A N 1
ATOM 1295 C CA . LEU A 1 187 ? 7.209 -1.315 -7.690 1.00 94.06 187 LEU A CA 1
ATOM 1296 C C . LEU A 1 187 ? 6.556 -2.439 -8.508 1.00 94.06 187 LEU A C 1
ATOM 1298 O O . LEU A 1 187 ? 5.981 -3.350 -7.912 1.00 94.06 187 LEU A O 1
ATOM 1302 N N . LEU A 1 188 ? 6.633 -2.394 -9.843 1.00 90.88 188 LEU A N 1
ATOM 1303 C CA . LEU A 1 188 ? 6.160 -3.474 -10.718 1.00 90.88 188 LEU A CA 1
ATOM 1304 C C . LEU A 1 188 ? 7.057 -4.712 -10.634 1.00 90.88 188 LEU A C 1
ATOM 1306 O O . LEU A 1 188 ? 6.542 -5.821 -10.519 1.00 90.88 188 LEU A O 1
ATOM 1310 N N . ALA A 1 189 ? 8.380 -4.535 -10.612 1.00 91.62 189 ALA A N 1
ATOM 1311 C CA . ALA A 1 189 ? 9.335 -5.626 -10.422 1.00 91.62 189 ALA A CA 1
ATOM 1312 C C . ALA A 1 189 ? 9.057 -6.359 -9.106 1.00 91.62 189 ALA A C 1
ATOM 1314 O O . ALA A 1 189 ? 8.933 -7.582 -9.064 1.00 91.62 189 ALA A O 1
ATOM 1315 N N . MET A 1 190 ? 8.885 -5.595 -8.024 1.00 95.50 190 MET A N 1
ATOM 1316 C CA . MET A 1 190 ? 8.572 -6.147 -6.713 1.00 95.50 190 MET A CA 1
ATOM 1317 C C . MET A 1 190 ? 7.224 -6.869 -6.712 1.00 95.50 190 MET A C 1
ATOM 1319 O O . MET A 1 190 ? 7.125 -7.947 -6.138 1.00 95.50 190 MET A O 1
ATOM 1323 N N . GLU A 1 191 ? 6.193 -6.328 -7.362 1.00 94.81 191 GLU A N 1
ATOM 1324 C CA . GLU A 1 191 ? 4.895 -7.003 -7.496 1.00 94.81 191 GLU A CA 1
ATOM 1325 C C . GLU A 1 191 ? 5.007 -8.328 -8.265 1.00 94.81 191 GLU A C 1
ATOM 1327 O O . GLU A 1 191 ? 4.491 -9.354 -7.811 1.00 94.81 191 GLU A O 1
ATOM 1332 N N . ALA A 1 192 ? 5.748 -8.336 -9.376 1.00 90.44 192 ALA A N 1
ATOM 1333 C CA . ALA A 1 192 ? 6.023 -9.536 -10.156 1.00 90.44 192 ALA A CA 1
ATOM 1334 C C . ALA A 1 192 ? 6.735 -10.606 -9.315 1.00 90.44 192 ALA A C 1
ATOM 1336 O O . ALA A 1 192 ? 6.280 -11.750 -9.264 1.00 90.44 192 ALA A O 1
ATOM 1337 N N . ILE A 1 193 ? 7.800 -10.228 -8.599 1.00 92.25 193 ILE A N 1
ATOM 1338 C CA . ILE A 1 193 ? 8.542 -11.124 -7.702 1.00 92.25 193 ILE A CA 1
ATOM 1339 C C . ILE A 1 193 ? 7.646 -11.604 -6.547 1.00 92.25 193 ILE A C 1
ATOM 1341 O O . ILE A 1 193 ? 7.648 -12.787 -6.201 1.00 92.25 193 ILE A O 1
ATOM 1345 N N . GLY A 1 194 ? 6.854 -10.710 -5.949 1.00 93.44 194 GLY A N 1
ATOM 1346 C CA . GLY A 1 194 ? 5.957 -11.011 -4.831 1.00 93.44 194 GLY A CA 1
ATOM 1347 C C . GLY A 1 194 ? 4.915 -12.070 -5.187 1.00 93.44 194 GLY A C 1
ATOM 1348 O O . GLY A 1 194 ? 4.673 -12.987 -4.399 1.00 93.44 194 GLY A O 1
ATOM 1349 N N . GLY A 1 195 ? 4.372 -12.013 -6.406 1.00 90.00 195 GLY A N 1
ATOM 1350 C CA . GLY A 1 195 ? 3.401 -12.984 -6.909 1.00 90.00 195 GLY A CA 1
ATOM 1351 C C . GLY A 1 195 ? 3.969 -14.372 -7.250 1.00 90.00 195 GLY A C 1
ATOM 1352 O O . GLY A 1 195 ? 3.191 -15.265 -7.590 1.00 90.00 195 GLY A O 1
ATOM 1353 N N . GLN A 1 196 ? 5.286 -14.583 -7.171 1.00 90.50 196 GLN A N 1
ATOM 1354 C CA . GLN A 1 196 ? 5.948 -15.874 -7.407 1.00 90.50 196 GLN A CA 1
ATOM 1355 C C . GLN A 1 196 ? 6.175 -16.617 -6.079 1.00 90.50 196 GLN A C 1
ATOM 1357 O O . GLN A 1 196 ? 7.311 -16.723 -5.624 1.00 90.50 196 GLN A O 1
ATOM 1362 N N . LYS A 1 197 ? 5.111 -17.107 -5.424 1.00 90.06 197 LYS A N 1
ATOM 1363 C CA . LYS A 1 197 ? 5.176 -17.686 -4.059 1.00 90.06 197 LYS A CA 1
ATOM 1364 C C . LYS A 1 197 ? 6.259 -18.767 -3.885 1.00 90.06 197 LYS A C 1
ATOM 1366 O O . LYS A 1 197 ? 6.909 -18.785 -2.842 1.00 90.06 197 LYS A O 1
ATOM 1371 N N . ASP A 1 198 ? 6.508 -19.565 -4.922 1.00 90.56 198 ASP A N 1
ATOM 1372 C CA . ASP A 1 198 ? 7.434 -20.707 -4.894 1.00 90.56 198 ASP A CA 1
ATOM 1373 C C . ASP A 1 198 ? 8.865 -20.375 -5.357 1.00 90.56 198 ASP A C 1
ATOM 1375 O O . ASP A 1 198 ? 9.716 -21.261 -5.439 1.00 90.56 198 ASP A O 1
ATOM 1379 N N . ARG A 1 199 ? 9.175 -19.105 -5.670 1.00 88.12 199 ARG A N 1
ATOM 1380 C CA . ARG A 1 199 ? 10.520 -18.730 -6.135 1.00 88.12 199 ARG A CA 1
ATOM 1381 C C . ARG A 1 199 ? 11.555 -18.900 -5.012 1.00 88.12 199 ARG A C 1
ATOM 1383 O O . ARG A 1 199 ? 11.471 -18.205 -3.990 1.00 88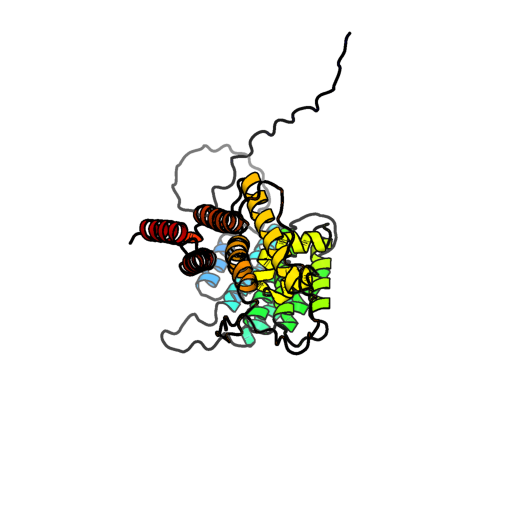.12 199 ARG A O 1
ATOM 1390 N N . PRO A 1 200 ? 12.601 -19.727 -5.196 1.00 90.56 200 PRO A N 1
ATOM 1391 C CA . PRO A 1 200 ? 13.690 -19.805 -4.233 1.00 90.56 200 PRO A CA 1
ATOM 1392 C C . PRO A 1 200 ? 14.391 -18.445 -4.131 1.00 90.56 200 PRO A C 1
ATOM 1394 O O . PRO A 1 200 ? 14.677 -17.788 -5.131 1.00 90.56 200 PRO A O 1
ATOM 1397 N N . GLY A 1 201 ? 14.640 -17.984 -2.904 1.00 92.81 201 GLY A N 1
ATOM 1398 C CA . GLY A 1 201 ? 15.272 -16.683 -2.675 1.00 92.81 201 GLY A CA 1
ATOM 1399 C C . GLY A 1 201 ? 14.389 -15.467 -2.992 1.00 92.81 201 GLY A C 1
ATOM 1400 O O . GLY A 1 201 ? 14.915 -14.359 -3.055 1.00 92.81 201 GLY A O 1
ATOM 1401 N N . ARG A 1 202 ? 13.062 -15.623 -3.131 1.00 94.38 202 ARG A N 1
ATOM 1402 C CA . ARG A 1 202 ? 12.100 -14.531 -3.400 1.00 94.38 202 ARG A CA 1
ATOM 1403 C C . ARG A 1 202 ? 12.323 -13.274 -2.555 1.00 94.38 202 ARG A C 1
ATOM 1405 O O . ARG A 1 202 ? 12.375 -12.170 -3.083 1.00 94.38 202 ARG A O 1
ATOM 1412 N N . MET A 1 203 ? 12.511 -13.428 -1.244 1.00 96.00 203 MET A N 1
ATOM 1413 C CA . MET A 1 203 ? 12.737 -12.285 -0.349 1.00 96.00 203 MET A CA 1
ATOM 1414 C C . MET A 1 203 ? 14.088 -11.599 -0.576 1.00 96.00 203 MET A C 1
ATOM 1416 O O . MET A 1 203 ? 14.206 -10.390 -0.401 1.00 96.00 203 MET A O 1
ATOM 1420 N N . ARG A 1 204 ? 15.105 -12.348 -1.017 1.00 95.12 204 ARG A N 1
ATOM 1421 C CA . ARG A 1 204 ? 16.385 -11.771 -1.438 1.00 95.12 204 ARG A CA 1
ATOM 1422 C C . ARG A 1 204 ? 16.200 -10.927 -2.698 1.00 95.12 204 ARG A C 1
ATOM 1424 O O . ARG A 1 204 ? 16.673 -9.801 -2.721 1.00 95.12 204 ARG A O 1
ATOM 1431 N N . ALA A 1 205 ? 15.457 -11.433 -3.683 1.00 91.50 205 ALA A N 1
ATOM 1432 C CA . ALA A 1 205 ? 15.141 -10.693 -4.904 1.00 91.50 205 ALA A CA 1
ATOM 1433 C C . ALA A 1 205 ? 14.340 -9.409 -4.615 1.00 91.50 205 ALA A C 1
ATOM 1435 O O . ALA A 1 205 ? 14.698 -8.348 -5.110 1.00 91.50 205 ALA A O 1
ATOM 1436 N N . LEU A 1 206 ? 13.325 -9.468 -3.740 1.00 95.75 206 LEU A N 1
ATOM 1437 C CA . LEU A 1 206 ? 12.573 -8.276 -3.319 1.00 95.75 206 LEU A CA 1
ATOM 1438 C C . LEU A 1 206 ? 13.460 -7.225 -2.640 1.00 95.75 206 LEU A C 1
ATOM 1440 O O . LEU A 1 206 ? 13.295 -6.033 -2.885 1.00 95.75 206 LEU A O 1
ATOM 1444 N N . ARG A 1 207 ? 14.402 -7.652 -1.791 1.00 96.31 207 ARG A N 1
ATOM 1445 C CA . ARG A 1 207 ? 15.361 -6.740 -1.154 1.00 96.31 207 ARG A CA 1
ATOM 1446 C C . ARG A 1 207 ? 16.318 -6.132 -2.174 1.00 96.31 207 ARG A C 1
ATOM 1448 O O . ARG A 1 207 ? 16.520 -4.929 -2.124 1.00 96.31 207 ARG A O 1
ATOM 1455 N N . ASN A 1 208 ? 16.851 -6.920 -3.104 1.00 91.19 208 ASN A N 1
ATOM 1456 C CA . ASN A 1 208 ? 17.716 -6.400 -4.165 1.00 91.19 208 ASN A CA 1
ATOM 1457 C C . ASN A 1 208 ? 16.982 -5.343 -5.004 1.00 91.19 208 ASN A C 1
ATOM 1459 O O . ASN A 1 208 ? 17.478 -4.234 -5.130 1.00 91.19 208 ASN A O 1
ATOM 1463 N N . ALA A 1 209 ? 15.749 -5.627 -5.438 1.00 92.06 209 ALA A N 1
ATOM 1464 C CA . ALA A 1 209 ? 14.934 -4.662 -6.177 1.00 92.06 209 ALA A CA 1
ATOM 1465 C C . ALA A 1 209 ? 14.689 -3.361 -5.385 1.00 92.06 209 ALA A C 1
ATOM 1467 O O . ALA A 1 209 ? 14.737 -2.271 -5.948 1.00 92.06 209 ALA A O 1
ATOM 1468 N N . ALA A 1 210 ? 14.457 -3.458 -4.070 1.00 95.19 210 ALA A N 1
ATOM 1469 C CA . ALA A 1 210 ? 14.329 -2.282 -3.210 1.00 95.19 210 ALA A CA 1
ATOM 1470 C C . ALA A 1 210 ? 15.657 -1.522 -3.026 1.00 95.19 210 ALA A C 1
ATOM 1472 O O . ALA A 1 210 ? 15.632 -0.302 -2.898 1.00 95.19 210 ALA A O 1
ATOM 1473 N N . ASP A 1 211 ? 16.798 -2.219 -2.991 1.00 94.38 211 ASP A N 1
ATOM 1474 C CA . ASP A 1 211 ? 18.129 -1.597 -2.915 1.00 94.38 211 ASP A CA 1
ATOM 1475 C C . ASP A 1 211 ? 18.459 -0.837 -4.201 1.00 94.38 211 ASP A C 1
ATOM 1477 O O . ASP A 1 211 ? 18.878 0.317 -4.142 1.00 94.38 211 ASP A O 1
ATOM 1481 N N . ASP A 1 212 ? 18.191 -1.440 -5.360 1.00 88.75 212 ASP A N 1
ATOM 1482 C CA . ASP A 1 212 ? 18.393 -0.800 -6.659 1.00 88.75 212 ASP A CA 1
ATOM 1483 C C . ASP A 1 212 ? 17.502 0.442 -6.802 1.00 88.75 212 ASP A C 1
ATOM 1485 O O . ASP A 1 212 ? 17.981 1.511 -7.179 1.00 88.75 212 ASP A O 1
ATOM 1489 N N . ALA A 1 213 ? 16.228 0.349 -6.402 1.00 91.56 213 ALA A N 1
ATOM 1490 C CA . ALA A 1 213 ? 15.314 1.490 -6.396 1.00 91.56 213 ALA A CA 1
ATOM 1491 C C . ALA A 1 213 ? 15.785 2.619 -5.466 1.00 91.56 213 ALA A C 1
ATOM 1493 O O . ALA A 1 213 ? 15.794 3.789 -5.853 1.00 91.56 213 ALA A O 1
ATOM 1494 N N . ALA A 1 214 ? 16.223 2.269 -4.254 1.00 93.06 214 ALA A N 1
ATOM 1495 C CA . ALA A 1 214 ? 16.745 3.230 -3.291 1.00 93.06 214 ALA A CA 1
ATOM 1496 C C . ALA A 1 214 ? 18.013 3.919 -3.812 1.00 93.06 214 ALA A C 1
ATOM 1498 O O . ALA A 1 214 ? 18.128 5.142 -3.715 1.00 93.06 214 ALA A O 1
ATOM 1499 N N . ARG A 1 215 ? 18.917 3.159 -4.444 1.00 90.62 215 ARG A N 1
ATOM 1500 C CA . ARG A 1 215 ? 20.148 3.667 -5.060 1.00 90.62 215 ARG A CA 1
ATOM 1501 C C . ARG A 1 215 ? 19.862 4.639 -6.201 1.00 90.62 215 ARG A C 1
ATOM 1503 O O . ARG A 1 215 ? 20.502 5.685 -6.257 1.00 90.62 215 ARG A O 1
ATOM 1510 N N . ILE A 1 216 ? 18.898 4.326 -7.069 1.00 86.19 216 ILE A N 1
ATOM 1511 C CA . ILE A 1 216 ? 18.481 5.212 -8.168 1.00 86.19 216 ILE A CA 1
ATOM 1512 C C . ILE A 1 216 ? 17.922 6.535 -7.625 1.00 86.19 216 ILE A C 1
ATOM 1514 O O . ILE A 1 216 ? 18.175 7.596 -8.192 1.00 86.19 216 ILE A O 1
ATOM 1518 N N . GLU A 1 217 ? 17.192 6.494 -6.511 1.00 89.75 217 GLU A N 1
ATOM 1519 C CA . GLU A 1 217 ? 16.655 7.693 -5.860 1.00 89.75 217 GLU A CA 1
ATOM 1520 C C . GLU A 1 217 ? 17.655 8.419 -4.947 1.00 89.75 217 GLU A C 1
ATOM 1522 O O . GLU A 1 217 ? 17.354 9.508 -4.460 1.00 89.75 217 GLU A O 1
ATOM 1527 N N . GLY A 1 218 ? 18.832 7.838 -4.697 1.00 91.81 218 GLY A N 1
ATOM 1528 C CA . GLY A 1 218 ? 19.816 8.387 -3.762 1.00 91.81 218 GLY A CA 1
ATOM 1529 C C . GLY A 1 218 ? 19.365 8.338 -2.298 1.00 91.81 218 GLY A C 1
ATOM 1530 O O . GLY A 1 218 ? 19.689 9.237 -1.526 1.00 91.81 218 GLY A O 1
ATOM 1531 N N . THR A 1 219 ? 18.606 7.310 -1.913 1.00 95.81 219 THR A N 1
ATOM 1532 C CA . THR A 1 219 ? 18.103 7.095 -0.544 1.00 95.81 219 THR A CA 1
ATOM 1533 C C . THR A 1 219 ? 18.626 5.783 0.036 1.00 95.81 219 THR A C 1
ATOM 1535 O O . THR A 1 219 ? 19.044 4.888 -0.699 1.00 95.81 219 THR A O 1
ATOM 1538 N N . GLU A 1 220 ? 18.608 5.635 1.363 1.00 96.62 220 GLU A N 1
ATOM 1539 C CA . GLU A 1 220 ? 18.895 4.339 1.982 1.00 96.62 220 GLU A CA 1
ATOM 1540 C C . GLU A 1 220 ? 17.730 3.364 1.759 1.00 96.62 220 GLU A C 1
ATOM 1542 O O . GLU A 1 220 ? 16.562 3.740 1.877 1.00 96.62 220 GLU A O 1
ATOM 1547 N N . GLN A 1 221 ? 18.029 2.080 1.522 1.00 96.31 221 GLN A N 1
ATOM 1548 C CA . GLN A 1 221 ? 17.019 1.037 1.291 1.00 96.31 221 GLN A CA 1
ATOM 1549 C C . GLN A 1 221 ? 15.910 1.037 2.359 1.00 96.31 221 GLN A C 1
ATOM 1551 O O . GLN A 1 221 ? 14.724 0.963 2.037 1.00 96.31 221 GLN A O 1
ATOM 1556 N N . GLY A 1 222 ? 16.277 1.141 3.640 1.00 96.88 222 GLY A N 1
ATOM 1557 C CA . GLY A 1 222 ? 15.312 1.146 4.742 1.00 96.88 222 GLY A CA 1
ATOM 1558 C C . GLY A 1 222 ? 14.378 2.360 4.718 1.00 96.88 222 GLY A C 1
ATOM 1559 O O . GLY A 1 222 ? 13.180 2.224 4.976 1.00 96.88 222 GLY A O 1
ATOM 1560 N N . GLU A 1 223 ? 14.901 3.536 4.371 1.00 96.62 223 GLU A N 1
ATOM 1561 C CA . GLU A 1 223 ? 14.113 4.761 4.227 1.00 96.62 223 GLU A CA 1
ATOM 1562 C C . GLU A 1 223 ? 13.182 4.680 3.013 1.00 96.62 223 GLU A C 1
ATOM 1564 O O . GLU A 1 223 ? 11.987 4.986 3.122 1.00 96.62 223 GLU A O 1
ATOM 1569 N N . TRP A 1 224 ? 13.693 4.169 1.890 1.00 96.44 224 TRP A N 1
ATOM 1570 C CA . TRP A 1 224 ? 12.916 3.942 0.678 1.00 96.44 224 TRP A CA 1
ATOM 1571 C C . TRP A 1 224 ? 11.725 3.017 0.953 1.00 96.44 224 TRP A C 1
ATOM 1573 O O . TRP A 1 224 ? 10.576 3.406 0.721 1.00 96.44 224 TRP A O 1
ATOM 1583 N N . ILE A 1 225 ? 11.967 1.842 1.554 1.00 97.50 225 ILE A N 1
ATOM 1584 C CA . ILE A 1 225 ? 10.910 0.885 1.920 1.00 97.50 225 ILE A CA 1
ATOM 1585 C C . ILE A 1 225 ? 9.916 1.539 2.890 1.00 97.50 225 ILE A C 1
ATOM 1587 O O . ILE A 1 225 ? 8.704 1.435 2.686 1.00 97.50 225 ILE A O 1
ATOM 1591 N N . ARG A 1 226 ? 10.389 2.259 3.919 1.00 97.06 226 ARG A N 1
ATOM 1592 C CA . ARG A 1 226 ? 9.524 2.924 4.912 1.00 97.06 226 ARG A CA 1
ATOM 1593 C C . ARG A 1 226 ? 8.607 3.968 4.276 1.00 97.06 226 ARG A C 1
ATOM 1595 O O . ARG A 1 226 ? 7.422 4.026 4.613 1.00 97.06 226 ARG A O 1
ATOM 1602 N N . SER A 1 227 ? 9.117 4.778 3.350 1.00 95.81 227 SER A N 1
ATOM 1603 C CA . SER A 1 227 ? 8.333 5.810 2.655 1.00 95.81 227 SER A CA 1
ATOM 1604 C C . SER A 1 227 ? 7.223 5.209 1.773 1.00 95.81 227 SER A C 1
ATOM 1606 O O . SER A 1 227 ? 6.127 5.775 1.651 1.00 95.81 227 SER A O 1
ATOM 1608 N N . ARG A 1 228 ? 7.468 4.006 1.238 1.00 96.62 228 ARG A N 1
ATOM 1609 C CA . ARG A 1 228 ? 6.592 3.274 0.310 1.00 96.62 228 ARG A CA 1
ATOM 1610 C C . ARG A 1 228 ? 5.824 2.128 0.947 1.00 96.62 228 ARG A C 1
ATOM 1612 O O . ARG A 1 228 ? 5.029 1.485 0.262 1.00 96.62 228 ARG A O 1
ATOM 1619 N N . TYR A 1 229 ? 5.959 1.935 2.257 1.00 97.75 229 TYR A N 1
ATOM 1620 C CA . TYR A 1 229 ? 5.403 0.804 2.999 1.00 97.75 229 TYR A CA 1
ATOM 1621 C C . TYR A 1 229 ? 3.931 0.526 2.674 1.00 97.75 229 TYR A C 1
ATOM 1623 O O . TYR A 1 229 ? 3.563 -0.604 2.374 1.00 97.75 229 TYR A O 1
ATOM 1631 N N . TRP A 1 230 ? 3.079 1.556 2.658 1.00 96.88 230 TRP A N 1
ATOM 1632 C CA . TRP A 1 230 ? 1.646 1.384 2.379 1.00 96.88 230 TRP A CA 1
ATOM 1633 C C . TRP A 1 230 ? 1.351 0.934 0.945 1.00 96.88 230 TRP A C 1
ATOM 1635 O O . TRP A 1 230 ? 0.393 0.198 0.727 1.00 96.88 230 TRP A O 1
ATOM 1645 N N . THR A 1 231 ? 2.163 1.370 -0.019 1.00 95.75 231 THR A N 1
ATOM 1646 C CA . THR A 1 231 ? 2.052 0.952 -1.422 1.00 95.75 231 THR A CA 1
ATOM 1647 C C . THR A 1 231 ? 2.548 -0.487 -1.577 1.00 95.75 231 THR A C 1
ATOM 1649 O O . THR A 1 231 ? 1.852 -1.319 -2.155 1.00 95.75 231 THR A O 1
ATOM 1652 N N . LEU A 1 232 ? 3.705 -0.802 -0.983 1.00 96.75 232 LEU A N 1
ATOM 1653 C CA . LEU A 1 232 ? 4.284 -2.148 -0.969 1.00 96.75 232 LEU A CA 1
ATOM 1654 C C . LEU A 1 232 ? 3.354 -3.157 -0.290 1.00 96.75 232 LEU A C 1
ATOM 1656 O O . LEU A 1 232 ? 3.128 -4.230 -0.830 1.00 96.75 232 LEU A O 1
ATOM 1660 N N . LYS A 1 233 ? 2.740 -2.798 0.841 1.00 96.25 233 LYS A N 1
ATOM 1661 C CA . LYS A 1 233 ? 1.746 -3.632 1.530 1.00 96.25 233 LYS A CA 1
ATOM 1662 C C . LYS A 1 233 ? 0.544 -3.957 0.642 1.00 96.25 233 LYS A C 1
ATOM 1664 O O . LYS A 1 233 ? 0.048 -5.075 0.701 1.00 96.25 233 LYS A O 1
ATOM 1669 N N . GLY A 1 234 ? 0.088 -3.005 -0.174 1.00 93.81 234 GLY A N 1
ATOM 1670 C CA . GLY A 1 234 ? -1.008 -3.230 -1.119 1.00 93.81 234 GLY A CA 1
ATOM 1671 C C . GLY A 1 234 ? -0.647 -4.194 -2.252 1.00 93.81 234 GLY A C 1
ATOM 1672 O O . GLY A 1 234 ? -1.488 -4.993 -2.642 1.00 93.81 234 GLY A O 1
ATOM 1673 N N . LYS A 1 235 ? 0.597 -4.144 -2.748 1.00 94.19 235 LYS A N 1
ATOM 1674 C CA . LYS A 1 235 ? 1.075 -4.978 -3.868 1.00 94.19 235 LYS A CA 1
ATOM 1675 C C . LYS A 1 235 ? 1.571 -6.363 -3.440 1.00 94.19 235 LYS A C 1
ATOM 1677 O O . LYS A 1 235 ? 1.311 -7.350 -4.113 1.00 94.19 235 LYS A O 1
ATOM 1682 N N . LEU A 1 236 ? 2.300 -6.436 -2.329 1.00 95.31 236 LEU A N 1
ATOM 1683 C CA . LEU A 1 236 ? 2.992 -7.645 -1.862 1.00 95.31 236 LEU A CA 1
ATOM 1684 C C . LEU A 1 236 ? 2.231 -8.380 -0.751 1.00 95.31 236 LEU A C 1
ATOM 1686 O O . LEU A 1 236 ? 2.559 -9.512 -0.408 1.00 95.31 236 LEU A O 1
ATOM 1690 N N . GLY A 1 237 ? 1.243 -7.724 -0.145 1.00 94.31 237 GLY A N 1
ATOM 1691 C CA . GLY A 1 237 ? 0.588 -8.196 1.067 1.00 94.31 237 GLY A CA 1
ATOM 1692 C C . GLY A 1 237 ? 1.364 -7.865 2.347 1.00 94.31 237 GLY A C 1
ATOM 1693 O O . GLY A 1 237 ? 2.528 -7.455 2.349 1.00 94.31 237 GLY A O 1
ATOM 1694 N N . THR A 1 238 ? 0.688 -8.045 3.483 1.00 94.00 238 THR A N 1
ATOM 1695 C CA . THR A 1 238 ? 1.199 -7.671 4.813 1.00 94.00 238 THR A CA 1
ATOM 1696 C C . THR A 1 238 ? 2.460 -8.446 5.203 1.00 94.00 238 THR A C 1
ATOM 1698 O O . THR A 1 238 ? 3.377 -7.869 5.785 1.00 94.00 238 THR A O 1
ATOM 1701 N N . LYS A 1 239 ? 2.523 -9.744 4.880 1.00 93.38 239 LYS A N 1
ATOM 1702 C CA . LYS A 1 239 ? 3.648 -10.631 5.218 1.00 93.38 239 LYS A CA 1
ATOM 1703 C C . LYS A 1 239 ? 4.956 -10.138 4.606 1.00 93.38 239 LYS A C 1
ATOM 1705 O O . LYS A 1 239 ? 5.908 -9.857 5.332 1.00 93.38 239 LYS A O 1
ATOM 1710 N N . ASP A 1 240 ? 4.979 -9.976 3.290 1.00 95.38 240 ASP A N 1
ATOM 1711 C CA . ASP A 1 240 ? 6.197 -9.613 2.570 1.00 95.38 240 ASP A CA 1
ATOM 1712 C C . ASP A 1 240 ? 6.612 -8.162 2.857 1.00 95.38 240 ASP A C 1
ATOM 1714 O O . ASP A 1 240 ? 7.795 -7.894 3.067 1.00 95.38 240 ASP A O 1
ATOM 1718 N N . ALA A 1 241 ? 5.653 -7.236 2.998 1.00 96.75 241 ALA A N 1
ATOM 1719 C CA . ALA A 1 241 ? 5.947 -5.857 3.394 1.00 96.75 241 ALA A CA 1
ATOM 1720 C C . ALA A 1 241 ? 6.601 -5.760 4.788 1.00 96.75 241 ALA A C 1
ATOM 1722 O O . ALA A 1 241 ? 7.522 -4.966 4.987 1.00 96.75 241 ALA A O 1
ATOM 1723 N N . ARG A 1 242 ? 6.184 -6.590 5.754 1.00 95.75 242 ARG A N 1
ATOM 1724 C CA . ARG A 1 242 ? 6.819 -6.651 7.084 1.00 95.75 242 ARG A CA 1
ATOM 1725 C C . ARG A 1 242 ? 8.219 -7.267 7.036 1.00 95.75 242 ARG A C 1
ATOM 1727 O O . ARG A 1 242 ? 9.115 -6.768 7.714 1.00 95.75 242 ARG A O 1
ATOM 1734 N N . LEU A 1 243 ? 8.428 -8.305 6.221 1.00 95.44 243 LEU A N 1
ATOM 1735 C CA . LEU A 1 243 ? 9.749 -8.924 6.026 1.00 95.44 243 LEU A CA 1
ATOM 1736 C C . LEU A 1 243 ? 10.756 -7.972 5.361 1.00 95.44 243 LEU A C 1
ATOM 1738 O O . LEU A 1 243 ? 11.950 -8.020 5.677 1.00 95.44 243 LEU A O 1
ATOM 1742 N N . LEU A 1 244 ? 10.282 -7.087 4.479 1.00 96.69 244 LEU A N 1
ATOM 1743 C CA . LEU A 1 244 ? 11.078 -5.998 3.907 1.00 96.69 244 LEU A CA 1
ATOM 1744 C C . LEU A 1 244 ? 11.482 -4.956 4.957 1.00 96.69 244 LEU A C 1
ATOM 1746 O O . LEU A 1 244 ? 12.606 -4.469 4.932 1.00 96.69 244 LEU A O 1
ATOM 1750 N N . MET A 1 245 ? 10.611 -4.682 5.930 1.00 97.38 245 MET A N 1
ATOM 1751 C CA . MET A 1 245 ? 10.910 -3.818 7.080 1.00 97.38 245 MET A CA 1
ATOM 1752 C C . MET A 1 245 ? 11.752 -4.503 8.170 1.00 97.38 245 MET A C 1
ATOM 1754 O O . MET A 1 245 ? 11.985 -3.910 9.223 1.00 97.38 245 MET A O 1
ATOM 1758 N N . TRP A 1 246 ? 12.188 -5.750 7.952 1.00 95.88 246 TRP A N 1
ATOM 1759 C CA . TRP A 1 246 ? 12.891 -6.576 8.944 1.00 95.88 246 TRP A CA 1
ATOM 1760 C C . TRP A 1 246 ? 12.095 -6.803 10.239 1.00 95.88 246 TRP A C 1
ATOM 1762 O O . TRP A 1 246 ? 12.653 -7.088 11.300 1.00 95.88 246 TRP A O 1
ATOM 1772 N N . TRP A 1 247 ? 10.767 -6.713 10.171 1.00 95.81 247 TRP A N 1
ATOM 1773 C CA . TRP A 1 247 ? 9.881 -6.960 11.305 1.00 95.81 247 TRP A CA 1
ATOM 1774 C C . TRP A 1 247 ? 9.544 -8.448 11.412 1.00 95.81 247 TRP A C 1
ATOM 1776 O O . TRP A 1 247 ? 8.404 -8.862 11.212 1.00 95.81 247 TRP A O 1
ATOM 1786 N N . ASN A 1 248 ? 10.563 -9.251 11.719 1.00 92.38 248 ASN A N 1
ATOM 1787 C CA . ASN A 1 248 ? 10.469 -10.714 11.733 1.00 92.38 248 ASN A CA 1
ATOM 1788 C C . ASN A 1 248 ? 9.646 -11.266 12.911 1.00 92.38 248 ASN A C 1
ATOM 1790 O O . ASN A 1 248 ? 9.150 -12.382 12.833 1.00 92.38 248 ASN A O 1
ATOM 1794 N N . ASP A 1 249 ? 9.499 -10.501 13.997 1.00 92.38 249 ASP A N 1
ATOM 1795 C CA . ASP A 1 249 ? 8.699 -10.886 15.165 1.00 92.38 249 ASP A CA 1
ATOM 1796 C C . ASP A 1 249 ? 7.209 -10.545 14.923 1.00 92.38 249 ASP A C 1
ATOM 1798 O O . ASP A 1 249 ? 6.870 -9.362 14.788 1.00 92.38 249 ASP A O 1
ATOM 1802 N N . PRO A 1 250 ? 6.288 -11.530 14.890 1.00 86.88 250 PRO A N 1
ATOM 1803 C CA . PRO A 1 250 ? 4.861 -11.296 14.647 1.00 86.88 250 PRO A CA 1
ATOM 1804 C C . PRO A 1 250 ? 4.186 -10.377 15.671 1.00 86.88 250 PRO A C 1
ATOM 1806 O O . PRO A 1 250 ? 3.233 -9.669 15.337 1.00 86.88 250 PRO A O 1
ATOM 1809 N N . VAL A 1 251 ? 4.663 -10.367 16.918 1.00 84.88 251 VAL A N 1
ATOM 1810 C CA . VAL A 1 251 ? 4.112 -9.529 17.986 1.00 84.88 251 VAL A CA 1
ATOM 1811 C C . VAL A 1 251 ? 4.607 -8.100 17.818 1.00 84.88 251 VAL A C 1
ATOM 1813 O O . VAL A 1 251 ? 3.796 -7.176 17.728 1.00 84.88 251 VAL A O 1
ATOM 1816 N N . ARG A 1 252 ? 5.927 -7.910 17.702 1.00 91.69 252 ARG A N 1
ATOM 1817 C CA . ARG A 1 252 ? 6.512 -6.569 17.530 1.00 91.69 252 ARG A CA 1
ATOM 1818 C C . ARG A 1 252 ? 6.160 -5.943 16.187 1.00 91.69 252 ARG A C 1
ATOM 1820 O O . ARG A 1 252 ? 5.972 -4.736 16.125 1.00 91.69 252 ARG A O 1
ATOM 1827 N N . SER A 1 253 ? 6.017 -6.733 15.124 1.00 93.94 253 SER A N 1
ATOM 1828 C CA . SER A 1 253 ? 5.696 -6.223 13.785 1.00 93.94 253 SER A CA 1
ATOM 1829 C C . SER A 1 253 ? 4.359 -5.488 13.737 1.00 93.94 253 SER A C 1
ATOM 1831 O O . SER A 1 253 ? 4.259 -4.458 13.078 1.00 93.94 253 SER A O 1
ATOM 1833 N N . ARG A 1 254 ? 3.349 -5.957 14.481 1.00 92.75 254 ARG A N 1
ATOM 1834 C CA . ARG A 1 254 ? 2.053 -5.272 14.613 1.00 92.75 254 ARG A CA 1
ATOM 1835 C C . ARG A 1 254 ? 2.190 -3.938 15.344 1.00 92.75 254 ARG A C 1
ATOM 1837 O O . ARG A 1 254 ? 1.576 -2.954 14.943 1.00 92.75 254 ARG A O 1
ATOM 1844 N N . ASP A 1 255 ? 2.993 -3.901 16.404 1.00 93.44 255 ASP A N 1
ATOM 1845 C CA . ASP A 1 255 ? 3.226 -2.678 17.171 1.00 93.44 255 ASP A CA 1
ATOM 1846 C C . ASP A 1 255 ? 4.021 -1.646 16.357 1.00 93.44 255 ASP A C 1
ATOM 1848 O O . ASP A 1 255 ? 3.618 -0.482 16.307 1.00 93.44 255 ASP A O 1
ATOM 1852 N N . ASN A 1 256 ? 5.067 -2.087 15.652 1.00 95.94 256 ASN A N 1
ATOM 1853 C CA . ASN A 1 256 ? 5.859 -1.258 14.744 1.00 95.94 256 ASN A CA 1
ATOM 1854 C C . ASN A 1 256 ? 5.008 -0.722 13.582 1.00 95.94 256 ASN A C 1
ATOM 1856 O O . ASN A 1 256 ? 5.118 0.444 13.209 1.00 95.94 256 ASN A O 1
ATOM 1860 N N . GLU A 1 257 ? 4.125 -1.552 13.023 1.00 96.56 257 GLU A N 1
ATOM 1861 C CA . GLU A 1 257 ? 3.228 -1.142 11.944 1.00 96.56 257 GLU A CA 1
ATOM 1862 C C . GLU A 1 257 ? 2.221 -0.086 12.400 1.00 96.56 257 GLU A C 1
ATOM 1864 O O . GLU A 1 257 ? 1.976 0.888 11.685 1.00 96.56 257 GLU A O 1
ATOM 1869 N N . LEU A 1 258 ? 1.650 -0.248 13.597 1.00 95.88 258 LEU A N 1
ATOM 1870 C CA . LEU A 1 258 ? 0.760 0.754 14.171 1.00 95.88 258 LEU A CA 1
ATOM 1871 C C . LEU A 1 258 ? 1.504 2.069 14.433 1.00 95.88 258 LEU A C 1
ATOM 1873 O O . LEU A 1 258 ? 0.964 3.143 14.169 1.00 95.88 258 LEU A O 1
ATOM 1877 N N . GLU A 1 259 ? 2.736 2.000 14.936 1.00 96.50 259 GLU A N 1
ATOM 1878 C CA . GLU A 1 259 ? 3.571 3.182 15.138 1.00 96.50 259 GLU A CA 1
ATOM 1879 C C . GLU A 1 259 ? 3.848 3.910 13.817 1.00 96.50 259 GLU A C 1
ATOM 1881 O O . GLU A 1 259 ? 3.600 5.116 13.731 1.00 96.50 259 GLU A O 1
ATOM 1886 N N . LEU A 1 260 ? 4.233 3.175 12.768 1.00 97.50 260 LEU A N 1
ATOM 1887 C CA . LEU A 1 260 ? 4.442 3.724 11.428 1.00 97.50 260 LEU A CA 1
ATOM 1888 C C . LEU A 1 260 ? 3.157 4.347 10.852 1.00 97.50 260 LEU A C 1
ATOM 1890 O O . LEU A 1 260 ? 3.202 5.393 10.201 1.00 97.50 260 LEU A O 1
ATOM 1894 N N . ALA A 1 261 ? 1.991 3.742 11.102 1.00 97.44 261 ALA A N 1
ATOM 1895 C CA . ALA A 1 261 ? 0.701 4.281 10.670 1.00 97.44 261 ALA A CA 1
ATOM 1896 C C . ALA A 1 261 ? 0.366 5.606 11.366 1.00 97.44 261 ALA A C 1
ATOM 1898 O O . ALA A 1 261 ? -0.030 6.575 10.712 1.00 97.44 261 ALA A O 1
ATOM 1899 N N . LEU A 1 262 ? 0.567 5.671 12.684 1.00 96.62 262 LEU A N 1
ATOM 1900 C CA . LEU A 1 262 ? 0.355 6.885 13.472 1.00 96.62 262 LEU A CA 1
ATOM 1901 C C . LEU A 1 262 ? 1.325 7.998 13.064 1.00 96.62 262 LEU A C 1
ATOM 1903 O O . LEU A 1 262 ? 0.916 9.153 12.956 1.00 96.62 262 LEU A O 1
ATOM 1907 N N . GLU A 1 263 ? 2.591 7.668 12.820 1.00 97.00 263 GLU A N 1
ATOM 1908 C CA . GLU A 1 263 ? 3.586 8.608 12.303 1.00 97.00 263 GLU A CA 1
ATOM 1909 C C . GLU A 1 263 ? 3.180 9.161 10.933 1.00 97.00 263 GLU A C 1
ATOM 1911 O O . GLU A 1 263 ? 3.202 10.375 10.734 1.00 97.00 263 GLU A O 1
ATOM 1916 N N . HIS A 1 264 ? 2.739 8.300 10.009 1.00 96.31 264 HIS A N 1
ATOM 1917 C CA . HIS A 1 264 ? 2.273 8.724 8.690 1.00 96.31 264 HIS A CA 1
ATOM 1918 C C . HIS A 1 264 ? 1.105 9.714 8.788 1.00 96.31 264 HIS A C 1
ATOM 1920 O O . HIS A 1 264 ? 1.141 10.766 8.155 1.00 96.31 264 HIS A O 1
ATOM 1926 N N . VAL A 1 265 ? 0.108 9.430 9.634 1.00 96.62 265 VAL A N 1
ATOM 1927 C CA . VAL A 1 265 ? -1.023 10.343 9.861 1.00 96.62 265 VAL A CA 1
ATOM 1928 C C . VAL A 1 265 ? -0.567 11.677 10.453 1.00 96.62 265 VAL A C 1
ATOM 1930 O O . VAL A 1 265 ? -1.006 12.728 9.989 1.00 96.62 265 VAL A O 1
ATOM 1933 N N . ARG A 1 266 ? 0.327 11.662 11.450 1.00 96.25 266 ARG A N 1
ATOM 1934 C CA . ARG A 1 266 ? 0.851 12.891 12.071 1.00 96.25 266 ARG A CA 1
ATOM 1935 C C . ARG A 1 266 ? 1.619 13.751 11.075 1.00 96.25 266 ARG A C 1
ATOM 1937 O O . ARG A 1 266 ? 1.383 14.954 11.031 1.00 96.25 266 ARG A O 1
ATOM 1944 N N . ARG A 1 267 ? 2.488 13.137 10.268 1.00 96.06 267 ARG A N 1
ATOM 1945 C CA . ARG A 1 267 ? 3.250 13.818 9.216 1.00 96.06 267 ARG A CA 1
ATOM 1946 C C . ARG A 1 267 ? 2.324 14.441 8.175 1.00 96.06 267 ARG A C 1
ATOM 1948 O O . ARG A 1 267 ? 2.382 15.646 7.972 1.00 96.06 267 ARG A O 1
ATOM 1955 N N . CYS A 1 268 ? 1.391 13.666 7.614 1.00 95.50 268 CYS A N 1
ATOM 1956 C CA . CYS A 1 268 ? 0.422 14.201 6.656 1.00 95.50 268 CYS A CA 1
ATOM 1957 C C . CYS A 1 268 ? -0.398 15.348 7.256 1.00 95.50 268 CYS A C 1
ATOM 1959 O O . CYS A 1 268 ? -0.621 16.354 6.595 1.00 95.50 268 CYS A O 1
ATOM 1961 N N . LYS A 1 269 ? -0.811 15.241 8.524 1.00 94.12 269 LYS A N 1
ATOM 1962 C CA . LYS A 1 269 ? -1.522 16.323 9.210 1.00 94.12 269 LYS A CA 1
ATOM 1963 C C . LYS A 1 269 ? -0.668 17.588 9.354 1.00 94.12 269 LYS A C 1
ATOM 1965 O O . LYS A 1 269 ? -1.193 18.673 9.129 1.00 94.12 269 LYS A O 1
ATOM 1970 N N . ALA A 1 270 ? 0.610 17.456 9.710 1.00 95.88 270 ALA A N 1
ATOM 1971 C CA . ALA A 1 270 ? 1.538 18.583 9.832 1.00 95.88 270 ALA A CA 1
ATOM 1972 C C . ALA A 1 270 ? 1.800 19.276 8.483 1.00 95.88 270 ALA A C 1
ATOM 1974 O O . ALA A 1 270 ? 1.904 20.496 8.432 1.00 95.88 270 ALA A O 1
ATOM 1975 N N . GLU A 1 271 ? 1.837 18.508 7.395 1.00 95.81 271 GLU A N 1
ATOM 1976 C CA . GLU A 1 271 ? 2.066 18.998 6.028 1.00 95.81 271 GLU A CA 1
ATOM 1977 C C . GLU A 1 271 ? 0.772 19.435 5.313 1.00 95.81 271 GLU A C 1
ATOM 1979 O O . GLU A 1 271 ? 0.803 19.848 4.157 1.00 95.81 271 GLU A O 1
ATOM 1984 N N . GLY A 1 272 ? -0.394 19.315 5.960 1.00 94.88 272 GLY A N 1
ATOM 1985 C CA . GLY A 1 272 ? -1.694 19.581 5.330 1.00 94.88 272 GLY A CA 1
ATOM 1986 C C . GLY A 1 272 ? -2.102 18.553 4.262 1.00 94.88 272 GLY A C 1
ATOM 1987 O O . GLY A 1 272 ? -3.088 18.752 3.553 1.00 94.88 272 GLY A O 1
ATOM 1988 N N . LEU A 1 273 ? -1.386 17.434 4.164 1.00 95.38 273 LEU A N 1
ATOM 1989 C CA . LEU A 1 273 ? -1.656 16.340 3.240 1.00 95.38 273 LEU A CA 1
ATOM 1990 C C . LEU A 1 273 ? -2.728 15.377 3.777 1.00 95.38 273 LEU A C 1
ATOM 1992 O O . LEU A 1 273 ? -3.085 15.341 4.963 1.00 95.38 273 LEU A O 1
ATOM 1996 N N . ARG A 1 274 ? -3.250 14.560 2.861 1.00 95.69 274 ARG A N 1
ATOM 1997 C CA . ARG A 1 274 ? -4.200 13.483 3.154 1.00 95.69 274 ARG A CA 1
ATOM 1998 C C . ARG A 1 274 ? -3.441 12.181 3.444 1.00 95.69 274 ARG A C 1
ATOM 2000 O O . ARG A 1 274 ? -2.638 11.774 2.605 1.00 95.69 274 ARG A O 1
ATOM 2007 N N . PRO A 1 275 ? -3.681 11.510 4.586 1.00 96.06 275 PRO A N 1
ATOM 2008 C CA . PRO A 1 275 ? -3.035 10.233 4.875 1.00 96.06 275 PRO A CA 1
ATOM 2009 C C . PRO A 1 275 ? -3.525 9.125 3.933 1.00 96.06 275 PRO A C 1
ATOM 2011 O O . PRO A 1 275 ? -4.686 9.104 3.523 1.00 96.06 275 PRO A O 1
ATOM 2014 N N . LYS A 1 276 ? -2.651 8.163 3.620 1.00 95.00 276 LYS A N 1
ATOM 2015 C CA . LYS A 1 276 ? -3.006 6.998 2.794 1.00 95.00 276 LYS A CA 1
ATOM 2016 C C . LYS A 1 276 ? -4.044 6.119 3.505 1.00 95.00 276 LYS A C 1
ATOM 2018 O O . LYS A 1 276 ? -3.920 5.832 4.696 1.00 95.00 276 LYS A O 1
ATOM 2023 N N . GLY A 1 277 ? -5.021 5.601 2.755 1.00 94.19 277 GLY A N 1
ATOM 2024 C CA . GLY A 1 277 ? -6.092 4.764 3.315 1.00 94.19 277 GLY A CA 1
ATOM 2025 C C . GLY A 1 277 ? -5.598 3.477 3.988 1.00 94.19 277 GLY A C 1
ATOM 2026 O O . GLY A 1 277 ? -6.135 3.076 5.018 1.00 94.19 277 GLY A O 1
ATOM 2027 N N . GLY A 1 278 ? -4.514 2.877 3.478 1.00 94.31 278 GLY A N 1
ATOM 2028 C CA . GLY A 1 278 ? -3.873 1.713 4.104 1.00 94.31 278 GLY A CA 1
ATOM 2029 C C . GLY A 1 278 ? -3.341 1.986 5.517 1.00 94.31 278 GLY A C 1
ATOM 2030 O O . GLY A 1 278 ? -3.431 1.111 6.381 1.00 94.31 278 GLY A O 1
ATOM 2031 N N . ALA A 1 279 ? -2.859 3.205 5.787 1.00 97.00 279 ALA A N 1
ATOM 2032 C CA . ALA A 1 279 ? -2.415 3.607 7.121 1.00 97.00 279 ALA A CA 1
ATOM 2033 C C . ALA A 1 279 ? -3.606 3.731 8.083 1.00 97.00 279 ALA A C 1
ATOM 2035 O O . ALA A 1 279 ? -3.573 3.183 9.182 1.00 97.00 279 ALA A O 1
ATOM 2036 N N . LEU A 1 280 ? -4.691 4.380 7.642 1.00 97.12 280 LEU A N 1
ATOM 2037 C CA . LEU A 1 280 ? -5.911 4.546 8.442 1.00 97.12 280 LEU A CA 1
ATOM 2038 C C . LEU A 1 280 ? -6.537 3.197 8.815 1.00 97.12 280 LEU A C 1
ATOM 2040 O O . LEU A 1 280 ? -6.810 2.957 9.989 1.00 97.12 280 LEU A O 1
ATOM 2044 N N . ARG A 1 281 ? -6.683 2.282 7.845 1.00 95.81 281 ARG A N 1
ATOM 2045 C CA . ARG A 1 281 ? -7.151 0.907 8.104 1.00 95.81 281 ARG A CA 1
ATOM 2046 C C . ARG A 1 281 ? -6.258 0.171 9.094 1.00 95.81 281 ARG A C 1
ATOM 2048 O O . ARG A 1 281 ? -6.758 -0.520 9.976 1.00 95.81 281 ARG A O 1
ATOM 2055 N N . SER A 1 282 ? -4.940 0.334 8.966 1.00 96.00 282 SER A N 1
ATOM 2056 C CA . SER A 1 282 ? -3.983 -0.317 9.864 1.00 96.00 282 SER A CA 1
ATOM 2057 C C . SER A 1 282 ? -4.121 0.194 11.301 1.00 96.00 282 SER A C 1
ATOM 2059 O O . SER A 1 282 ? -4.092 -0.623 12.214 1.00 96.00 282 SER A O 1
ATOM 2061 N N . ILE A 1 283 ? -4.366 1.495 11.519 1.00 96.69 283 ILE A N 1
ATOM 2062 C CA . ILE A 1 283 ? -4.659 2.028 12.864 1.00 96.69 283 ILE A CA 1
ATOM 2063 C C . ILE A 1 283 ? -5.902 1.356 13.445 1.00 96.69 283 ILE A C 1
ATOM 2065 O O . ILE A 1 283 ? -5.851 0.812 14.543 1.00 96.69 283 ILE A O 1
ATOM 2069 N N . VAL A 1 284 ? -7.004 1.353 12.694 1.00 96.19 284 VAL A N 1
ATOM 2070 C CA . VAL A 1 284 ? -8.286 0.813 13.162 1.00 96.19 284 VAL A CA 1
ATOM 2071 C C . VAL A 1 284 ? -8.164 -0.667 13.539 1.00 96.19 284 VAL A C 1
ATOM 2073 O O . VAL A 1 284 ? -8.479 -1.046 14.670 1.00 96.19 284 VAL A O 1
ATOM 2076 N N . ARG A 1 285 ? -7.630 -1.493 12.630 1.00 94.44 285 ARG A N 1
ATOM 2077 C CA . ARG A 1 285 ? -7.495 -2.942 12.841 1.00 94.44 285 ARG A CA 1
ATOM 2078 C C . ARG A 1 285 ? -6.517 -3.268 13.970 1.00 94.44 285 ARG A C 1
ATOM 2080 O O . ARG A 1 285 ? -6.857 -4.004 14.896 1.00 94.44 285 ARG A O 1
ATOM 2087 N N . LEU A 1 286 ? -5.306 -2.705 13.944 1.00 93.88 286 LEU A N 1
ATOM 2088 C CA . LEU A 1 286 ? -4.262 -3.059 14.915 1.00 93.88 286 LEU A CA 1
ATOM 2089 C C . LEU A 1 286 ? -4.613 -2.595 16.334 1.00 93.88 286 LEU A C 1
ATOM 2091 O O . LEU A 1 286 ? -4.372 -3.333 17.293 1.00 93.88 286 LEU A O 1
ATOM 2095 N N . THR A 1 287 ? -5.239 -1.425 16.479 1.00 93.88 287 THR A N 1
ATOM 2096 C CA . THR A 1 287 ? -5.693 -0.931 17.783 1.00 93.88 287 THR A CA 1
ATOM 2097 C C . THR A 1 287 ? -6.868 -1.756 18.322 1.00 93.88 287 THR A C 1
ATOM 2099 O O . THR A 1 287 ? -6.851 -2.145 19.492 1.00 93.88 287 THR A O 1
ATOM 2102 N N . GLY A 1 288 ? -7.837 -2.132 17.477 1.00 89.88 288 GLY A N 1
ATOM 2103 C CA . GLY A 1 288 ? -8.964 -2.988 17.871 1.00 89.88 288 GLY A CA 1
ATOM 2104 C C . GLY A 1 288 ? -8.555 -4.396 18.337 1.00 89.88 288 GLY A C 1
ATOM 2105 O O . GLY A 1 288 ? -9.178 -4.957 19.246 1.00 89.88 288 GLY A O 1
ATOM 2106 N N . HIS A 1 289 ? -7.483 -4.968 17.774 1.00 85.50 289 HIS A N 1
ATOM 2107 C CA . HIS A 1 289 ? -7.011 -6.316 18.126 1.00 85.50 289 HIS A CA 1
ATOM 2108 C C . HIS A 1 289 ? -6.160 -6.387 19.403 1.00 85.50 289 HIS A C 1
ATOM 2110 O O . HIS A 1 289 ? -6.152 -7.432 20.064 1.00 85.50 289 HIS A O 1
ATOM 2116 N N . ARG A 1 290 ? -5.468 -5.307 19.804 1.00 83.19 290 ARG A N 1
ATOM 2117 C CA . ARG A 1 290 ? -4.591 -5.302 20.998 1.00 83.19 290 ARG A CA 1
ATOM 2118 C C . ARG A 1 290 ? -5.309 -5.727 22.280 1.00 83.19 290 ARG A C 1
ATOM 2120 O O . ARG A 1 290 ? -4.693 -6.327 23.163 1.00 83.19 290 ARG A O 1
ATOM 2127 N N . ARG A 1 291 ? -6.609 -5.442 22.396 1.00 72.44 291 ARG A N 1
ATOM 2128 C CA . ARG A 1 291 ? -7.380 -5.728 23.612 1.00 72.44 291 ARG A CA 1
ATOM 2129 C C . ARG A 1 291 ? -7.941 -7.147 23.674 1.00 72.44 291 ARG A C 1
ATOM 2131 O O . ARG A 1 291 ? -7.987 -7.693 24.775 1.00 72.44 291 ARG A O 1
ATOM 2138 N N . ARG A 1 292 ? -8.299 -7.767 22.537 1.00 68.88 292 ARG A N 1
ATOM 2139 C CA . ARG A 1 292 ? -8.767 -9.172 22.515 1.00 68.88 292 ARG A CA 1
ATOM 2140 C C . ARG A 1 292 ? -7.722 -10.098 23.148 1.00 68.88 292 ARG A C 1
ATOM 2142 O O . ARG A 1 292 ? -8.046 -10.846 24.063 1.00 68.88 292 ARG A O 1
ATOM 2149 N N . ARG A 1 293 ? -6.444 -9.918 22.790 1.00 67.31 293 ARG A N 1
ATOM 2150 C CA . ARG A 1 293 ? -5.322 -10.691 23.356 1.00 67.31 293 ARG A CA 1
ATOM 2151 C C . ARG A 1 293 ? -5.111 -10.495 24.860 1.00 67.31 293 ARG A C 1
ATOM 2153 O O . ARG A 1 293 ? -4.640 -11.404 25.524 1.00 67.31 293 ARG A O 1
ATOM 2160 N N . ARG A 1 294 ? -5.455 -9.327 25.418 1.00 69.31 294 ARG A N 1
ATOM 2161 C CA . ARG A 1 294 ? -5.324 -9.079 26.867 1.00 69.31 294 ARG A CA 1
ATOM 2162 C C . ARG A 1 294 ? -6.450 -9.701 27.691 1.00 69.31 294 ARG A C 1
ATOM 2164 O O . ARG A 1 294 ? -6.260 -9.895 28.883 1.00 69.31 294 ARG A O 1
ATOM 2171 N N . ARG A 1 295 ? -7.616 -9.956 27.088 1.00 65.69 295 ARG A N 1
ATOM 2172 C CA . ARG A 1 295 ? -8.769 -10.562 27.773 1.00 65.69 295 ARG A CA 1
ATOM 2173 C C . ARG A 1 295 ? -8.770 -12.090 27.714 1.00 65.69 295 ARG A C 1
ATOM 2175 O O . ARG A 1 295 ? -9.256 -12.698 28.653 1.00 65.69 295 ARG A O 1
ATOM 2182 N N . GLY A 1 296 ? -8.208 -12.688 26.663 1.00 58.34 296 GLY A N 1
ATOM 2183 C CA . GLY A 1 296 ? -8.193 -14.144 26.457 1.00 58.34 296 GLY A CA 1
ATOM 2184 C C . GLY A 1 296 ? -7.169 -14.934 27.281 1.00 58.34 296 GLY A C 1
ATOM 2185 O O . GLY A 1 296 ? -6.896 -16.075 26.943 1.00 58.34 296 GLY A O 1
ATOM 2186 N N . GLY A 1 297 ? -6.578 -14.354 28.330 1.00 56.16 297 GLY A N 1
ATOM 2187 C CA . GLY A 1 297 ? -5.564 -15.035 29.146 1.00 56.16 297 GLY A CA 1
ATOM 2188 C C . GLY A 1 297 ? -6.085 -16.197 30.002 1.00 56.16 297 GLY A C 1
ATOM 2189 O O . GLY A 1 297 ? -5.264 -16.966 30.479 1.00 56.16 297 GLY A O 1
ATOM 2190 N N . ASP A 1 298 ? -7.406 -16.343 30.164 1.00 52.00 298 ASP A N 1
ATOM 2191 C CA . ASP A 1 298 ? -8.009 -17.317 31.093 1.00 52.00 298 ASP A CA 1
ATOM 2192 C C . ASP A 1 298 ? -9.072 -18.246 30.468 1.00 52.00 298 ASP A C 1
ATOM 2194 O O . ASP A 1 298 ? -9.721 -19.000 31.187 1.00 52.00 298 ASP A O 1
ATOM 2198 N N . GLY A 1 299 ? -9.281 -18.246 29.147 1.00 50.16 299 GLY A N 1
ATOM 2199 C CA . GLY A 1 299 ? -10.318 -19.103 28.558 1.00 50.16 299 GLY A CA 1
ATOM 2200 C C . GLY A 1 299 ? -10.097 -19.397 27.086 1.00 50.16 299 GLY A C 1
ATOM 2201 O O . GLY A 1 299 ? -10.349 -18.533 26.250 1.00 50.16 299 GLY A O 1
ATOM 2202 N N . GLY A 1 300 ? -9.638 -20.615 26.792 1.00 46.59 300 GLY A N 1
ATOM 2203 C CA . GLY A 1 300 ? -9.569 -21.171 25.443 1.00 46.59 300 GLY A CA 1
ATOM 2204 C C . GLY A 1 300 ? -10.966 -21.306 24.846 1.00 46.59 300 GLY A C 1
ATOM 2205 O O . GLY A 1 300 ? -11.697 -22.234 25.178 1.00 46.59 300 GLY A O 1
ATOM 2206 N N . GLY A 1 301 ? -11.339 -20.335 24.018 1.00 47.09 301 GLY A N 1
ATOM 2207 C CA . GLY A 1 301 ? -12.501 -20.398 23.145 1.00 47.09 301 GLY A CA 1
ATOM 2208 C C . GLY A 1 301 ? -12.014 -20.295 21.711 1.00 47.09 301 GLY A C 1
ATOM 2209 O O . GLY A 1 301 ? -11.539 -19.233 21.302 1.00 47.09 301 GLY A O 1
ATOM 2210 N N . ASP A 1 302 ? -12.100 -21.415 21.001 1.00 47.47 302 ASP A N 1
ATOM 2211 C CA . ASP A 1 302 ? -11.778 -21.607 19.588 1.00 47.47 302 ASP A CA 1
ATOM 2212 C C . ASP A 1 302 ? -12.800 -20.898 18.682 1.00 47.47 302 ASP A C 1
ATOM 2214 O O . ASP A 1 302 ? -13.461 -21.519 17.858 1.00 47.47 302 ASP A O 1
ATOM 2218 N N . ASP A 1 303 ? -12.975 -19.586 18.846 1.00 46.12 303 ASP A N 1
ATOM 2219 C CA . ASP A 1 303 ? -13.878 -18.817 17.990 1.00 46.12 303 ASP A CA 1
ATOM 2220 C C . ASP A 1 303 ? -13.119 -18.291 16.764 1.00 46.12 303 ASP A C 1
ATOM 2222 O O . ASP A 1 303 ? -12.569 -17.182 16.758 1.00 46.12 303 ASP A O 1
ATOM 2226 N N . ASP A 1 304 ? -13.087 -19.157 15.749 1.00 45.12 304 ASP A N 1
ATOM 2227 C CA . ASP A 1 304 ? -13.133 -18.899 14.303 1.00 45.12 304 ASP A CA 1
ATOM 2228 C C . ASP A 1 304 ? -13.130 -17.415 13.886 1.00 45.12 304 ASP A C 1
ATOM 2230 O O . ASP A 1 304 ? -14.151 -16.813 13.546 1.00 45.12 304 ASP A O 1
ATOM 2234 N N . ALA A 1 305 ? -11.939 -16.822 13.838 1.00 46.34 305 ALA A N 1
ATOM 2235 C CA . ALA A 1 305 ? -11.674 -15.627 13.044 1.00 46.34 305 ALA A CA 1
ATOM 2236 C C . ALA A 1 305 ? -10.766 -16.007 11.872 1.00 46.34 305 ALA A C 1
ATOM 2238 O O . ALA A 1 305 ? -9.632 -15.540 11.762 1.00 46.34 305 ALA A O 1
ATOM 2239 N N . SER A 1 306 ? -11.281 -16.873 11.000 1.00 43.34 306 SER A N 1
ATOM 2240 C CA . SER A 1 306 ? -10.760 -17.100 9.655 1.00 43.34 306 SER A CA 1
ATOM 2241 C C . SER A 1 306 ? -11.099 -15.898 8.763 1.00 43.34 306 SER A C 1
ATOM 2243 O O . SER A 1 306 ? -11.845 -16.018 7.793 1.00 43.34 306 SER A O 1
ATOM 2245 N N . ASP A 1 307 ? -10.569 -14.721 9.100 1.00 45.34 307 ASP A N 1
ATOM 2246 C CA . ASP A 1 307 ? -10.313 -13.711 8.076 1.00 45.34 307 ASP A CA 1
ATOM 2247 C C . ASP A 1 307 ? -9.023 -14.152 7.385 1.00 45.34 307 ASP A C 1
ATOM 2249 O O . ASP A 1 307 ? -7.904 -13.885 7.830 1.00 45.34 307 ASP A O 1
ATOM 2253 N N . ASP A 1 308 ? -9.255 -14.954 6.350 1.00 42.50 308 ASP A N 1
ATOM 2254 C CA . ASP A 1 308 ? -8.339 -15.557 5.393 1.00 42.50 308 ASP A CA 1
ATOM 2255 C C . ASP A 1 308 ? -7.501 -14.499 4.648 1.00 42.50 308 ASP A C 1
ATOM 2257 O O . ASP A 1 308 ? -7.625 -14.270 3.449 1.00 42.50 308 ASP A O 1
ATOM 2261 N N . ASP A 1 309 ? -6.607 -13.841 5.383 1.00 45.12 309 ASP A N 1
ATOM 2262 C CA . ASP A 1 309 ? -5.455 -13.123 4.845 1.00 45.12 309 ASP A CA 1
ATOM 2263 C C . ASP A 1 309 ? -4.245 -14.078 4.816 1.00 45.12 309 ASP A C 1
ATOM 2265 O O . ASP A 1 309 ? -3.155 -13.721 5.266 1.00 45.12 309 ASP A O 1
ATOM 2269 N N . GLY A 1 310 ? -4.431 -15.318 4.343 1.00 42.97 310 GLY A N 1
ATOM 2270 C CA . GLY A 1 310 ? -3.377 -16.329 4.279 1.00 42.97 310 GLY A CA 1
ATOM 2271 C C . GLY A 1 310 ? -2.844 -16.674 5.665 1.00 42.97 310 GLY A C 1
ATOM 2272 O O . GLY A 1 310 ? -1.823 -16.128 6.100 1.00 42.97 310 GLY A O 1
ATOM 2273 N N . ALA A 1 311 ? -3.557 -17.584 6.333 1.00 39.38 311 ALA A N 1
ATOM 2274 C CA . ALA A 1 311 ? -3.127 -18.231 7.560 1.00 39.38 311 ALA A CA 1
ATOM 2275 C C . ALA A 1 311 ? -1.622 -18.513 7.489 1.00 39.38 311 ALA A C 1
ATOM 2277 O O . ALA A 1 311 ? -1.122 -19.247 6.637 1.00 39.38 311 ALA A O 1
ATOM 2278 N N . TRP A 1 312 ? -0.877 -17.841 8.359 1.00 45.03 312 TRP A N 1
ATOM 2279 C CA . TRP A 1 312 ? 0.369 -18.422 8.791 1.00 45.03 312 TRP A CA 1
ATOM 2280 C C . TRP A 1 312 ? -0.060 -19.676 9.525 1.00 45.03 312 TRP A C 1
ATOM 2282 O O . TRP A 1 312 ? -0.736 -19.553 10.546 1.00 45.03 312 TRP A O 1
ATOM 2292 N N . ASP A 1 313 ? 0.288 -20.838 8.989 1.00 39.62 313 ASP A N 1
ATOM 2293 C CA . ASP A 1 313 ? 0.407 -22.031 9.807 1.00 39.62 313 ASP A CA 1
ATOM 2294 C C . ASP A 1 313 ? 1.393 -21.653 10.926 1.00 39.62 313 ASP A C 1
ATOM 2296 O O . ASP A 1 313 ? 2.610 -21.643 10.749 1.00 39.62 313 ASP A O 1
ATOM 2300 N N . GLU A 1 314 ? 0.846 -21.197 12.057 1.00 50.09 314 GLU A N 1
ATOM 2301 C CA . GLU A 1 314 ? 1.522 -20.982 13.342 1.00 50.09 314 GLU A CA 1
ATOM 2302 C C . GLU A 1 314 ? 1.845 -22.350 13.983 1.00 50.09 314 GLU A C 1
ATOM 2304 O O . GLU A 1 314 ? 1.917 -22.475 15.203 1.00 50.09 314 GLU A O 1
ATOM 2309 N N . GLU A 1 315 ? 2.051 -23.389 13.170 1.00 42.06 315 GLU A N 1
ATOM 2310 C CA . GLU A 1 315 ? 2.604 -24.658 13.616 1.00 42.06 315 GLU A CA 1
ATOM 2311 C C . GLU A 1 315 ? 4.101 -24.425 13.909 1.00 42.06 315 GLU A C 1
ATOM 2313 O O . GLU A 1 315 ? 4.861 -23.926 13.080 1.00 42.06 315 GLU A O 1
ATOM 2318 N N . ASP A 1 316 ? 4.508 -24.728 15.140 1.00 41.41 316 ASP A N 1
ATOM 2319 C CA . ASP A 1 316 ? 5.901 -24.890 15.584 1.00 41.41 316 ASP A CA 1
ATOM 2320 C C . ASP A 1 316 ? 6.719 -23.657 16.006 1.00 41.41 316 ASP A C 1
ATOM 2322 O O . ASP A 1 316 ? 7.946 -23.626 15.876 1.00 41.41 316 ASP A O 1
ATOM 2326 N N . SER A 1 317 ? 6.105 -22.674 16.671 1.00 43.84 317 SER A N 1
ATOM 2327 C CA . SER A 1 317 ? 6.874 -21.781 17.561 1.00 43.84 317 SER A CA 1
ATOM 2328 C C . SER A 1 317 ? 6.407 -21.850 19.017 1.00 43.84 317 SER A C 1
ATOM 2330 O O . SER A 1 317 ? 5.902 -20.884 19.584 1.00 43.84 317 SER A O 1
ATOM 2332 N N . GLU A 1 318 ? 6.673 -22.989 19.672 1.00 39.84 318 GLU A N 1
ATOM 2333 C CA . GLU A 1 318 ? 6.552 -23.199 21.129 1.00 39.84 318 GLU A CA 1
ATOM 2334 C C . GLU A 1 318 ? 7.585 -22.395 21.959 1.00 39.84 318 GLU A C 1
ATOM 2336 O O . GLU A 1 318 ? 8.153 -22.851 22.955 1.00 39.84 318 GLU A O 1
ATOM 2341 N N . GLY A 1 319 ? 7.836 -21.142 21.587 1.00 44.09 319 GLY A N 1
ATOM 2342 C CA . GLY A 1 319 ? 8.567 -20.191 22.410 1.00 44.09 319 GLY A CA 1
ATOM 2343 C C . GLY A 1 319 ? 7.660 -19.649 23.509 1.00 44.09 319 GLY A C 1
ATOM 2344 O O . GLY A 1 319 ? 7.127 -18.548 23.372 1.00 44.09 319 GLY A O 1
ATOM 2345 N N . ARG A 1 320 ? 7.481 -20.408 24.603 1.00 42.97 320 ARG A N 1
ATOM 2346 C CA . ARG A 1 320 ? 6.793 -19.949 25.827 1.00 42.97 320 ARG A CA 1
ATOM 2347 C C . ARG A 1 320 ? 7.301 -18.563 26.219 1.00 42.97 320 ARG A C 1
ATOM 2349 O O . ARG A 1 320 ? 8.401 -18.410 26.749 1.00 42.97 320 ARG A O 1
ATOM 2356 N N . THR A 1 321 ? 6.486 -17.542 25.985 1.00 47.78 321 THR A N 1
ATOM 2357 C CA . THR A 1 321 ? 6.765 -16.204 26.494 1.00 47.78 321 THR A CA 1
ATOM 2358 C C . THR A 1 321 ? 6.531 -16.243 28.005 1.00 47.78 321 THR A C 1
ATOM 2360 O O . THR A 1 321 ? 5.464 -16.691 28.431 1.00 47.78 321 THR A O 1
ATOM 2363 N N . PRO A 1 322 ? 7.493 -15.825 28.847 1.00 43.09 322 PRO A N 1
ATOM 2364 C CA . PRO A 1 322 ? 7.290 -15.841 30.288 1.00 43.09 322 PRO A CA 1
ATOM 2365 C C . PRO A 1 322 ? 6.100 -14.941 30.660 1.00 43.09 322 PRO A C 1
ATOM 2367 O O . PRO A 1 322 ? 5.940 -13.864 30.069 1.00 43.09 322 PRO A O 1
ATOM 2370 N N . PRO A 1 323 ? 5.265 -15.355 31.632 1.00 46.62 323 PRO A N 1
ATOM 2371 C CA . PRO A 1 323 ? 4.131 -14.560 32.076 1.00 46.62 323 PRO A CA 1
ATOM 2372 C C . PRO A 1 323 ? 4.629 -13.194 32.551 1.00 46.62 323 PRO A C 1
ATOM 2374 O O . PRO A 1 323 ? 5.520 -13.090 33.397 1.00 46.62 323 PRO A O 1
ATOM 2377 N N . ARG A 1 324 ? 4.073 -12.121 31.978 1.00 45.62 324 ARG A N 1
ATOM 2378 C CA . ARG A 1 324 ? 4.380 -10.764 32.436 1.00 45.62 324 ARG A CA 1
ATOM 2379 C C . ARG A 1 324 ? 3.892 -10.600 33.881 1.00 45.62 324 ARG A C 1
ATOM 2381 O O . ARG A 1 324 ? 2.779 -11.027 34.182 1.00 45.62 324 ARG A O 1
ATOM 2388 N N . PRO A 1 325 ? 4.676 -9.952 34.761 1.00 45.44 325 PRO A N 1
ATOM 2389 C CA . PRO A 1 325 ? 4.308 -9.768 36.157 1.00 45.44 325 PRO A CA 1
ATOM 2390 C C . PRO A 1 325 ? 3.007 -8.966 36.272 1.00 45.44 325 PRO A C 1
ATOM 2392 O O . PRO A 1 325 ? 2.932 -7.785 35.920 1.00 45.44 325 PRO A O 1
ATOM 2395 N N . VAL A 1 326 ? 1.972 -9.635 36.773 1.00 45.78 326 VAL A N 1
ATOM 2396 C CA . VAL A 1 326 ? 0.662 -9.065 37.084 1.00 45.78 326 VAL A CA 1
ATOM 2397 C C . VAL A 1 326 ? 0.800 -8.329 38.417 1.00 45.78 326 VAL A C 1
ATOM 2399 O O . VAL A 1 326 ? 0.638 -8.923 39.475 1.00 45.78 326 VAL A O 1
ATOM 2402 N N . GLY A 1 327 ? 1.193 -7.052 38.412 1.00 46.09 327 GLY A N 1
ATOM 2403 C CA . GLY A 1 327 ? 1.309 -6.340 39.696 1.00 46.09 327 GLY A CA 1
ATOM 2404 C C . GLY A 1 327 ? 1.822 -4.905 39.706 1.00 46.09 327 GLY A C 1
ATOM 2405 O O . GLY A 1 327 ? 1.656 -4.226 40.717 1.00 46.09 327 GLY A O 1
ATOM 2406 N N . ALA A 1 328 ? 2.396 -4.384 38.621 1.00 51.91 328 ALA A N 1
ATOM 2407 C CA . ALA A 1 328 ? 2.869 -3.000 38.616 1.00 51.91 328 ALA A CA 1
ATOM 2408 C C . ALA A 1 328 ? 1.700 -2.012 38.420 1.00 51.91 328 ALA A C 1
ATOM 2410 O O . ALA A 1 328 ? 1.378 -1.620 37.298 1.00 51.91 328 ALA A O 1
ATOM 2411 N N . LYS A 1 329 ? 1.049 -1.607 39.521 1.00 51.75 329 LYS A N 1
ATOM 2412 C CA . LYS A 1 329 ? 0.148 -0.442 39.560 1.00 51.75 329 LYS A CA 1
ATOM 2413 C C . LYS A 1 329 ? 0.946 0.798 39.138 1.00 51.75 329 LYS A C 1
ATOM 2415 O O . LYS A 1 329 ? 1.789 1.282 39.887 1.00 51.75 329 LYS A O 1
ATOM 2420 N N . ALA A 1 330 ? 0.705 1.290 37.925 1.00 52.56 330 ALA A N 1
ATOM 2421 C CA . ALA A 1 330 ? 1.352 2.488 37.408 1.00 52.56 330 ALA A CA 1
ATOM 2422 C C . ALA A 1 330 ? 0.922 3.717 38.229 1.00 52.56 330 ALA A C 1
ATOM 2424 O O . ALA A 1 330 ? -0.250 4.083 38.239 1.00 52.56 330 ALA A O 1
ATOM 2425 N N . ALA A 1 331 ? 1.881 4.343 38.914 1.00 56.12 331 ALA A N 1
ATOM 2426 C CA . ALA A 1 331 ? 1.690 5.528 39.755 1.00 56.12 331 ALA A CA 1
ATOM 2427 C C . ALA A 1 331 ? 1.684 6.860 38.973 1.00 56.12 331 ALA A C 1
ATOM 2429 O O . ALA A 1 331 ? 1.568 7.929 39.563 1.00 56.12 331 ALA A O 1
ATOM 2430 N N . ASN A 1 332 ? 1.787 6.818 37.644 1.00 55.12 332 ASN A N 1
ATOM 2431 C CA . ASN A 1 332 ? 1.602 7.995 36.796 1.00 55.12 332 ASN A CA 1
ATOM 2432 C C . ASN A 1 332 ? 0.116 8.132 36.490 1.00 55.12 332 ASN A C 1
ATOM 2434 O O . ASN A 1 332 ? -0.443 7.138 36.043 1.00 55.12 332 ASN A O 1
ATOM 2438 N N . GLY A 1 333 ? -0.481 9.316 36.712 1.00 65.56 333 GLY A N 1
ATOM 2439 C CA . GLY A 1 333 ? -1.888 9.679 36.451 1.00 65.56 333 GLY A CA 1
ATOM 2440 C C . GLY A 1 333 ? -2.417 9.156 35.115 1.00 65.56 333 GLY A C 1
ATOM 2441 O O . GLY A 1 333 ? -2.433 9.854 34.103 1.00 65.56 333 GLY A O 1
ATOM 2442 N N . GLY A 1 334 ? -2.762 7.874 35.116 1.00 65.88 334 GLY A N 1
ATOM 2443 C CA . GLY A 1 334 ? -2.668 7.032 33.941 1.00 65.88 334 GLY A CA 1
ATOM 2444 C C . GLY A 1 334 ? -3.925 7.179 33.131 1.00 65.88 334 GLY A C 1
ATOM 2445 O O . GLY A 1 334 ? -4.983 6.715 33.549 1.00 65.88 334 GLY A O 1
ATOM 2446 N N . VAL A 1 335 ? -3.805 7.808 31.965 1.00 80.62 335 VAL A N 1
ATOM 2447 C CA . VAL A 1 335 ? -4.839 7.707 30.940 1.00 80.62 335 VAL A CA 1
ATOM 2448 C C . VAL A 1 335 ? -5.104 6.220 30.728 1.00 80.62 335 VAL A C 1
ATOM 2450 O O . VAL A 1 335 ? -4.178 5.478 30.388 1.00 80.62 335 VAL A O 1
ATOM 2453 N N . ASP A 1 336 ? -6.345 5.791 30.976 1.00 86.06 336 ASP A N 1
ATOM 2454 C CA . ASP A 1 336 ? -6.779 4.413 30.754 1.00 86.06 336 ASP A CA 1
ATOM 2455 C C . ASP A 1 336 ? -6.302 3.987 29.352 1.00 86.06 336 ASP A C 1
ATOM 2457 O O . ASP A 1 336 ? -6.653 4.655 28.371 1.00 86.06 336 ASP A O 1
ATOM 2461 N N . PRO A 1 337 ? -5.488 2.920 29.218 1.00 85.50 337 PRO A N 1
ATOM 2462 C CA . PRO A 1 337 ? -5.011 2.446 27.922 1.00 85.50 337 PRO A CA 1
ATOM 2463 C C . PRO A 1 337 ? -6.139 2.287 26.898 1.00 85.50 337 PRO A C 1
ATOM 2465 O O . PRO A 1 337 ? -5.950 2.569 25.719 1.00 85.50 337 PRO A O 1
ATOM 2468 N N . ARG A 1 338 ? -7.338 1.921 27.363 1.00 87.12 338 ARG A N 1
ATOM 2469 C CA . ARG A 1 338 ? -8.541 1.840 26.535 1.00 87.12 338 ARG A CA 1
ATOM 2470 C C . ARG A 1 338 ? -8.946 3.195 25.955 1.00 87.12 338 ARG A C 1
ATOM 2472 O O . ARG A 1 338 ? -9.279 3.265 24.779 1.00 87.12 338 ARG A O 1
ATOM 2479 N N . SER A 1 339 ? -8.922 4.255 26.761 1.00 90.19 339 SER A N 1
ATOM 2480 C CA . SER A 1 339 ? -9.246 5.616 26.315 1.00 90.19 339 SER A CA 1
ATOM 2481 C C . SER A 1 339 ? -8.272 6.079 25.230 1.00 90.19 339 SER A C 1
ATOM 2483 O O . SER A 1 339 ? -8.684 6.628 24.209 1.00 90.19 339 SER A O 1
ATOM 2485 N N . ARG A 1 340 ? -6.981 5.751 25.382 1.00 92.56 340 ARG A N 1
ATOM 2486 C CA . ARG A 1 340 ? -5.968 6.010 24.350 1.00 92.56 340 ARG A CA 1
ATOM 2487 C C . ARG A 1 340 ? -6.263 5.267 23.044 1.00 92.56 340 ARG A C 1
ATOM 2489 O O . ARG A 1 340 ? -6.166 5.874 21.981 1.00 92.56 340 ARG A O 1
ATOM 2496 N N . ASP A 1 341 ? -6.609 3.986 23.115 1.00 93.62 341 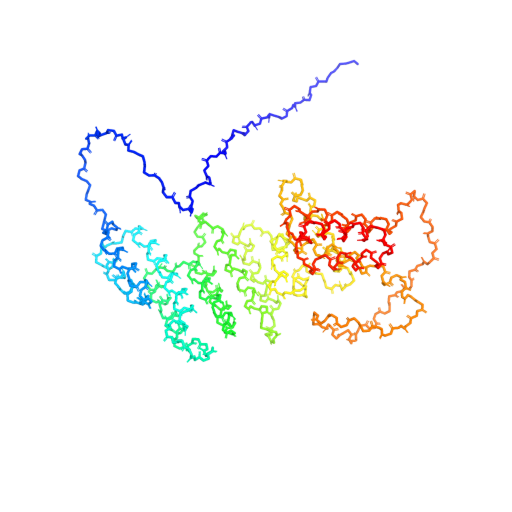ASP A N 1
ATOM 2497 C CA . ASP A 1 341 ? -6.900 3.160 21.937 1.00 93.62 341 ASP A CA 1
ATOM 2498 C C . ASP A 1 341 ? -8.170 3.646 21.205 1.00 93.62 341 ASP A C 1
ATOM 2500 O O . ASP A 1 341 ? -8.164 3.817 19.984 1.00 93.62 341 ASP A O 1
ATOM 2504 N N . VAL A 1 342 ? -9.234 3.982 21.946 1.00 95.06 342 VAL A N 1
ATOM 2505 C CA . VAL A 1 342 ? -10.449 4.601 21.384 1.00 95.06 342 VAL A CA 1
ATOM 2506 C C . VAL A 1 342 ? -10.113 5.932 20.707 1.00 95.06 342 VAL A C 1
ATOM 2508 O O . VAL A 1 342 ? -10.511 6.155 19.565 1.00 95.06 342 VAL A O 1
ATOM 2511 N N . ALA A 1 343 ? -9.315 6.790 21.350 1.00 95.25 343 ALA A N 1
ATOM 2512 C CA . ALA A 1 343 ? -8.897 8.065 20.770 1.00 95.25 343 ALA A CA 1
ATOM 2513 C C . ALA A 1 343 ? -8.093 7.894 19.468 1.00 95.25 343 ALA A C 1
ATOM 2515 O O . ALA A 1 343 ? -8.237 8.701 18.551 1.00 95.25 343 ALA A O 1
ATOM 2516 N N . GLN A 1 344 ? -7.274 6.844 19.347 1.00 96.12 344 GLN A N 1
ATOM 2517 C CA . GLN A 1 344 ? -6.546 6.541 18.109 1.00 96.12 344 GLN A CA 1
ATOM 2518 C C . GLN A 1 344 ? -7.477 6.108 16.972 1.00 96.12 344 GLN A C 1
ATOM 2520 O O . GLN A 1 344 ? -7.298 6.561 15.841 1.00 96.12 344 GLN A O 1
ATOM 2525 N N . ILE A 1 345 ? -8.483 5.276 17.262 1.00 96.56 345 ILE A N 1
ATOM 2526 C CA . ILE A 1 345 ? -9.489 4.882 16.265 1.00 96.56 345 ILE A CA 1
ATOM 2527 C C . ILE A 1 345 ? -10.299 6.101 15.824 1.00 96.56 345 ILE A C 1
ATOM 2529 O O . ILE A 1 345 ? -10.477 6.312 14.627 1.00 96.56 345 ILE A O 1
ATOM 2533 N N . LEU A 1 346 ? -10.728 6.947 16.764 1.00 96.75 346 LEU A N 1
ATOM 2534 C CA . LEU A 1 346 ? -11.466 8.172 16.448 1.00 96.75 346 LEU A CA 1
ATOM 2535 C C . LEU A 1 346 ? -10.621 9.185 15.667 1.00 96.75 346 LEU A C 1
ATOM 2537 O O . LEU A 1 346 ? -11.144 9.856 14.779 1.00 96.75 346 LEU A O 1
ATOM 2541 N N . LEU A 1 347 ? -9.314 9.267 15.937 1.00 95.88 347 LEU A N 1
ATOM 2542 C CA . LEU A 1 347 ? -8.383 10.049 15.124 1.00 95.88 347 LEU A CA 1
ATOM 2543 C C . LEU A 1 347 ? -8.359 9.532 13.678 1.00 95.88 347 LEU A C 1
ATOM 2545 O O . LEU A 1 347 ? -8.539 10.320 12.753 1.00 95.88 347 LEU A O 1
ATOM 2549 N N . ALA A 1 348 ? -8.176 8.222 13.476 1.00 96.12 348 ALA A N 1
ATOM 2550 C CA . ALA A 1 348 ? -8.170 7.622 12.141 1.00 96.12 348 ALA A CA 1
ATOM 2551 C C . ALA A 1 348 ? -9.515 7.802 11.419 1.00 96.12 348 ALA A C 1
ATOM 2553 O O . ALA A 1 348 ? -9.538 8.148 10.240 1.00 96.12 348 ALA A O 1
ATOM 2554 N N . ALA A 1 349 ? -10.629 7.638 12.133 1.00 96.25 349 ALA A N 1
ATOM 2555 C CA . ALA A 1 349 ? -11.973 7.870 11.621 1.00 96.25 349 ALA A CA 1
ATOM 2556 C C . ALA A 1 349 ? -12.189 9.337 11.215 1.00 96.25 349 ALA A C 1
ATOM 2558 O O . ALA A 1 349 ? -12.752 9.604 10.158 1.00 96.25 349 ALA A O 1
ATOM 2559 N N . GLY A 1 350 ? -11.701 10.293 12.011 1.00 95.94 350 GLY A N 1
ATOM 2560 C CA . GLY A 1 350 ? -11.745 11.718 11.684 1.00 95.94 350 GLY A CA 1
ATOM 2561 C C . GLY A 1 350 ? -10.955 12.061 10.421 1.00 95.94 350 GLY A C 1
ATOM 2562 O O . GLY A 1 350 ? -11.440 12.811 9.576 1.00 95.94 350 GLY A O 1
ATOM 2563 N N . GLU A 1 351 ? -9.773 11.469 10.265 1.00 96.44 351 GLU A N 1
ATOM 2564 C CA . GLU A 1 351 ? -8.927 11.632 9.081 1.00 96.44 351 GLU A CA 1
ATOM 2565 C C . GLU A 1 351 ? -9.517 10.965 7.831 1.00 96.44 351 GLU A C 1
ATOM 2567 O O . GLU A 1 351 ? -9.439 11.537 6.744 1.00 96.44 351 GLU A O 1
ATOM 2572 N N . ALA A 1 352 ? -10.181 9.815 7.981 1.00 94.75 352 ALA A N 1
ATOM 2573 C CA . ALA A 1 352 ? -10.880 9.131 6.893 1.00 94.75 352 ALA A CA 1
ATOM 2574 C C . ALA A 1 352 ? -11.954 10.010 6.235 1.00 94.75 352 ALA A C 1
ATOM 2576 O O . ALA A 1 352 ? -12.117 9.964 5.018 1.00 94.75 352 ALA A O 1
ATOM 2577 N N . ARG A 1 353 ? -12.605 10.892 7.008 1.00 94.56 353 ARG A N 1
ATOM 2578 C CA . ARG A 1 353 ? -13.562 11.877 6.472 1.00 94.56 353 ARG A CA 1
ATOM 2579 C C . ARG A 1 353 ? -12.921 12.863 5.504 1.00 94.56 353 ARG A C 1
ATOM 2581 O O . ARG A 1 353 ? -13.543 13.268 4.531 1.00 94.56 353 ARG A O 1
ATOM 2588 N N . ARG A 1 354 ? -11.666 13.259 5.748 1.00 93.44 354 ARG A N 1
ATOM 2589 C CA . ARG A 1 354 ? -10.943 14.178 4.850 1.00 93.44 354 ARG A CA 1
ATOM 2590 C C . ARG A 1 354 ? -10.549 13.502 3.539 1.00 93.44 354 ARG A C 1
ATOM 2592 O O . ARG A 1 354 ? -10.331 14.189 2.542 1.00 93.44 354 ARG A O 1
ATOM 2599 N N . THR A 1 355 ? -10.408 12.178 3.546 1.00 91.00 355 THR A N 1
ATOM 2600 C CA . THR A 1 355 ? -9.966 11.395 2.386 1.00 91.00 355 THR A CA 1
ATOM 2601 C C . THR A 1 355 ? -11.115 10.759 1.606 1.00 91.00 355 THR A C 1
ATOM 2603 O O . THR A 1 355 ? -10.873 10.292 0.498 1.00 91.00 355 THR A O 1
ATOM 2606 N N . GLY A 1 356 ? -12.340 10.775 2.145 1.00 91.94 356 GLY A N 1
ATOM 2607 C CA . GLY A 1 356 ? -13.509 10.090 1.583 1.00 91.94 356 GLY A CA 1
ATOM 2608 C C . GLY A 1 356 ? -13.523 8.582 1.852 1.00 91.94 356 GLY A C 1
ATOM 2609 O O . GLY A 1 356 ? -14.386 7.872 1.345 1.00 91.94 356 GLY A O 1
ATOM 2610 N N . LEU A 1 357 ? -12.569 8.073 2.641 1.00 92.25 357 LEU A N 1
ATOM 2611 C CA . LEU A 1 357 ? -12.474 6.649 2.980 1.00 92.25 357 LEU A CA 1
ATOM 2612 C C . LEU A 1 357 ? -13.633 6.187 3.870 1.00 92.25 357 LEU A C 1
ATOM 2614 O O . LEU A 1 357 ? -13.971 5.012 3.903 1.00 92.25 357 LEU A O 1
ATOM 2618 N N . ASP A 1 358 ? -14.251 7.109 4.590 1.00 91.94 358 ASP A N 1
ATOM 2619 C CA . ASP A 1 358 ? -15.438 6.869 5.400 1.00 91.94 358 ASP A CA 1
ATOM 2620 C C . ASP A 1 358 ? -16.718 6.624 4.585 1.00 91.94 358 ASP A C 1
ATOM 2622 O O . ASP A 1 358 ? -17.716 6.203 5.162 1.00 91.94 358 ASP A O 1
ATOM 2626 N N . GLY A 1 359 ? -16.690 6.866 3.271 1.00 92.31 359 GLY A N 1
ATOM 2627 C CA . GLY A 1 359 ? -17.722 6.404 2.344 1.00 92.31 359 GLY A CA 1
ATOM 2628 C C . GLY A 1 359 ? -17.601 4.918 1.989 1.00 92.31 359 GLY A C 1
ATOM 2629 O O . GLY A 1 359 ? -18.522 4.366 1.397 1.00 92.31 359 GLY A O 1
ATOM 2630 N N . ASP A 1 360 ? -16.492 4.255 2.342 1.00 94.25 360 ASP A N 1
ATOM 2631 C CA . ASP A 1 360 ? -16.331 2.814 2.140 1.00 94.25 360 ASP A CA 1
ATOM 2632 C C . ASP A 1 360 ? -17.005 2.026 3.282 1.00 94.25 360 ASP A C 1
ATOM 2634 O O . ASP A 1 360 ? -16.533 2.090 4.428 1.00 94.25 360 ASP A O 1
ATOM 2638 N N . PRO A 1 361 ? -18.040 1.209 2.994 1.00 94.50 361 PRO A N 1
ATOM 2639 C CA . PRO A 1 361 ? -18.722 0.397 4.000 1.00 94.50 361 PRO A CA 1
ATOM 2640 C C . PRO A 1 361 ? -17.784 -0.520 4.791 1.00 94.50 361 PRO A C 1
ATOM 2642 O O . PRO A 1 361 ? -17.976 -0.707 5.991 1.00 94.50 361 PRO A O 1
ATOM 2645 N N . ARG A 1 362 ? -16.731 -1.054 4.154 1.00 94.00 362 ARG A N 1
ATOM 2646 C CA . ARG A 1 362 ? -15.753 -1.930 4.819 1.00 94.00 362 ARG A CA 1
ATOM 2647 C C . ARG A 1 362 ? -14.941 -1.171 5.860 1.00 94.00 362 ARG A C 1
ATOM 2649 O O . ARG A 1 362 ? -14.612 -1.718 6.905 1.00 94.00 362 ARG A O 1
ATOM 2656 N N . PHE A 1 363 ? -14.601 0.090 5.586 1.00 95.88 363 PHE A N 1
ATOM 2657 C CA . PHE A 1 363 ? -13.893 0.917 6.563 1.00 95.88 363 PHE A CA 1
ATOM 2658 C C . PHE A 1 363 ? -14.795 1.273 7.751 1.00 95.88 363 PHE A C 1
ATOM 2660 O O . PHE A 1 363 ? -14.345 1.240 8.896 1.00 95.88 363 PHE A O 1
ATOM 2667 N N . VAL A 1 364 ? -16.067 1.587 7.491 1.00 96.50 364 VAL A N 1
ATOM 2668 C CA . VAL A 1 364 ? -17.048 1.877 8.547 1.00 96.50 364 VAL A CA 1
ATOM 2669 C C . VAL A 1 364 ? -17.241 0.665 9.460 1.00 96.50 364 VAL A C 1
ATOM 2671 O O . VAL A 1 364 ? -17.236 0.822 10.684 1.00 96.50 364 VAL A O 1
ATOM 2674 N N . ASP A 1 365 ? -17.348 -0.536 8.887 1.00 94.81 365 ASP A N 1
ATOM 2675 C CA . ASP A 1 365 ? -17.458 -1.777 9.655 1.00 94.81 365 ASP A CA 1
ATOM 2676 C C . ASP A 1 365 ? -16.185 -2.076 10.466 1.00 94.81 365 ASP A C 1
ATOM 2678 O O . ASP A 1 365 ? -16.280 -2.334 11.669 1.00 94.81 365 ASP A O 1
ATOM 2682 N N . ASP A 1 366 ? -14.994 -1.911 9.868 1.00 94.81 366 ASP A N 1
ATOM 2683 C CA . ASP A 1 366 ? -13.705 -2.022 10.570 1.00 94.81 366 ASP A CA 1
ATOM 2684 C C . ASP A 1 366 ? -13.684 -1.115 11.826 1.00 94.81 366 ASP A C 1
ATOM 2686 O O . ASP A 1 366 ? -13.307 -1.552 12.920 1.00 94.81 366 ASP A O 1
ATOM 2690 N N . VAL A 1 367 ? -14.129 0.146 11.705 1.00 96.56 367 VAL A N 1
ATOM 2691 C CA . VAL A 1 367 ? -14.184 1.108 12.825 1.00 96.56 367 VAL A CA 1
ATOM 2692 C C . VAL A 1 367 ? -15.208 0.687 13.876 1.00 96.56 367 VAL A C 1
ATOM 2694 O O . VAL A 1 367 ? -14.898 0.692 15.070 1.00 96.56 367 VAL A O 1
ATOM 2697 N N . ALA A 1 368 ? -16.416 0.303 13.460 1.00 96.38 368 ALA A N 1
ATOM 2698 C CA . ALA A 1 368 ? -17.475 -0.117 14.371 1.00 96.38 368 ALA A CA 1
ATOM 2699 C C . ALA A 1 368 ? -17.083 -1.382 15.152 1.00 96.38 368 ALA A C 1
ATOM 2701 O O . ALA A 1 368 ? -17.299 -1.476 16.363 1.00 96.38 368 ALA A O 1
ATOM 2702 N N . SER A 1 369 ? -16.476 -2.358 14.478 1.00 94.06 369 SER A N 1
ATOM 2703 C CA . SER A 1 369 ? -15.946 -3.578 15.088 1.00 94.06 369 SER A CA 1
ATOM 2704 C C . SER A 1 369 ? -14.837 -3.268 16.100 1.00 94.06 369 SER A C 1
ATOM 2706 O O . SER A 1 369 ? -14.898 -3.720 17.250 1.00 94.06 369 SER A O 1
ATOM 2708 N N . ALA A 1 370 ? -13.872 -2.418 15.729 1.00 94.81 370 ALA A N 1
ATOM 2709 C CA . ALA A 1 370 ? -12.773 -2.025 16.608 1.00 94.81 370 ALA A CA 1
ATOM 2710 C C . ALA A 1 370 ? -13.252 -1.240 17.844 1.00 94.81 370 ALA A C 1
ATOM 2712 O O . ALA A 1 370 ? -12.811 -1.509 18.961 1.00 94.81 370 ALA A O 1
ATOM 2713 N N . LEU A 1 371 ? -14.198 -0.307 17.694 1.00 96.00 371 LEU A N 1
ATOM 2714 C CA . LEU A 1 371 ? -14.764 0.423 18.834 1.00 96.00 371 LEU A CA 1
ATOM 2715 C C . LEU A 1 371 ? -15.539 -0.512 19.771 1.00 96.00 371 LEU A C 1
ATOM 2717 O O . LEU A 1 371 ? -15.355 -0.445 20.990 1.00 96.00 371 LEU A O 1
ATOM 2721 N N . ARG A 1 372 ? -16.339 -1.440 19.229 1.00 94.19 372 ARG A N 1
ATOM 2722 C CA . ARG A 1 372 ? -17.062 -2.448 20.025 1.00 94.19 372 ARG A CA 1
ATOM 2723 C C . ARG A 1 372 ? -16.119 -3.380 20.785 1.00 94.19 372 ARG A C 1
ATOM 2725 O O . ARG A 1 372 ? -16.364 -3.647 21.961 1.00 94.19 372 ARG A O 1
ATOM 2732 N N . SER A 1 373 ? -15.006 -3.821 20.190 1.00 91.62 373 SER A N 1
ATOM 2733 C CA . SER A 1 373 ? -14.015 -4.668 20.886 1.00 91.62 373 SER A CA 1
ATOM 2734 C C . SER A 1 373 ? -13.342 -3.936 22.060 1.00 91.62 373 SER A C 1
ATOM 2736 O O . SER A 1 373 ? -13.010 -4.527 23.097 1.00 91.62 373 SER A O 1
ATOM 2738 N N . LEU A 1 374 ? -13.206 -2.614 21.947 1.00 92.25 374 LEU A N 1
ATOM 2739 C CA . LEU A 1 374 ? -12.770 -1.740 23.028 1.00 92.25 374 LEU A CA 1
ATOM 2740 C C . LEU A 1 374 ? -13.915 -1.349 23.972 1.00 92.25 374 LEU A C 1
ATOM 2742 O O . LEU A 1 374 ? -13.673 -0.648 24.948 1.00 92.25 374 LEU A O 1
ATOM 2746 N N . GLY A 1 375 ? -15.144 -1.822 23.758 1.00 92.62 375 GLY A N 1
ATOM 2747 C CA . GLY A 1 375 ? -16.342 -1.467 24.521 1.00 92.62 375 GLY A CA 1
ATOM 2748 C C . GLY A 1 375 ? -16.758 0.004 24.389 1.00 92.62 375 GLY A C 1
ATOM 2749 O O . GLY A 1 375 ? -17.472 0.504 25.254 1.00 92.62 375 GLY A O 1
ATOM 2750 N N . GLY A 1 376 ? -16.259 0.725 23.386 1.00 93.88 376 GLY A N 1
ATOM 2751 C CA . GLY A 1 376 ? -16.648 2.100 23.057 1.00 93.88 376 GLY A CA 1
ATOM 2752 C C . GLY A 1 376 ? -17.981 2.134 22.310 1.00 93.88 376 GLY A C 1
ATOM 2753 O O . GLY A 1 376 ? -18.047 2.568 21.164 1.00 93.88 376 GLY A O 1
ATOM 2754 N N . ASN A 1 377 ? -19.037 1.577 22.913 1.00 94.44 377 ASN A N 1
ATOM 2755 C CA . ASN A 1 377 ? -20.336 1.420 22.252 1.00 94.44 377 ASN A CA 1
ATOM 2756 C C . ASN A 1 377 ? -20.992 2.776 21.946 1.00 94.44 377 ASN A C 1
ATOM 2758 O O . ASN A 1 377 ? -21.619 2.919 20.901 1.00 94.44 377 ASN A O 1
ATOM 2762 N N . GLY A 1 378 ? -20.828 3.771 22.825 1.00 96.31 378 GLY A N 1
ATOM 2763 C CA . GLY A 1 378 ? -21.357 5.119 22.601 1.00 96.31 378 GLY A CA 1
ATOM 2764 C C . GLY A 1 378 ? -20.675 5.808 21.420 1.00 96.31 378 GLY A C 1
ATOM 2765 O O . GLY A 1 378 ? -21.345 6.313 20.521 1.00 96.31 378 GLY A O 1
ATOM 2766 N N . GLU A 1 379 ? -19.344 5.746 21.376 1.00 97.19 379 GLU A N 1
ATOM 2767 C CA . GLU A 1 379 ? -18.527 6.266 20.280 1.00 97.19 379 GLU A CA 1
ATOM 2768 C C . GLU A 1 379 ? -18.834 5.543 18.965 1.00 97.19 379 GLU A C 1
ATOM 2770 O O . GLU A 1 379 ? -18.951 6.184 17.922 1.00 97.19 379 GLU A O 1
ATOM 2775 N N . CYS A 1 380 ? -19.029 4.220 19.017 1.00 96.62 380 CYS A N 1
ATOM 2776 C CA . CYS A 1 380 ? -19.430 3.411 17.870 1.00 96.62 380 CYS A CA 1
ATOM 2777 C C . CYS A 1 380 ? -20.778 3.866 17.300 1.00 96.62 380 CYS A C 1
ATOM 2779 O O . CYS A 1 380 ? -20.878 4.110 16.100 1.00 96.62 380 CYS A O 1
ATOM 2781 N N . VAL A 1 381 ? -21.811 3.997 18.140 1.00 97.00 381 VAL A N 1
ATOM 2782 C CA . VAL A 1 381 ? -23.147 4.429 17.699 1.00 97.00 381 VAL A CA 1
ATOM 2783 C C . VAL A 1 381 ? -23.098 5.844 17.125 1.00 97.00 381 VAL A C 1
ATOM 2785 O O . VAL A 1 381 ? -23.688 6.085 16.073 1.00 97.00 381 VAL A O 1
ATOM 2788 N N . SER A 1 382 ? -22.365 6.763 17.767 1.00 96.88 382 SER A N 1
ATOM 2789 C CA . SER A 1 382 ? -22.180 8.129 17.258 1.00 96.88 382 SER A CA 1
ATOM 2790 C C . SER A 1 382 ? -21.531 8.123 15.875 1.00 96.88 382 SER A C 1
ATOM 2792 O O . SER A 1 382 ? -22.065 8.719 14.942 1.00 96.88 382 SER A O 1
ATOM 2794 N N . TYR A 1 383 ? -20.423 7.392 15.720 1.00 96.19 383 TYR A N 1
ATOM 2795 C CA . TYR A 1 383 ? -19.694 7.303 14.458 1.00 96.19 383 TYR A CA 1
ATOM 2796 C C . TYR A 1 383 ? -20.545 6.704 13.330 1.00 96.19 383 TYR A C 1
ATOM 2798 O O . TYR A 1 383 ? -20.625 7.283 12.248 1.00 96.19 383 TYR A O 1
ATOM 2806 N N . VAL A 1 384 ? -21.217 5.575 13.581 1.00 95.50 384 VAL A N 1
ATOM 2807 C CA . VAL A 1 384 ? -22.061 4.902 12.578 1.00 95.50 384 VAL A CA 1
ATOM 2808 C C . VAL A 1 384 ? -23.232 5.795 12.173 1.00 95.50 384 VAL A C 1
ATOM 2810 O O . VAL A 1 384 ? -23.507 5.938 10.985 1.00 95.50 384 VAL A O 1
ATOM 2813 N N . ARG A 1 385 ? -23.892 6.456 13.132 1.00 96.00 385 ARG A N 1
ATOM 2814 C CA . ARG A 1 385 ? -24.989 7.388 12.839 1.00 96.00 385 ARG A CA 1
ATOM 2815 C C . ARG A 1 385 ? -24.522 8.548 11.958 1.00 96.00 385 ARG A C 1
ATOM 2817 O O . ARG A 1 385 ? -25.193 8.876 10.985 1.00 96.00 385 ARG A O 1
ATOM 2824 N N . GLU A 1 386 ? -23.371 9.144 12.266 1.00 95.31 386 GLU A N 1
ATOM 2825 C CA . GLU A 1 386 ? -22.763 10.196 11.439 1.00 95.31 386 GLU A CA 1
ATOM 2826 C C . GLU A 1 386 ? -22.371 9.701 10.040 1.00 95.31 386 GLU A C 1
ATOM 2828 O O . GLU A 1 386 ? -22.458 10.457 9.072 1.00 95.31 386 GLU A O 1
ATOM 2833 N N . ALA A 1 387 ? -21.908 8.455 9.911 1.00 93.44 387 ALA A N 1
ATOM 2834 C CA . ALA A 1 387 ? -21.592 7.854 8.618 1.00 93.44 387 ALA A CA 1
ATOM 2835 C C . ALA A 1 387 ? -22.860 7.655 7.770 1.00 93.44 387 ALA A C 1
ATOM 2837 O O . ALA A 1 387 ? -22.882 8.080 6.619 1.00 93.44 387 ALA A O 1
ATOM 2838 N N . VAL A 1 388 ? -23.936 7.117 8.356 1.00 93.56 388 VAL A N 1
ATOM 2839 C CA . VAL A 1 388 ? -25.232 6.899 7.685 1.00 93.56 388 VAL A CA 1
ATOM 2840 C C . VAL A 1 388 ? -25.852 8.212 7.203 1.00 93.56 388 VAL A C 1
ATOM 2842 O O . VAL A 1 388 ? -26.261 8.310 6.050 1.00 93.56 388 VAL A O 1
ATOM 2845 N N . VAL A 1 389 ? -25.866 9.250 8.048 1.00 94.81 389 VAL A N 1
ATOM 2846 C CA . VAL A 1 389 ? -26.394 10.575 7.667 1.00 94.81 389 VAL A CA 1
ATOM 2847 C C . VAL A 1 389 ? -25.641 11.157 6.466 1.00 94.81 389 VAL A C 1
ATOM 2849 O O . VAL A 1 389 ? -26.245 11.796 5.611 1.00 94.81 389 VAL A O 1
ATOM 2852 N N . ARG A 1 390 ? -24.326 10.930 6.371 1.00 91.62 390 ARG A N 1
ATOM 2853 C CA . ARG A 1 390 ? -23.497 11.460 5.275 1.00 91.62 390 ARG A CA 1
ATOM 2854 C C . ARG A 1 390 ? -23.530 10.616 4.012 1.00 91.62 390 ARG A C 1
ATOM 2856 O O . ARG A 1 390 ? -23.381 11.173 2.932 1.00 91.62 390 ARG A O 1
ATOM 2863 N N . ALA A 1 391 ? -23.744 9.311 4.144 1.00 89.12 391 ALA A N 1
ATOM 2864 C CA . ALA A 1 391 ? -23.982 8.426 3.009 1.00 89.12 391 ALA A CA 1
ATOM 2865 C C . ALA A 1 391 ? -25.304 8.745 2.286 1.00 89.12 391 ALA A C 1
ATOM 2867 O O . ALA A 1 391 ? -25.527 8.231 1.195 1.00 89.12 391 ALA A O 1
ATOM 2868 N N . GLY A 1 392 ? -26.146 9.612 2.863 1.00 86.75 392 GLY A N 1
ATOM 2869 C CA . GLY A 1 392 ? -27.404 10.029 2.256 1.00 86.75 392 GLY A CA 1
ATOM 2870 C C . GLY A 1 392 ? -28.451 8.928 2.320 1.00 86.75 392 GLY A C 1
ATOM 2871 O O . GLY A 1 392 ? -29.046 8.618 1.293 1.00 86.75 392 GLY A O 1
ATOM 2872 N N . ALA A 1 393 ? -28.617 8.329 3.507 1.00 53.06 393 ALA A N 1
ATOM 2873 C CA . ALA A 1 393 ? -29.751 7.454 3.808 1.00 53.06 393 ALA A CA 1
ATOM 2874 C C . ALA A 1 393 ? -31.077 7.983 3.245 1.00 53.06 393 ALA A C 1
ATOM 2876 O O . ALA A 1 393 ? -31.307 9.214 3.350 1.00 53.06 393 ALA A O 1
#

Foldseek 3Di:
DDDDDDDDDDDDDDDDPPDPDPDDDDDDDDDDDDDDDDDDDPDDDQLLPPVVLVVVLVVCVVVLNLVVSLVSLVVSCVVRDDDPSSLVVNLVSLLSSLVSLLVPPPPDDPDDDCPHRDPVSLVVLVVSQVVCVVVVSDDLSSLLSSLVSCVVVLVLVVSLVSLVCRLVVPPPPVPCDDLPSNLSSLLSNLLSLLSCVPDVCSLVSNLVSLCSNCVSVVHHSLVSLLVCLLVSCVRNNPVSSLVSNVVPDPVVSLVVLLVSLVVQLVVCVVVVHQGDPSSLLSLLQSLLVVLVVVPCPPDDDPDDPPPPSPDDPPPDDPPPDPDDDPDPPDPPPDDDVLNVSLVSNVSSLVSCVVVVVLLDPVNLVSSLSSCVSSVVNVSSVVSVVVSVVVNPD

Organism: Trieres chinensis (NCBI:txid1514140)